Protein AF-0000000072232414 (afdb_homodimer)

Structure (mmCIF, N/CA/C/O backbone):
data_AF-0000000072232414-model_v1
#
loop_
_entity.id
_entity.type
_entity.pdbx_description
1 polymer 'Farnesoic acid carboxyl-O-methyltransferase-like'
#
loop_
_atom_site.group_PDB
_atom_site.id
_atom_site.type_symbol
_atom_site.label_atom_id
_atom_site.label_alt_id
_atom_site.label_comp_id
_atom_site.label_asym_id
_atom_site.label_entity_id
_atom_site.label_seq_id
_atom_site.pdbx_PDB_ins_code
_atom_site.Cartn_x
_atom_site.Cartn_y
_atom_site.Cartn_z
_atom_site.occupancy
_atom_site.B_iso_or_equiv
_atom_site.auth_seq_id
_atom_site.auth_comp_id
_atom_site.auth_asym_id
_atom_site.auth_atom_id
_atom_site.pdbx_PDB_model_num
ATOM 1 N N . MET A 1 1 ? -10.688 11.07 27.344 1 71.12 1 MET A N 1
ATOM 2 C CA . MET A 1 1 ? -10.383 10.242 26.172 1 71.12 1 MET A CA 1
ATOM 3 C C . MET A 1 1 ? -9.43 10.961 25.234 1 71.12 1 MET A C 1
ATOM 5 O O . MET A 1 1 ? -9.562 12.164 25 1 71.12 1 MET A O 1
ATOM 9 N N . VAL A 1 2 ? -8.398 10.336 24.906 1 79.44 2 VAL A N 1
ATOM 10 C CA . VAL A 1 2 ? -7.406 10.898 24 1 79.44 2 VAL A CA 1
ATOM 11 C C . VAL A 1 2 ? -7.879 10.758 22.562 1 79.44 2 VAL A C 1
ATOM 13 O O . VAL A 1 2 ? -8.305 9.68 22.141 1 79.44 2 VAL A O 1
ATOM 16 N N . ILE A 1 3 ? -7.988 11.93 21.953 1 85.5 3 ILE A N 1
ATOM 17 C CA . ILE A 1 3 ? -8.43 11.961 20.562 1 85.5 3 ILE A CA 1
ATOM 18 C C . ILE A 1 3 ? -7.223 11.867 19.625 1 85.5 3 ILE A C 1
ATOM 20 O O . ILE A 1 3 ? -6.285 12.664 19.75 1 85.5 3 ILE A O 1
ATOM 24 N N . ASN A 1 4 ? -7.309 10.859 18.734 1 85.62 4 ASN A N 1
ATOM 25 C CA . ASN A 1 4 ? -6.223 10.656 17.781 1 85.62 4 ASN A CA 1
ATOM 26 C C . ASN A 1 4 ? -6.598 11.148 16.375 1 85.62 4 ASN A C 1
ATOM 28 O O . ASN A 1 4 ? -7.781 11.234 16.047 1 85.62 4 ASN A O 1
ATOM 32 N N . ALA A 1 5 ? -5.625 11.492 15.664 1 83.88 5 ALA A N 1
ATOM 33 C CA . ALA A 1 5 ? -5.836 11.805 14.25 1 83.88 5 ALA A CA 1
ATOM 34 C C . ALA A 1 5 ? -6.32 10.57 13.492 1 83.88 5 ALA A C 1
ATOM 36 O O . ALA A 1 5 ? -5.93 9.445 13.805 1 83.88 5 ALA A O 1
ATOM 37 N N . LEU A 1 6 ? -7.227 10.867 12.539 1 87.44 6 LEU A N 1
ATOM 38 C CA . LEU A 1 6 ? -7.73 9.812 11.664 1 87.44 6 LEU A CA 1
ATOM 39 C C . LEU A 1 6 ? -7.59 10.211 10.203 1 87.44 6 LEU A C 1
ATOM 41 O O . LEU A 1 6 ? -7.445 11.398 9.891 1 87.44 6 LEU A O 1
ATOM 45 N N . ALA A 1 7 ? -7.559 9.219 9.391 1 91.5 7 ALA A N 1
ATOM 46 C CA . ALA A 1 7 ? -7.504 9.477 7.957 1 91.5 7 ALA A CA 1
ATOM 47 C C . ALA A 1 7 ? -8.797 10.125 7.465 1 91.5 7 ALA A C 1
ATOM 49 O O . ALA A 1 7 ? -9.859 9.945 8.062 1 91.5 7 ALA A O 1
ATOM 50 N N . PRO A 1 8 ? -8.633 10.898 6.383 1 94.56 8 PRO A N 1
ATOM 51 C CA . PRO A 1 8 ? -9.836 11.484 5.781 1 94.56 8 PRO A CA 1
ATOM 52 C C . PRO A 1 8 ? -10.789 10.43 5.227 1 94.56 8 PRO A C 1
ATOM 54 O O . PRO A 1 8 ? -10.43 9.25 5.137 1 94.56 8 PRO A O 1
ATOM 57 N N . ASN A 1 9 ? -11.977 10.945 4.828 1 94.25 9 ASN A N 1
ATOM 58 C CA . ASN A 1 9 ? -13.008 10.031 4.324 1 94.25 9 ASN A CA 1
ATOM 59 C C . ASN A 1 9 ? -12.555 9.344 3.039 1 94.25 9 ASN A C 1
ATOM 61 O O . ASN A 1 9 ? -12.086 9.992 2.109 1 94.25 9 ASN A O 1
ATOM 65 N N . GLY A 1 10 ? -12.695 8.055 3.035 1 94.06 10 GLY A N 1
ATOM 66 C CA . GLY A 1 10 ? -12.406 7.281 1.834 1 94.06 10 GLY A CA 1
ATOM 67 C C . GLY A 1 10 ? -13.617 7.121 0.926 1 94.06 10 GLY A C 1
ATOM 68 O O . GLY A 1 10 ? -14.586 7.875 1.03 1 94.06 10 GLY A O 1
ATOM 69 N N . GLY A 1 11 ? -13.461 6.242 -0.021 1 89.69 11 GLY A N 1
ATOM 70 C CA . GLY A 1 11 ? -14.562 5.875 -0.899 1 89.69 11 GLY A CA 1
ATOM 71 C C . GLY A 1 11 ? -14.789 6.871 -2.02 1 89.69 11 GLY A C 1
ATOM 72 O O . GLY A 1 11 ? -13.914 7.684 -2.324 1 89.69 11 GLY A O 1
ATOM 73 N N . THR A 1 12 ? -15.93 6.672 -2.688 1 88.19 12 THR A N 1
ATOM 74 C CA . THR A 1 12 ? -16.266 7.512 -3.832 1 88.19 12 THR A CA 1
ATOM 75 C C . THR A 1 12 ? -17.625 8.164 -3.646 1 88.19 12 THR A C 1
ATOM 77 O O . THR A 1 12 ? -18.25 8.625 -4.613 1 88.19 12 THR A O 1
ATOM 80 N N . GLY A 1 13 ? -18.094 8.195 -2.463 1 90.81 13 GLY A N 1
ATOM 81 C CA . GLY A 1 13 ? -19.406 8.766 -2.18 1 90.81 13 GLY A CA 1
ATOM 82 C C . GLY A 1 13 ? -19.391 10.281 -2.148 1 90.81 13 GLY A C 1
ATOM 83 O O . GLY A 1 13 ? -18.406 10.906 -2.508 1 90.81 13 GLY A O 1
ATOM 84 N N . GLU A 1 14 ? -20.453 10.836 -1.664 1 91.94 14 GLU A N 1
ATOM 85 C CA . GLU A 1 14 ? -20.688 12.273 -1.651 1 91.94 14 GLU A CA 1
ATOM 86 C C . GLU A 1 14 ? -19.656 12.992 -0.792 1 91.94 14 GLU A C 1
ATOM 88 O O . GLU A 1 14 ? -19.188 14.078 -1.15 1 91.94 14 GLU A O 1
ATOM 93 N N . PHE A 1 15 ? -19.297 12.398 0.278 1 94.25 15 PHE A N 1
ATOM 94 C CA . PHE A 1 15 ? -18.375 13.031 1.223 1 94.25 15 PHE A CA 1
ATOM 95 C C . PHE A 1 15 ? -17.031 12.328 1.218 1 94.25 15 PHE A C 1
ATOM 97 O O . PHE A 1 15 ? -16.438 12.102 2.275 1 94.25 15 PHE A O 1
ATOM 104 N N . SER A 1 16 ? -16.625 11.914 0.051 1 94.5 16 SER A N 1
ATOM 105 C CA . SER A 1 16 ? -15.297 11.328 -0.089 1 94.5 16 SER A CA 1
ATOM 106 C C . SER A 1 16 ? -14.234 12.406 -0.271 1 94.5 16 SER A C 1
ATOM 108 O O . SER A 1 16 ? -14.469 13.414 -0.938 1 94.5 16 SER A O 1
ATOM 110 N N . TYR A 1 17 ? -13.102 12.18 0.338 1 93.88 17 TYR A N 1
ATOM 111 C CA . TYR A 1 17 ? -11.969 13.086 0.186 1 93.88 17 TYR A CA 1
ATOM 112 C C . TYR A 1 17 ? -11.547 13.195 -1.275 1 93.88 17 TYR A C 1
ATOM 114 O O . TYR A 1 17 ? -11.195 14.281 -1.748 1 93.88 17 TYR A O 1
ATOM 122 N N . SER A 1 18 ? -11.617 12.086 -2.016 1 91.75 18 SER A N 1
ATOM 123 C CA . SER A 1 18 ? -11.195 12.047 -3.412 1 91.75 18 SER A CA 1
ATOM 124 C C . SER A 1 18 ? -12.016 13 -4.266 1 91.75 18 SER A C 1
ATOM 126 O O . SER A 1 18 ? -11.508 13.57 -5.234 1 91.75 18 SER A O 1
ATOM 128 N N . LYS A 1 19 ? -13.211 13.297 -3.887 1 92.69 19 LYS A N 1
ATOM 129 C CA . LYS A 1 19 ? -14.094 14.141 -4.684 1 92.69 19 LYS A CA 1
ATOM 130 C C . LYS A 1 19 ? -14.117 15.57 -4.152 1 92.69 19 LYS A C 1
ATOM 132 O O . LYS A 1 19 ? -14.562 16.5 -4.844 1 92.69 19 LYS A O 1
ATOM 137 N N . ASN A 1 20 ? -13.68 15.703 -2.865 1 93.19 20 ASN A N 1
ATOM 138 C CA . ASN A 1 20 ? -13.875 16.984 -2.195 1 93.19 20 ASN A CA 1
ATOM 139 C C . ASN A 1 20 ? -12.578 17.484 -1.559 1 93.19 20 ASN A C 1
ATOM 141 O O . ASN A 1 20 ? -12.562 17.859 -0.384 1 93.19 20 ASN A O 1
ATOM 145 N N . SER A 1 21 ? -11.484 17.547 -2.312 1 92.88 21 SER A N 1
ATOM 146 C CA . SER A 1 21 ? -10.203 18 -1.78 1 92.88 21 SER A CA 1
ATOM 147 C C . SER A 1 21 ? -9.523 18.969 -2.748 1 92.88 21 SER A C 1
ATOM 149 O O . SER A 1 21 ? -8.305 19.141 -2.693 1 92.88 21 SER A O 1
ATOM 151 N N . TYR A 1 22 ? -10.273 19.562 -3.705 1 91.06 22 TYR A N 1
ATOM 152 C CA . TYR A 1 22 ? -9.664 20.422 -4.719 1 91.06 22 TYR A CA 1
ATOM 153 C C . TYR A 1 22 ? -9.219 21.75 -4.121 1 91.06 22 TYR A C 1
ATOM 155 O O . TYR A 1 22 ? -8.32 22.406 -4.652 1 91.06 22 TYR A O 1
ATOM 163 N N . PHE A 1 23 ? -9.766 22.203 -2.979 1 89.38 23 PHE A N 1
ATOM 164 C CA . PHE A 1 23 ? -9.242 23.391 -2.305 1 89.38 23 PHE A CA 1
ATOM 165 C C . PHE A 1 23 ? -7.836 23.141 -1.775 1 89.38 23 PHE A C 1
ATOM 167 O O . PHE A 1 23 ? -6.977 24.016 -1.821 1 89.38 23 PHE A O 1
ATOM 174 N N . GLN A 1 24 ? -7.621 21.938 -1.231 1 90.88 24 GLN A N 1
ATOM 175 C CA . GLN A 1 24 ? -6.281 21.562 -0.803 1 90.88 24 GLN A CA 1
ATOM 176 C C . GLN A 1 24 ? -5.309 21.562 -1.979 1 90.88 24 GLN A C 1
ATOM 178 O O . GLN A 1 24 ? -4.168 22.016 -1.848 1 90.88 24 GLN A O 1
ATOM 183 N N . LYS A 1 25 ? -5.793 21.078 -3.105 1 91.69 25 LYS A N 1
ATOM 184 C CA . LYS A 1 25 ? -4.977 21.078 -4.316 1 91.69 25 LYS A CA 1
ATOM 185 C C . LYS A 1 25 ? -4.566 22.5 -4.695 1 91.69 25 LYS A C 1
ATOM 187 O O . LYS A 1 25 ? -3.402 22.75 -5.02 1 91.69 25 LYS A O 1
ATOM 192 N N . GLU A 1 26 ? -5.5 23.375 -4.652 1 90.25 26 GLU A N 1
ATOM 193 C CA . GLU A 1 26 ? -5.234 24.766 -5.008 1 90.25 26 GLU A CA 1
ATOM 194 C C . GLU A 1 26 ? -4.246 25.406 -4.039 1 90.25 26 GLU A C 1
ATOM 196 O O . GLU A 1 26 ? -3.348 26.141 -4.453 1 90.25 26 GLU A O 1
ATOM 201 N N . SER A 1 27 ? -4.43 25.156 -2.812 1 90.81 27 SER A N 1
ATOM 202 C CA . SER A 1 27 ? -3.531 25.703 -1.797 1 90.81 27 SER A CA 1
ATOM 203 C C . SER A 1 27 ? -2.105 25.203 -2.002 1 90.81 27 SER A C 1
ATOM 205 O O . SER A 1 27 ? -1.149 25.969 -1.862 1 90.81 27 SER A O 1
ATOM 207 N N . LEU A 1 28 ? -1.95 23.953 -2.326 1 92.19 28 LEU A N 1
ATOM 208 C CA . LEU A 1 28 ? -0.632 23.375 -2.553 1 92.19 28 LEU A CA 1
ATOM 209 C C . LEU A 1 28 ? -0.005 23.922 -3.828 1 92.19 28 LEU A C 1
ATOM 211 O O . LEU A 1 28 ? 1.217 24.078 -3.91 1 92.19 28 LEU A O 1
ATOM 215 N N . GLY A 1 29 ? -0.867 24.25 -4.793 1 91.5 29 GLY A N 1
ATOM 216 C CA . GLY A 1 29 ? -0.399 24.766 -6.07 1 91.5 29 GLY A CA 1
ATOM 217 C C . GLY A 1 29 ? 0.376 26.062 -5.949 1 91.5 29 GLY A C 1
ATOM 218 O O . GLY A 1 29 ? 1.262 26.344 -6.758 1 91.5 29 GLY A O 1
ATOM 219 N N . VAL A 1 30 ? 0.107 26.781 -4.922 1 91.88 30 VAL A N 1
ATOM 220 C CA . VAL A 1 30 ? 0.74 28.078 -4.723 1 91.88 30 VAL A CA 1
ATOM 221 C C . VAL A 1 30 ? 2.213 27.891 -4.371 1 91.88 30 VAL A C 1
ATOM 223 O O . VAL A 1 30 ? 3.031 28.781 -4.582 1 91.88 30 VAL A O 1
ATOM 226 N N . GLU A 1 31 ? 2.562 26.719 -3.83 1 94.81 31 GLU A N 1
ATOM 227 C CA . GLU A 1 31 ? 3.922 26.469 -3.357 1 94.81 31 GLU A CA 1
ATOM 228 C C . GLU A 1 31 ? 4.777 25.844 -4.449 1 94.81 31 GLU A C 1
ATOM 230 O O . GLU A 1 31 ? 5.992 25.703 -4.293 1 94.81 31 GLU A O 1
ATOM 235 N N . GLU A 1 32 ? 4.195 25.453 -5.574 1 94.88 32 GLU A N 1
ATOM 236 C CA . GLU A 1 32 ? 4.828 24.609 -6.586 1 94.88 32 GLU A CA 1
ATOM 237 C C . GLU A 1 32 ? 6.121 25.234 -7.098 1 94.88 32 GLU A C 1
ATOM 239 O O . GLU A 1 32 ? 7.16 24.578 -7.137 1 94.88 32 GLU A O 1
ATOM 244 N N . SER A 1 33 ? 6.062 26.484 -7.508 1 96.12 33 SER A N 1
ATOM 245 C CA . SER A 1 33 ? 7.219 27.156 -8.094 1 96.12 33 SER A CA 1
ATOM 246 C C . SER A 1 33 ? 8.359 27.281 -7.086 1 96.12 33 SER A C 1
ATOM 248 O O . SER A 1 33 ? 9.531 27.141 -7.449 1 96.12 33 SER A O 1
ATOM 250 N N . LYS A 1 34 ? 8.055 27.547 -5.852 1 97.38 34 LYS A N 1
ATOM 251 C CA . LYS A 1 34 ? 9.07 27.672 -4.809 1 97.38 34 LYS A CA 1
ATOM 252 C C . LYS A 1 34 ? 9.742 26.344 -4.535 1 97.38 34 LYS A C 1
ATOM 254 O O . LYS A 1 34 ? 10.953 26.281 -4.316 1 97.38 34 LYS A O 1
ATOM 259 N N . ILE A 1 35 ? 8.984 25.297 -4.527 1 97.5 35 ILE A N 1
ATOM 260 C CA . ILE A 1 35 ? 9.516 23.953 -4.312 1 97.5 35 ILE A CA 1
ATOM 261 C C . ILE A 1 35 ? 10.453 23.578 -5.461 1 97.5 35 ILE A C 1
ATOM 263 O O . ILE A 1 35 ? 11.555 23.078 -5.234 1 97.5 35 ILE A O 1
ATOM 267 N N . GLU A 1 36 ? 10.023 23.844 -6.688 1 97.62 36 GLU A N 1
ATOM 268 C CA . GLU A 1 36 ? 10.844 23.594 -7.863 1 97.62 36 GLU A CA 1
ATOM 269 C C . GLU A 1 36 ? 12.172 24.344 -7.789 1 97.62 36 GLU A C 1
ATOM 271 O O . GLU A 1 36 ? 13.219 23.812 -8.141 1 97.62 36 GLU A O 1
ATOM 276 N N . GLU A 1 37 ? 12.039 25.562 -7.363 1 97.94 37 GLU A N 1
ATOM 277 C CA . GLU A 1 37 ? 13.227 26.406 -7.23 1 97.94 37 GLU A CA 1
ATOM 278 C C . GLU A 1 37 ? 14.219 25.797 -6.242 1 97.94 37 GLU A C 1
ATOM 280 O O . GLU A 1 37 ? 15.422 25.75 -6.512 1 97.94 37 GLU A O 1
ATOM 285 N N . GLU A 1 38 ? 13.734 25.312 -5.09 1 98.19 38 GLU A N 1
ATOM 286 C CA . GLU A 1 38 ? 14.617 24.75 -4.074 1 98.19 38 GLU A CA 1
ATOM 287 C C . GLU A 1 38 ? 15.203 23.422 -4.539 1 98.19 38 GLU A C 1
ATOM 289 O O . GLU A 1 38 ? 16.344 23.094 -4.215 1 98.19 38 GLU A O 1
ATOM 294 N N . ILE A 1 39 ? 14.43 22.594 -5.262 1 98.25 39 ILE A N 1
ATOM 295 C CA . ILE A 1 39 ? 14.961 21.375 -5.855 1 98.25 39 ILE A CA 1
ATOM 296 C C . ILE A 1 39 ? 16.109 21.719 -6.805 1 98.25 39 ILE A C 1
ATOM 298 O O . ILE A 1 39 ? 17.188 21.109 -6.734 1 98.25 39 ILE A O 1
ATOM 302 N N . GLU A 1 40 ? 15.914 22.719 -7.637 1 97.75 40 GLU A N 1
ATOM 303 C CA . GLU A 1 40 ? 16.906 23.125 -8.617 1 97.75 40 GLU A CA 1
ATOM 304 C C . GLU A 1 40 ? 18.188 23.625 -7.934 1 97.75 40 GLU A C 1
ATOM 306 O O . GLU A 1 40 ? 19.297 23.281 -8.359 1 97.75 40 GLU A O 1
ATOM 311 N N . LYS A 1 41 ? 18.031 24.312 -6.906 1 97.62 41 LYS A N 1
ATOM 312 C CA . LYS A 1 41 ? 19.172 24.984 -6.273 1 97.62 41 LYS A CA 1
ATOM 313 C C . LYS A 1 41 ? 19.891 24.062 -5.312 1 97.62 41 LYS A C 1
ATOM 315 O O . LYS A 1 41 ? 21.125 24.109 -5.191 1 97.62 41 LYS A O 1
ATOM 320 N N . LYS A 1 42 ? 19.078 23.172 -4.625 1 97.44 42 LYS A N 1
ATOM 321 C CA . LYS A 1 42 ? 19.656 22.594 -3.414 1 97.44 42 LYS A CA 1
ATOM 322 C C . LYS A 1 42 ? 19.734 21.078 -3.51 1 97.44 42 LYS A C 1
ATOM 324 O O . LYS A 1 42 ? 20.5 20.453 -2.775 1 97.44 42 LYS A O 1
ATOM 329 N N . LEU A 1 43 ? 19.016 20.406 -4.367 1 97.94 43 LEU A N 1
ATOM 330 C CA . LEU A 1 43 ? 18.984 18.953 -4.441 1 97.94 43 LEU A CA 1
ATOM 331 C C . LEU A 1 43 ? 19.906 18.453 -5.551 1 97.94 43 LEU A C 1
ATOM 333 O O . LEU A 1 43 ? 19.641 18.688 -6.734 1 97.94 43 LEU A O 1
ATOM 337 N N . ASP A 1 44 ? 20.953 17.797 -5.246 1 97.88 44 ASP A N 1
ATOM 338 C CA . ASP A 1 44 ? 21.875 17.266 -6.234 1 97.88 44 ASP A CA 1
ATOM 339 C C . ASP A 1 44 ? 21.406 15.898 -6.746 1 97.88 44 ASP A C 1
ATOM 341 O O . ASP A 1 44 ? 21.969 14.859 -6.367 1 97.88 44 ASP A O 1
ATOM 345 N N . VAL A 1 45 ? 20.516 15.93 -7.652 1 97.88 45 VAL A N 1
ATOM 346 C CA . VAL A 1 45 ? 19.844 14.727 -8.141 1 97.88 45 VAL A CA 1
ATOM 347 C C . VAL A 1 45 ? 20.859 13.773 -8.766 1 97.88 45 VAL A C 1
ATOM 349 O O . VAL A 1 45 ? 20.766 12.562 -8.586 1 97.88 45 VAL A O 1
ATOM 352 N N . LYS A 1 46 ? 21.859 14.328 -9.523 1 97.38 46 LYS A N 1
ATOM 353 C CA . LYS A 1 46 ? 22.891 13.5 -10.164 1 97.38 46 LYS A CA 1
ATOM 354 C C . LYS A 1 46 ? 23.672 12.703 -9.125 1 97.38 46 LYS A C 1
ATOM 356 O O . LYS A 1 46 ? 23.844 11.492 -9.258 1 97.38 46 LYS A O 1
ATOM 361 N N . ALA A 1 47 ? 24.109 13.352 -8.133 1 97.38 47 ALA A N 1
ATOM 362 C CA . ALA A 1 47 ? 24.906 12.703 -7.102 1 97.38 47 ALA A CA 1
ATOM 363 C C . ALA A 1 47 ? 24.094 11.672 -6.336 1 97.38 47 ALA A C 1
ATOM 365 O O . ALA A 1 47 ? 24.578 10.594 -6.008 1 97.38 47 ALA A O 1
ATOM 366 N N . LEU A 1 48 ? 22.875 12.039 -6.035 1 97.31 48 LEU A N 1
ATOM 367 C CA . LEU A 1 48 ? 22 11.148 -5.297 1 97.31 48 LEU A CA 1
ATOM 368 C C . LEU A 1 48 ? 21.703 9.891 -6.105 1 97.31 48 LEU A C 1
ATOM 370 O O . LEU A 1 48 ? 21.734 8.781 -5.574 1 97.31 48 LEU A O 1
ATOM 374 N N . ALA A 1 49 ? 21.359 10.062 -7.367 1 96.94 49 ALA A N 1
ATOM 375 C CA . ALA A 1 49 ? 21.078 8.93 -8.242 1 96.94 49 ALA A CA 1
ATOM 376 C C . ALA A 1 49 ? 22.297 8.023 -8.375 1 96.94 49 ALA A C 1
ATOM 378 O O . ALA A 1 49 ? 22.172 6.797 -8.281 1 96.94 49 ALA A O 1
ATOM 379 N N . SER A 1 50 ? 23.484 8.633 -8.562 1 95.75 50 SER A N 1
ATOM 380 C CA . SER A 1 50 ? 24.719 7.879 -8.734 1 95.75 50 SER A CA 1
ATOM 381 C C . SER A 1 50 ? 25.047 7.051 -7.492 1 95.75 50 SER A C 1
ATOM 383 O O . SER A 1 50 ? 25.531 5.926 -7.602 1 95.75 50 SER A O 1
ATOM 385 N N . ALA A 1 51 ? 24.688 7.578 -6.379 1 95.81 51 ALA A N 1
ATOM 386 C CA . ALA A 1 51 ? 25 6.914 -5.117 1 95.81 51 ALA A CA 1
ATOM 387 C C . ALA A 1 51 ? 23.984 5.824 -4.805 1 95.81 51 ALA A C 1
ATOM 389 O O . ALA A 1 51 ? 24.188 5.016 -3.893 1 95.81 51 ALA A O 1
ATOM 390 N N . SER A 1 52 ? 22.922 5.773 -5.547 1 95.69 52 SER A N 1
ATOM 391 C CA . SER A 1 52 ? 21.844 4.848 -5.242 1 95.69 52 SER A CA 1
ATOM 392 C C . SER A 1 52 ? 21.453 4.023 -6.469 1 95.69 52 SER A C 1
ATOM 394 O O . SER A 1 52 ? 20.266 3.855 -6.762 1 95.69 52 SER A O 1
ATOM 396 N N . ASN A 1 53 ? 22.438 3.539 -7.23 1 94.62 53 ASN A N 1
ATOM 397 C CA . ASN A 1 53 ? 22.219 2.676 -8.391 1 94.62 53 ASN A CA 1
ATOM 398 C C . ASN A 1 53 ? 21.188 3.258 -9.344 1 94.62 53 ASN A C 1
ATOM 400 O O . ASN A 1 53 ? 20.281 2.547 -9.797 1 94.62 53 ASN A O 1
ATOM 404 N N . MET A 1 54 ? 21.219 4.621 -9.531 1 96.31 54 MET A N 1
ATOM 405 C CA . MET A 1 54 ? 20.391 5.363 -10.477 1 96.31 54 MET A CA 1
ATOM 406 C C . MET A 1 54 ? 18.906 5.254 -10.109 1 96.31 54 MET A C 1
ATOM 408 O O . MET A 1 54 ? 18.047 5.215 -10.992 1 96.31 54 MET A O 1
ATOM 412 N N . THR A 1 55 ? 18.625 5.148 -8.82 1 97.69 55 THR A N 1
ATOM 413 C CA . THR A 1 55 ? 17.266 5.164 -8.32 1 97.69 55 THR A CA 1
ATOM 414 C C . THR A 1 55 ? 17.031 6.34 -7.371 1 97.69 55 THR A C 1
ATOM 416 O O . THR A 1 55 ? 17.844 6.57 -6.461 1 97.69 55 THR A O 1
ATOM 419 N N . ILE A 1 56 ? 16.031 7.113 -7.605 1 98.25 56 ILE A N 1
ATOM 420 C CA . ILE A 1 56 ? 15.617 8.188 -6.711 1 98.25 56 ILE A CA 1
ATOM 421 C C . ILE A 1 56 ? 14.344 7.773 -5.973 1 98.25 56 ILE A C 1
ATOM 423 O O . ILE A 1 56 ? 13.352 7.391 -6.602 1 98.25 56 ILE A O 1
ATOM 427 N N . ARG A 1 57 ? 14.375 7.848 -4.68 1 98.38 57 ARG A N 1
ATOM 428 C CA . ARG A 1 57 ? 13.25 7.465 -3.842 1 98.38 57 ARG A CA 1
ATOM 429 C C . ARG A 1 57 ? 12.586 8.695 -3.217 1 98.38 57 ARG A C 1
ATOM 431 O O . ARG A 1 57 ? 13.266 9.516 -2.596 1 98.38 57 ARG A O 1
ATOM 438 N N . ILE A 1 58 ? 11.281 8.781 -3.408 1 98.38 58 ILE A N 1
ATOM 439 C CA . ILE A 1 58 ? 10.469 9.898 -2.947 1 98.38 58 ILE A CA 1
ATOM 440 C C . ILE A 1 58 ? 9.391 9.391 -1.987 1 98.38 58 ILE A C 1
ATOM 442 O O . ILE A 1 58 ? 8.758 8.367 -2.242 1 98.38 58 ILE A O 1
ATOM 446 N N . ALA A 1 59 ? 9.188 10.086 -0.862 1 98.5 59 ALA A N 1
ATOM 447 C CA . ALA A 1 59 ? 8.148 9.695 0.085 1 98.5 59 ALA A CA 1
ATOM 448 C C . ALA A 1 59 ? 7.172 10.844 0.331 1 98.5 59 ALA A C 1
ATOM 450 O O . ALA A 1 59 ? 7.59 11.984 0.571 1 98.5 59 ALA A O 1
ATOM 451 N N . ASP A 1 60 ? 5.93 10.586 0.203 1 97.94 60 ASP A N 1
ATOM 452 C CA . ASP A 1 60 ? 4.852 11.5 0.556 1 97.94 60 ASP A CA 1
ATOM 453 C C . ASP A 1 60 ? 4.16 11.062 1.845 1 97.94 60 ASP A C 1
ATOM 455 O O . ASP A 1 60 ? 3.543 10 1.895 1 97.94 60 ASP A O 1
ATOM 459 N N . PHE A 1 61 ? 4.195 11.867 2.902 1 98.12 61 PHE A N 1
ATOM 460 C CA . PHE A 1 61 ? 3.645 11.547 4.215 1 98.12 61 PHE A CA 1
ATOM 461 C C . PHE A 1 61 ? 2.297 12.227 4.418 1 98.12 61 PHE A C 1
ATOM 463 O O . PHE A 1 61 ? 2.219 13.453 4.473 1 98.12 61 PHE A O 1
ATOM 470 N N . GLY A 1 62 ? 1.27 11.414 4.605 1 97 62 GLY A N 1
ATOM 471 C CA . GLY A 1 62 ? -0.098 11.906 4.668 1 97 62 GLY A CA 1
ATOM 472 C C . GLY A 1 62 ? -0.754 12.023 3.305 1 97 62 GLY A C 1
ATOM 473 O O . GLY A 1 62 ? -1.286 13.078 2.955 1 97 62 GLY A O 1
ATOM 474 N N . CYS A 1 63 ? -0.821 10.898 2.598 1 96.06 63 CYS A N 1
ATOM 475 C CA . CYS A 1 63 ? -1.21 10.961 1.193 1 96.06 63 CYS A CA 1
ATOM 476 C C . CYS A 1 63 ? -2.727 10.938 1.046 1 96.06 63 CYS A C 1
ATOM 478 O O . CYS A 1 63 ? -3.26 11.328 0.005 1 96.06 63 CYS A O 1
ATOM 480 N N . ALA A 1 64 ? -3.43 10.477 2.049 1 95.25 64 ALA A N 1
ATOM 481 C CA . ALA A 1 64 ? -4.871 10.281 1.924 1 95.25 64 ALA A CA 1
ATOM 482 C C . ALA A 1 64 ? -5.211 9.539 0.634 1 95.25 64 ALA A C 1
ATOM 484 O O . ALA A 1 64 ? -4.48 8.641 0.215 1 95.25 64 ALA A O 1
ATOM 485 N N . THR A 1 65 ? -6.465 9.617 0.065 1 90.81 65 THR A N 1
ATOM 486 C CA . THR A 1 65 ? -6.91 8.867 -1.102 1 90.81 65 THR A CA 1
ATOM 487 C C . THR A 1 65 ? -6.883 9.734 -2.354 1 90.81 65 THR A C 1
ATOM 489 O O . THR A 1 65 ? -7.363 9.328 -3.412 1 90.81 65 THR A O 1
ATOM 492 N N . GLY A 1 66 ? -6.34 10.836 -2.271 1 71.75 66 GLY A N 1
ATOM 493 C CA . GLY A 1 66 ? -6.781 11.805 -3.264 1 71.75 66 GLY A CA 1
ATOM 494 C C . GLY A 1 66 ? -5.77 12.023 -4.375 1 71.75 66 GLY A C 1
ATOM 495 O O . GLY A 1 66 ? -4.609 11.617 -4.254 1 71.75 66 GLY A O 1
ATOM 496 N N . PRO A 1 67 ? -6.332 12.648 -5.328 1 80.5 67 PRO A N 1
ATOM 497 C CA . PRO A 1 67 ? -5.559 12.992 -6.527 1 80.5 67 PRO A CA 1
ATOM 498 C C . PRO A 1 67 ? -4.461 14.016 -6.246 1 80.5 67 PRO A C 1
ATOM 500 O O . PRO A 1 67 ? -3.498 14.117 -7.012 1 80.5 67 PRO A O 1
ATOM 503 N N . ASN A 1 68 ? -4.609 14.695 -5.086 1 88.5 68 ASN A N 1
ATOM 504 C CA . ASN A 1 68 ? -3.668 15.773 -4.789 1 88.5 68 ASN A CA 1
ATOM 505 C C . ASN A 1 68 ? -2.244 15.25 -4.641 1 88.5 68 ASN A C 1
ATOM 507 O O . ASN A 1 68 ? -1.299 15.844 -5.16 1 88.5 68 ASN A O 1
ATOM 511 N N . THR A 1 69 ? -2.166 14.148 -3.924 1 90.88 69 THR A N 1
ATOM 512 C CA . THR A 1 69 ? -0.842 13.586 -3.688 1 90.88 69 THR A CA 1
ATOM 513 C C . THR A 1 69 ? -0.209 13.125 -4.996 1 90.88 69 THR A C 1
ATOM 515 O O . THR A 1 69 ? 1.003 13.25 -5.188 1 90.88 69 THR A O 1
ATOM 518 N N . LEU A 1 70 ? -0.972 12.594 -5.871 1 90.75 70 LEU A N 1
ATOM 519 C CA . LEU A 1 70 ? -0.46 12.125 -7.152 1 90.75 70 LEU A CA 1
ATOM 520 C C . LEU A 1 70 ? 0.013 13.297 -8.008 1 90.75 70 LEU A C 1
ATOM 522 O O . LEU A 1 70 ? 1.054 13.211 -8.664 1 90.75 70 LEU A O 1
ATOM 526 N N . VAL A 1 71 ? -0.721 14.359 -7.984 1 90.88 71 VAL A N 1
ATOM 527 C CA . VAL A 1 71 ? -0.351 15.555 -8.727 1 90.88 71 VAL A CA 1
ATOM 528 C C . VAL A 1 71 ? 0.942 16.141 -8.156 1 90.88 71 VAL A C 1
ATOM 530 O O . VAL A 1 71 ? 1.857 16.484 -8.906 1 90.88 71 VAL A O 1
ATOM 533 N N . ASN A 1 72 ? 0.953 16.234 -6.871 1 91.88 72 ASN A N 1
ATOM 534 C CA . ASN A 1 72 ? 2.145 16.766 -6.219 1 91.88 72 ASN A CA 1
ATOM 535 C C . ASN A 1 72 ? 3.373 15.906 -6.508 1 91.88 72 ASN A C 1
ATOM 537 O O . ASN A 1 72 ? 4.449 16.422 -6.797 1 91.88 72 ASN A O 1
ATOM 541 N N . ALA A 1 73 ? 3.217 14.602 -6.395 1 92.25 73 ALA A N 1
ATOM 542 C CA . ALA A 1 73 ? 4.312 13.68 -6.68 1 92.25 73 ALA A CA 1
ATOM 543 C C . ALA A 1 73 ? 4.793 13.828 -8.117 1 92.25 73 ALA A C 1
ATOM 545 O O . ALA A 1 73 ? 5.996 13.789 -8.383 1 92.25 73 ALA A O 1
ATOM 546 N N . HIS A 1 74 ? 3.863 13.992 -9.008 1 92.38 74 HIS A N 1
ATOM 547 C CA . HIS A 1 74 ? 4.203 14.156 -10.414 1 92.38 74 HIS A CA 1
ATOM 548 C C . HIS A 1 74 ? 5.031 15.414 -10.641 1 92.38 74 HIS A C 1
ATOM 550 O O . HIS A 1 74 ? 6.016 15.391 -11.383 1 92.38 74 HIS A O 1
ATOM 556 N N . LYS A 1 75 ? 4.625 16.453 -10.031 1 94.06 75 LYS A N 1
ATOM 557 C CA . LYS A 1 75 ? 5.34 17.719 -10.18 1 94.06 75 LYS A CA 1
ATOM 558 C C . LYS A 1 75 ? 6.762 17.625 -9.633 1 94.06 75 LYS A C 1
ATOM 560 O O . LYS A 1 75 ? 7.707 18.109 -10.25 1 94.06 75 LYS A O 1
ATOM 565 N N . VAL A 1 76 ? 6.895 17.016 -8.5 1 95.75 76 VAL A N 1
ATOM 566 C CA . VAL A 1 76 ? 8.203 16.812 -7.887 1 95.75 76 VAL A CA 1
ATOM 567 C C . VAL A 1 76 ? 9.07 15.938 -8.797 1 95.75 76 VAL A C 1
ATOM 569 O O . VAL A 1 76 ? 10.25 16.234 -9.016 1 95.75 76 VAL A O 1
ATOM 572 N N . LEU A 1 77 ? 8.5 14.875 -9.336 1 95.44 77 LEU A N 1
ATOM 573 C CA . LEU A 1 77 ? 9.188 13.969 -10.242 1 95.44 77 LEU A CA 1
ATOM 574 C C . LEU A 1 77 ? 9.695 14.711 -11.477 1 95.44 77 LEU A C 1
ATOM 576 O O . LEU A 1 77 ? 10.844 14.547 -11.875 1 95.44 77 LEU A O 1
ATOM 580 N N . GLU A 1 78 ? 8.844 15.539 -12.047 1 95.56 78 GLU A N 1
ATOM 581 C CA . GLU A 1 78 ? 9.219 16.281 -13.25 1 95.56 78 GLU A CA 1
ATOM 582 C C . GLU A 1 78 ? 10.336 17.281 -12.953 1 95.56 78 GLU A C 1
ATOM 584 O O . GLU A 1 78 ? 11.242 17.453 -13.766 1 95.56 78 GLU A O 1
ATOM 589 N N . ALA A 1 79 ? 10.227 17.891 -11.82 1 97.25 79 ALA A N 1
ATOM 590 C CA . ALA A 1 79 ? 11.281 18.828 -11.43 1 97.25 79 ALA A CA 1
ATOM 591 C C . ALA A 1 79 ? 12.633 18.125 -11.312 1 97.25 79 ALA A C 1
ATOM 593 O O . ALA A 1 79 ? 13.656 18.641 -11.758 1 97.25 79 ALA A O 1
ATOM 594 N N . MET A 1 80 ? 12.656 16.938 -10.75 1 97.25 80 MET A N 1
ATOM 595 C CA . MET A 1 80 ? 13.891 16.188 -10.578 1 97.25 80 MET A CA 1
ATOM 596 C C . MET A 1 80 ? 14.406 15.664 -11.914 1 97.25 80 MET A C 1
ATOM 598 O O . MET A 1 80 ? 15.617 15.633 -12.148 1 97.25 80 MET A O 1
ATOM 602 N N . LYS A 1 81 ? 13.484 15.242 -12.797 1 95.94 81 LYS A N 1
ATOM 603 C CA . LYS A 1 81 ? 13.867 14.797 -14.133 1 95.94 81 LYS A CA 1
ATOM 604 C C . LYS A 1 81 ? 14.531 15.93 -14.914 1 95.94 81 LYS A C 1
ATOM 606 O O . LYS A 1 81 ? 15.562 15.719 -15.562 1 95.94 81 LYS A O 1
ATOM 611 N N . GLU A 1 82 ? 13.914 17.062 -14.82 1 96.06 82 GLU A N 1
ATOM 612 C CA . GLU A 1 82 ? 14.469 18.234 -15.508 1 96.06 82 GLU A CA 1
ATOM 613 C C . GLU A 1 82 ? 15.836 18.594 -14.953 1 96.06 82 GLU A C 1
ATOM 615 O O . GLU A 1 82 ? 16.75 18.922 -15.711 1 96.06 82 GLU A O 1
ATOM 620 N N . LYS A 1 83 ? 15.914 18.578 -13.68 1 96.88 83 LYS A N 1
ATOM 621 C CA . LYS A 1 83 ? 17.188 18.875 -13.055 1 96.88 83 LYS A CA 1
ATOM 622 C C . LYS A 1 83 ? 18.266 17.891 -13.5 1 96.88 83 LYS A C 1
ATOM 624 O O . LYS A 1 83 ? 19.391 18.281 -13.828 1 96.88 83 LYS A O 1
ATOM 629 N N . TYR A 1 84 ? 17.969 16.609 -13.469 1 96.94 84 TYR A N 1
ATOM 630 C CA . TYR A 1 84 ? 18.938 15.594 -13.883 1 96.94 84 TYR A CA 1
ATOM 631 C C . TYR A 1 84 ? 19.359 15.812 -15.328 1 96.94 84 TYR A C 1
ATOM 633 O O . TYR A 1 84 ? 20.547 15.68 -15.656 1 96.94 84 TYR A O 1
ATOM 641 N N . LYS A 1 85 ? 18.422 16.109 -16.219 1 95.5 85 LYS A N 1
ATOM 642 C CA . LYS A 1 85 ? 18.703 16.375 -17.625 1 95.5 85 LYS A CA 1
ATOM 643 C C . LYS A 1 85 ? 19.688 17.531 -17.781 1 95.5 85 LYS A C 1
ATOM 645 O O . LYS A 1 85 ? 20.547 17.516 -18.656 1 95.5 85 LYS A O 1
ATOM 650 N N . ARG A 1 86 ? 19.562 18.531 -16.969 1 95.38 86 ARG A N 1
ATOM 651 C CA . ARG A 1 86 ? 20.438 19.688 -17.016 1 95.38 86 ARG A CA 1
ATOM 652 C C . ARG A 1 86 ? 21.828 19.344 -16.469 1 95.38 86 ARG A C 1
ATOM 654 O O . ARG A 1 86 ? 22.844 19.844 -16.953 1 95.38 86 ARG A O 1
ATOM 661 N N . GLN A 1 87 ? 21.781 18.438 -15.469 1 94.75 87 GLN A N 1
ATOM 662 C CA . GLN A 1 87 ? 23.031 18.031 -14.859 1 94.75 87 GLN A CA 1
ATOM 663 C C . GLN A 1 87 ? 23.797 17.062 -15.773 1 94.75 87 GLN A C 1
ATOM 665 O O . GLN A 1 87 ? 25.031 17.047 -15.773 1 94.75 87 GLN A O 1
ATOM 670 N N . CYS A 1 88 ? 23.047 16.266 -16.531 1 93.75 88 CYS A N 1
ATOM 671 C CA . CYS A 1 88 ? 23.625 15.242 -17.391 1 93.75 88 CYS A CA 1
ATOM 672 C C . CYS A 1 88 ? 23 15.281 -18.781 1 93.75 88 CYS A C 1
ATOM 674 O O . CYS A 1 88 ? 22.375 14.312 -19.219 1 93.75 88 CYS A O 1
ATOM 676 N N . PRO A 1 89 ? 23.281 16.234 -19.625 1 89.5 89 PRO A N 1
ATOM 677 C CA . PRO A 1 89 ? 22.594 16.422 -20.906 1 89.5 89 PRO A CA 1
ATOM 678 C C . PRO A 1 89 ? 22.953 15.328 -21.922 1 89.5 89 PRO A C 1
ATOM 680 O O . PRO A 1 89 ? 22.156 15.016 -22.812 1 89.5 89 PRO A O 1
ATOM 683 N N . ASN A 1 90 ? 24.016 14.656 -21.781 1 89.12 90 ASN A N 1
ATOM 684 C CA . ASN A 1 90 ? 24.469 13.734 -22.812 1 89.12 90 ASN A CA 1
ATOM 685 C C . ASN A 1 90 ? 24.375 12.281 -22.344 1 89.12 90 ASN A C 1
ATOM 687 O O . ASN A 1 90 ? 24.969 11.391 -22.953 1 89.12 90 ASN A O 1
ATOM 691 N N . THR A 1 91 ? 23.656 12.141 -21.266 1 86.12 91 THR A N 1
ATOM 692 C CA . THR A 1 91 ? 23.578 10.766 -20.781 1 86.12 91 THR A CA 1
ATOM 693 C C . THR A 1 91 ? 22.25 10.133 -21.156 1 86.12 91 THR A C 1
ATOM 695 O O . THR A 1 91 ? 21.203 10.789 -21.125 1 86.12 91 THR A O 1
ATOM 698 N N . GLU A 1 92 ? 22.359 8.938 -21.609 1 82.12 92 GLU A N 1
ATOM 699 C CA . GLU A 1 92 ? 21.172 8.172 -21.938 1 82.12 92 GLU A CA 1
ATOM 700 C C . GLU A 1 92 ? 20.562 7.523 -20.703 1 82.12 92 GLU A C 1
ATOM 702 O O . GLU A 1 92 ? 19.344 7.387 -20.594 1 82.12 92 GLU A O 1
ATOM 707 N N . ALA A 1 93 ? 21.406 7.203 -19.766 1 86.38 93 ALA A N 1
ATOM 708 C CA . ALA A 1 93 ? 20.938 6.547 -18.547 1 86.38 93 ALA A CA 1
ATOM 709 C C . ALA A 1 93 ? 20.188 7.527 -17.641 1 86.38 93 ALA A C 1
ATOM 711 O O . ALA A 1 93 ? 20.734 8.562 -17.266 1 86.38 93 ALA A O 1
ATOM 712 N N . LYS A 1 94 ? 18.922 7.285 -17.453 1 92.81 94 LYS A N 1
ATOM 713 C CA . LYS A 1 94 ? 18.094 8.117 -16.578 1 92.81 94 LYS A CA 1
ATOM 714 C C . LYS A 1 94 ? 17.734 7.371 -15.289 1 92.81 94 LYS A C 1
ATOM 716 O O . LYS A 1 94 ? 17.562 6.148 -15.297 1 92.81 94 LYS A O 1
ATOM 721 N N . PRO A 1 95 ? 17.672 8.141 -14.211 1 96.44 95 PRO A N 1
ATOM 722 C CA . PRO A 1 95 ? 17.266 7.484 -12.961 1 96.44 95 PRO A CA 1
ATOM 723 C C . PRO A 1 95 ? 15.836 6.938 -13.016 1 96.44 95 PRO A C 1
ATOM 725 O O . PRO A 1 95 ? 15 7.473 -13.742 1 96.44 95 PRO A O 1
ATOM 728 N N . GLU A 1 96 ? 15.664 5.875 -12.328 1 97.25 96 GLU A N 1
ATOM 729 C CA . GLU A 1 96 ? 14.312 5.379 -12.07 1 97.25 96 GLU A CA 1
ATOM 730 C C . GLU A 1 96 ? 13.758 5.953 -10.766 1 97.25 96 GLU A C 1
ATOM 732 O O . GLU A 1 96 ? 14.516 6.23 -9.836 1 97.25 96 GLU A O 1
ATOM 737 N N . TYR A 1 97 ? 12.484 6.176 -10.711 1 97.69 97 TYR A N 1
ATOM 738 C CA . TYR A 1 97 ? 11.859 6.844 -9.578 1 97.69 97 TYR A CA 1
ATOM 739 C C . TYR A 1 97 ? 10.93 5.887 -8.828 1 97.69 97 TYR A C 1
ATOM 741 O O . TYR A 1 97 ? 10.055 5.262 -9.43 1 97.69 97 TYR A O 1
ATOM 749 N N . HIS A 1 98 ? 11.195 5.691 -7.594 1 98.06 98 HIS A N 1
ATOM 750 C CA . HIS A 1 98 ? 10.398 4.902 -6.66 1 98.06 98 HIS A CA 1
ATOM 751 C C . HIS A 1 98 ? 9.672 5.793 -5.66 1 98.06 98 HIS A C 1
ATOM 753 O O . HIS A 1 98 ? 10.305 6.445 -4.828 1 98.06 98 HIS A O 1
ATOM 759 N N . VAL A 1 99 ? 8.336 5.863 -5.723 1 97.62 99 VAL A N 1
ATOM 760 C CA . VAL A 1 99 ? 7.555 6.816 -4.938 1 97.62 99 VAL A CA 1
ATOM 761 C C . VAL A 1 99 ? 6.742 6.074 -3.881 1 97.62 99 VAL A C 1
ATOM 763 O O . VAL A 1 99 ? 6.02 5.125 -4.199 1 97.62 99 VAL A O 1
ATOM 766 N N . PHE A 1 100 ? 6.848 6.504 -2.641 1 98.31 100 PHE A N 1
ATOM 767 C CA . PHE A 1 100 ? 6.18 5.914 -1.489 1 98.31 100 PHE A CA 1
ATOM 768 C C . PHE A 1 100 ? 5.102 6.848 -0.952 1 98.31 100 PHE A C 1
ATOM 770 O O . PHE A 1 100 ? 5.387 7.988 -0.587 1 98.31 100 PHE A O 1
ATOM 777 N N . PHE A 1 101 ? 3.904 6.371 -0.911 1 98 101 PHE A N 1
ATOM 778 C CA . PHE A 1 101 ? 2.781 7.137 -0.379 1 98 101 PHE A CA 1
ATOM 779 C C . PHE A 1 101 ? 2.363 6.602 0.986 1 98 101 PHE A C 1
ATOM 781 O O . PHE A 1 101 ? 1.847 5.488 1.092 1 98 101 PHE A O 1
ATOM 788 N N . ASN A 1 102 ? 2.525 7.422 1.995 1 98.31 102 ASN A N 1
ATOM 789 C CA . ASN A 1 102 ? 2.287 7 3.371 1 98.31 102 ASN A CA 1
ATOM 790 C C . ASN A 1 102 ? 0.999 7.602 3.928 1 98.31 102 ASN A C 1
ATOM 792 O O . ASN A 1 102 ? 0.696 8.773 3.678 1 98.31 102 ASN A O 1
ATOM 796 N N . ASP A 1 103 ? 0.292 6.887 4.637 1 97.81 103 ASP A N 1
ATOM 797 C CA . ASP A 1 103 ? -0.775 7.336 5.527 1 97.81 103 ASP A CA 1
ATOM 798 C C . ASP A 1 103 ? -1.061 6.293 6.605 1 97.81 103 ASP A C 1
ATOM 800 O O . ASP A 1 103 ? -0.401 5.254 6.664 1 97.81 103 ASP A O 1
ATOM 804 N N . LEU A 1 104 ? -1.948 6.594 7.48 1 96.88 104 LEU A N 1
ATOM 805 C CA . LEU A 1 104 ? -2.346 5.664 8.531 1 96.88 104 LEU A CA 1
ATOM 806 C C . LEU A 1 104 ? -2.871 4.363 7.934 1 96.88 104 LEU A C 1
ATOM 808 O O . LEU A 1 104 ? -3.445 4.363 6.844 1 96.88 104 LEU A O 1
ATOM 812 N N . PRO A 1 105 ? -2.752 3.191 8.656 1 95.38 105 PRO A N 1
ATOM 813 C CA . PRO A 1 105 ? -3.244 1.908 8.156 1 95.38 105 PRO A CA 1
ATOM 814 C C . PRO A 1 105 ? -4.738 1.931 7.844 1 95.38 105 PRO A C 1
ATOM 816 O O . PRO A 1 105 ? -5.199 1.207 6.953 1 95.38 105 PRO A O 1
ATOM 819 N N . SER A 1 106 ? -5.457 2.811 8.453 1 93.94 106 SER A N 1
ATOM 820 C CA . SER A 1 106 ? -6.906 2.889 8.281 1 93.94 106 SER A CA 1
ATOM 821 C C . SER A 1 106 ? -7.27 3.717 7.051 1 93.94 106 SER A C 1
ATOM 823 O O . SER A 1 106 ? -8.445 3.85 6.715 1 93.94 106 SER A O 1
ATOM 825 N N . ASN A 1 107 ? -6.27 4.34 6.445 1 96.69 107 ASN A N 1
ATOM 826 C CA . ASN A 1 107 ? -6.535 5.059 5.203 1 96.69 107 ASN A CA 1
ATOM 827 C C . ASN A 1 107 ? -7.156 4.152 4.148 1 96.69 107 ASN A C 1
ATOM 829 O O . ASN A 1 107 ? -6.988 2.932 4.195 1 96.69 107 ASN A O 1
ATOM 833 N N . ASP A 1 108 ? -7.891 4.727 3.283 1 96.62 108 ASP A N 1
ATOM 834 C CA . ASP A 1 108 ? -8.492 3.984 2.178 1 96.62 108 ASP A CA 1
ATOM 835 C C . ASP A 1 108 ? -7.484 3.785 1.043 1 96.62 108 ASP A C 1
ATOM 837 O O . ASP A 1 108 ? -7.594 4.418 -0.008 1 96.62 108 ASP A O 1
ATOM 841 N N . PHE A 1 109 ? -6.617 2.863 1.099 1 97 109 PHE A N 1
ATOM 842 C CA . PHE A 1 109 ? -5.605 2.574 0.09 1 97 109 PHE A CA 1
ATOM 843 C C . PHE A 1 109 ? -6.234 1.915 -1.133 1 97 109 PHE A C 1
ATOM 845 O O . PHE A 1 109 ? -5.66 1.95 -2.225 1 97 109 PHE A O 1
ATOM 852 N N . ASN A 1 110 ? -7.422 1.216 -0.938 1 96.5 110 ASN A N 1
ATOM 853 C CA . ASN A 1 110 ? -8.102 0.64 -2.092 1 96.5 110 ASN A CA 1
ATOM 854 C C . ASN A 1 110 ? -8.438 1.703 -3.137 1 96.5 110 ASN A C 1
ATOM 856 O O . ASN A 1 110 ? -8.109 1.546 -4.312 1 96.5 110 ASN A O 1
ATOM 860 N N . THR A 1 111 ? -9.031 2.803 -2.615 1 95.5 111 THR A N 1
ATOM 861 C CA . THR A 1 111 ? -9.367 3.9 -3.516 1 95.5 111 THR A CA 1
ATOM 862 C C . THR A 1 111 ? -8.102 4.531 -4.094 1 95.5 111 THR A C 1
ATOM 864 O O . THR A 1 111 ? -8.023 4.797 -5.293 1 95.5 111 THR A O 1
ATOM 867 N N . PHE A 1 112 ? -7.133 4.68 -3.297 1 96.06 112 PHE A N 1
ATOM 868 C CA . PHE A 1 112 ? -5.883 5.293 -3.732 1 96.06 112 PHE A CA 1
ATOM 869 C C . PHE A 1 112 ? -5.242 4.477 -4.852 1 96.06 112 PHE A C 1
ATOM 871 O O . PHE A 1 112 ? -4.918 5.016 -5.91 1 96.06 112 PHE A O 1
ATOM 878 N N . PHE A 1 113 ? -5.074 3.16 -4.68 1 96.12 113 PHE A N 1
ATOM 879 C CA . PHE A 1 113 ? -4.363 2.311 -5.625 1 96.12 113 PHE A CA 1
ATOM 880 C C . PHE A 1 113 ? -5.137 2.189 -6.934 1 96.12 113 PHE A C 1
ATOM 882 O O . PHE A 1 113 ? -4.539 2.109 -8.008 1 96.12 113 PHE A O 1
ATOM 889 N N . THR A 1 114 ? -6.406 2.18 -6.875 1 93.75 114 THR A N 1
ATOM 890 C CA . THR A 1 114 ? -7.203 2.068 -8.086 1 93.75 114 THR A CA 1
ATOM 891 C C . THR A 1 114 ? -7.211 3.389 -8.852 1 93.75 114 THR A C 1
ATOM 893 O O . THR A 1 114 ? -7.594 3.432 -10.023 1 93.75 114 THR A O 1
ATOM 896 N N . SER A 1 115 ? -6.738 4.492 -8.172 1 91.44 115 SER A N 1
ATOM 897 C CA . SER A 1 115 ? -6.719 5.805 -8.812 1 91.44 115 SER A CA 1
ATOM 898 C C . SER A 1 115 ? -5.367 6.086 -9.453 1 91.44 115 SER A C 1
ATOM 900 O O . SER A 1 115 ? -5.215 7.062 -10.188 1 91.44 115 SER A O 1
ATOM 902 N N . LEU A 1 116 ? -4.422 5.238 -9.211 1 91.81 116 LEU A N 1
ATOM 903 C CA . LEU A 1 116 ? -3.098 5.441 -9.789 1 91.81 116 LEU A CA 1
ATOM 904 C C . LEU A 1 116 ? -3.156 5.391 -11.312 1 91.81 116 LEU A C 1
ATOM 906 O O . LEU A 1 116 ? -3.771 4.492 -11.891 1 91.81 116 LEU A O 1
ATOM 910 N N . PRO A 1 117 ? -2.447 6.324 -11.922 1 86.75 117 PRO A N 1
ATOM 911 C CA . PRO A 1 117 ? -2.404 6.262 -13.383 1 86.75 117 PRO A CA 1
ATOM 912 C C . PRO A 1 117 ? -1.636 5.047 -13.898 1 86.75 117 PRO A C 1
ATOM 914 O O . PRO A 1 117 ? -0.633 4.645 -13.297 1 86.75 117 PRO A O 1
ATOM 917 N N . GLU A 1 118 ? -2.018 4.492 -14.969 1 78.69 118 GLU A N 1
ATOM 918 C CA . GLU A 1 118 ? -1.365 3.334 -15.57 1 78.69 118 GLU A CA 1
ATOM 919 C C . GLU A 1 118 ? -0.014 3.711 -16.172 1 78.69 118 GLU A C 1
ATOM 921 O O . GLU A 1 118 ? 0.942 2.936 -16.094 1 78.69 118 GLU A O 1
ATOM 926 N N . ASP A 1 119 ? 0.037 4.867 -16.844 1 73.19 119 ASP A N 1
ATOM 927 C CA . ASP A 1 119 ? 1.244 5.301 -17.531 1 73.19 119 ASP A CA 1
ATOM 928 C C . ASP A 1 119 ? 2.117 6.168 -16.641 1 73.19 119 ASP A C 1
ATOM 930 O O . ASP A 1 119 ? 2.688 7.164 -17.094 1 73.19 119 ASP A O 1
ATOM 934 N N . ARG A 1 120 ? 2.314 5.605 -15.539 1 74.88 120 ARG A N 1
ATOM 935 C CA . ARG A 1 120 ? 3.152 6.395 -14.641 1 74.88 120 ARG A CA 1
ATOM 936 C C . ARG A 1 120 ? 4.633 6.113 -14.883 1 74.88 120 ARG A C 1
ATOM 938 O O . ARG A 1 120 ? 5.004 5 -15.258 1 74.88 120 ARG A O 1
ATOM 945 N N . SER A 1 121 ? 5.438 7.129 -14.758 1 86.81 121 SER A N 1
ATOM 946 C CA . SER A 1 121 ? 6.879 7.062 -14.961 1 86.81 121 SER A CA 1
ATOM 947 C C . SER A 1 121 ? 7.605 6.762 -13.648 1 86.81 121 SER A C 1
ATOM 949 O O . SER A 1 121 ? 8.727 7.234 -13.43 1 86.81 121 SER A O 1
ATOM 951 N N . CYS A 1 122 ? 6.895 6.125 -12.75 1 94.44 122 CYS A N 1
ATOM 952 C CA . CYS A 1 122 ? 7.496 5.777 -11.469 1 94.44 122 CYS A CA 1
ATOM 953 C C . CYS A 1 122 ? 6.91 4.48 -10.922 1 94.44 122 CYS A C 1
ATOM 955 O O . CYS A 1 122 ? 5.863 4.027 -11.383 1 94.44 122 CYS A O 1
ATOM 957 N N . PHE A 1 123 ? 7.609 3.848 -10.117 1 97.19 123 PHE A N 1
ATOM 958 C CA . PHE A 1 123 ? 7.098 2.736 -9.328 1 97.19 123 PHE A CA 1
ATOM 959 C C . PHE A 1 123 ? 6.465 3.238 -8.031 1 97.19 123 PHE A C 1
ATOM 961 O O . PHE A 1 123 ? 7.105 3.953 -7.262 1 97.19 123 PHE A O 1
ATOM 968 N N . ALA A 1 124 ? 5.207 2.916 -7.793 1 96.38 124 ALA A N 1
ATOM 969 C CA . ALA A 1 124 ? 4.461 3.469 -6.664 1 96.38 124 ALA A CA 1
ATOM 970 C C . ALA A 1 124 ? 4.215 2.408 -5.598 1 96.38 124 ALA A C 1
ATOM 972 O O . ALA A 1 124 ? 3.926 1.252 -5.914 1 96.38 124 ALA A O 1
ATOM 973 N N . CYS A 1 125 ? 4.316 2.793 -4.32 1 97.38 125 CYS A N 1
ATOM 974 C CA . CYS A 1 125 ? 4.055 1.941 -3.166 1 97.38 125 CYS A CA 1
ATOM 975 C C . CYS A 1 125 ? 3.195 2.666 -2.137 1 97.38 125 CYS A C 1
ATOM 977 O O . CYS A 1 125 ? 3.248 3.895 -2.033 1 97.38 125 CYS A O 1
ATOM 979 N N . GLY A 1 126 ? 2.373 1.919 -1.463 1 97.88 126 GLY A N 1
ATOM 980 C CA . GLY A 1 126 ? 1.7 2.414 -0.272 1 97.88 126 GLY A CA 1
ATOM 981 C C . GLY A 1 126 ? 2.398 2.018 1.016 1 97.88 126 GLY A C 1
ATOM 982 O O . GLY A 1 126 ? 2.871 0.887 1.149 1 97.88 126 GLY A O 1
ATOM 983 N N . VAL A 1 127 ? 2.504 2.918 1.967 1 98.25 127 VAL A N 1
ATOM 984 C CA . VAL A 1 127 ? 3.195 2.68 3.229 1 98.25 127 VAL A CA 1
ATOM 985 C C . VAL A 1 127 ? 2.25 2.951 4.398 1 98.25 127 VAL A C 1
ATOM 987 O O . VAL A 1 127 ? 1.979 4.109 4.73 1 98.25 127 VAL A O 1
ATOM 990 N N . PRO A 1 128 ? 1.777 1.898 5.02 1 97.19 128 PRO A N 1
ATOM 991 C CA . PRO A 1 128 ? 0.906 2.092 6.18 1 97.19 128 PRO A CA 1
ATOM 992 C C . PRO A 1 128 ? 1.683 2.434 7.449 1 97.19 128 PRO A C 1
ATOM 994 O O . PRO A 1 128 ? 2.725 1.832 7.723 1 97.19 128 PRO A O 1
ATOM 997 N N . GLY A 1 129 ? 1.209 3.412 8.172 1 96.69 129 GLY A N 1
ATOM 998 C CA . GLY A 1 129 ? 1.8 3.727 9.461 1 96.69 129 GLY A CA 1
ATOM 999 C C . GLY A 1 129 ? 1.73 5.203 9.805 1 96.69 129 GLY A C 1
ATOM 1000 O O . GLY A 1 129 ? 1.586 6.047 8.922 1 96.69 129 GLY A O 1
ATOM 1001 N N . SER A 1 130 ? 1.9 5.496 11.062 1 96.69 130 SER A N 1
ATOM 1002 C CA . SER A 1 130 ? 1.985 6.887 11.492 1 96.69 130 SER A CA 1
ATOM 1003 C C . SER A 1 130 ? 3.322 7.508 11.102 1 96.69 130 SER A C 1
ATOM 1005 O O . SER A 1 130 ? 4.383 6.945 11.398 1 96.69 130 SER A O 1
ATOM 1007 N N . PHE A 1 131 ? 3.258 8.68 10.469 1 97.94 131 PHE A N 1
ATOM 1008 C CA . PHE A 1 131 ? 4.504 9.289 10.023 1 97.94 131 PHE A CA 1
ATOM 1009 C C . PHE A 1 131 ? 5.262 9.891 11.195 1 97.94 131 PHE A C 1
ATOM 1011 O O . PHE A 1 131 ? 6.379 10.391 11.031 1 97.94 131 PHE A O 1
ATOM 1018 N N . TYR A 1 132 ? 4.738 9.789 12.414 1 97.75 132 TYR A N 1
ATOM 1019 C CA . TYR A 1 132 ? 5.492 10.188 13.602 1 97.75 132 TYR A CA 1
ATOM 1020 C C . TYR A 1 132 ? 6.465 9.094 14.023 1 97.75 132 TYR A C 1
ATOM 1022 O O . TYR A 1 132 ? 7.289 9.297 14.914 1 97.75 132 TYR A O 1
ATOM 1030 N N . ASN A 1 133 ? 6.406 7.965 13.398 1 96.44 133 ASN A N 1
ATOM 1031 C CA . ASN A 1 133 ? 7.34 6.855 13.57 1 96.44 133 ASN A CA 1
ATOM 1032 C C . ASN A 1 133 ? 8.203 6.648 12.328 1 96.44 133 ASN A C 1
ATOM 1034 O O . ASN A 1 133 ? 7.91 7.195 11.266 1 96.44 133 ASN A O 1
ATOM 1038 N N . ARG A 1 134 ? 9.242 5.914 12.578 1 97.19 134 ARG A N 1
ATOM 1039 C CA . ARG A 1 134 ? 10.078 5.531 11.438 1 97.19 134 ARG A CA 1
ATOM 1040 C C . ARG A 1 134 ? 9.344 4.551 10.523 1 97.19 134 ARG A C 1
ATOM 1042 O O . ARG A 1 134 ? 8.656 3.646 11.008 1 97.19 134 ARG A O 1
ATOM 1049 N N . LEU A 1 135 ? 9.477 4.746 9.195 1 98.06 135 LEU A N 1
ATOM 1050 C CA . LEU A 1 135 ? 8.703 3.953 8.242 1 98.06 135 LEU A CA 1
ATOM 1051 C C . LEU A 1 135 ? 9.609 3.369 7.164 1 98.06 135 LEU A C 1
ATOM 1053 O O . LEU A 1 135 ? 9.164 2.578 6.332 1 98.06 135 LEU A O 1
ATOM 1057 N N . PHE A 1 136 ? 10.914 3.701 7.137 1 98.44 136 PHE A N 1
ATOM 1058 C CA . PHE A 1 136 ? 11.852 3.271 6.105 1 98.44 136 PHE A CA 1
ATOM 1059 C C . PHE A 1 136 ? 13.188 2.891 6.719 1 98.44 136 PHE A C 1
ATOM 1061 O O . PHE A 1 136 ? 13.508 3.295 7.84 1 98.44 136 PHE A O 1
ATOM 1068 N N . PRO A 1 137 ? 13.984 2.098 5.977 1 97.94 137 PRO A N 1
ATOM 1069 C CA . PRO A 1 137 ? 15.359 1.84 6.414 1 97.94 137 PRO A CA 1
ATOM 1070 C C . PRO A 1 137 ? 16.203 3.111 6.496 1 97.94 137 PRO A C 1
ATOM 1072 O O . PRO A 1 137 ? 15.789 4.16 5.996 1 97.94 137 PRO A O 1
ATOM 1075 N N . HIS A 1 138 ? 17.297 2.963 7.133 1 97.56 138 HIS A N 1
ATOM 1076 C CA . HIS A 1 138 ? 18.203 4.082 7.34 1 97.56 138 HIS A CA 1
ATOM 1077 C C . HIS A 1 138 ? 18.719 4.625 6.012 1 97.56 138 HIS A C 1
ATOM 1079 O O . HIS A 1 138 ? 19.094 3.855 5.125 1 97.56 138 HIS A O 1
ATOM 1085 N N . SER A 1 139 ? 18.609 5.918 5.797 1 97.88 139 SER A N 1
ATOM 1086 C CA . SER A 1 139 ? 19.281 6.648 4.719 1 97.88 139 SER A CA 1
ATOM 1087 C C . SER A 1 139 ? 18.891 6.09 3.354 1 97.88 139 SER A C 1
ATOM 1089 O O . SER A 1 139 ? 19.75 5.766 2.539 1 97.88 139 SER A O 1
ATOM 1091 N N . CYS A 1 140 ? 17.578 6.023 3.086 1 97.06 140 CYS A N 1
ATOM 1092 C CA . CYS A 1 140 ? 17.172 5.434 1.815 1 97.06 140 CYS A CA 1
ATOM 1093 C C . CYS A 1 140 ? 16.281 6.387 1.03 1 97.06 140 CYS A C 1
ATOM 1095 O O . CYS A 1 140 ? 16.109 6.227 -0.179 1 97.06 140 CYS A O 1
ATOM 1097 N N . ILE A 1 141 ? 15.758 7.461 1.653 1 98.69 141 ILE A N 1
ATOM 1098 C CA . ILE A 1 141 ? 14.859 8.398 0.987 1 98.69 141 ILE A CA 1
ATOM 1099 C C . ILE A 1 141 ? 15.641 9.617 0.51 1 98.69 141 ILE A C 1
ATOM 1101 O O . ILE A 1 141 ? 16.5 10.133 1.233 1 98.69 141 ILE A O 1
ATOM 1105 N N . HIS A 1 142 ? 15.367 10.086 -0.693 1 98.81 142 HIS A N 1
ATOM 1106 C CA . HIS A 1 142 ? 16.094 11.211 -1.27 1 98.81 142 HIS A CA 1
ATOM 1107 C C . HIS A 1 142 ? 15.305 12.508 -1.141 1 98.81 142 HIS A C 1
ATOM 1109 O O . HIS A 1 142 ? 15.891 13.586 -1.018 1 98.81 142 HIS A O 1
ATOM 1115 N N . PHE A 1 143 ? 14.023 12.398 -1.221 1 98.81 143 PHE A N 1
ATOM 1116 C CA . PHE A 1 143 ? 13.086 13.516 -1.132 1 98.81 143 PHE A CA 1
ATOM 1117 C C . PHE A 1 143 ? 11.836 13.117 -0.364 1 98.81 143 PHE A C 1
ATOM 1119 O O . PHE A 1 143 ? 11.242 12.07 -0.632 1 98.81 143 PHE A O 1
ATOM 1126 N N . ALA A 1 144 ? 11.477 13.883 0.581 1 98.75 144 ALA A N 1
ATOM 1127 C CA . ALA A 1 144 ? 10.266 13.648 1.365 1 98.75 144 ALA A CA 1
ATOM 1128 C C . ALA A 1 144 ? 9.391 14.898 1.399 1 98.75 144 ALA A C 1
ATOM 1130 O O . ALA A 1 144 ? 9.891 16.031 1.346 1 98.75 144 ALA A O 1
ATOM 1131 N N . CYS A 1 145 ? 8.109 14.672 1.483 1 98.31 145 CYS A N 1
ATOM 1132 C CA . CYS A 1 145 ? 7.195 15.805 1.631 1 98.31 145 CYS A CA 1
ATOM 1133 C C . CYS A 1 145 ? 6 15.43 2.5 1 98.31 145 CYS A C 1
ATOM 1135 O O . CYS A 1 145 ? 5.645 14.258 2.602 1 98.31 145 CYS A O 1
ATOM 1137 N N . SER A 1 146 ? 5.465 16.297 3.17 1 98.12 146 SER A N 1
ATOM 1138 C CA . SER A 1 146 ? 4.203 16.25 3.898 1 98.12 146 SER A CA 1
ATOM 1139 C C . SER A 1 146 ? 3.342 17.469 3.604 1 98.12 146 SER A C 1
ATOM 1141 O O . SER A 1 146 ? 3.734 18.594 3.904 1 98.12 146 SER A O 1
ATOM 1143 N N . SER A 1 147 ? 2.195 17.219 3.012 1 96.69 147 SER A N 1
ATOM 1144 C CA . SER A 1 147 ? 1.323 18.297 2.582 1 96.69 147 SER A CA 1
ATOM 1145 C C . SER A 1 147 ? -0.016 18.25 3.311 1 96.69 147 SER A C 1
ATOM 1147 O O . SER A 1 147 ? -0.786 17.312 3.146 1 96.69 147 SER A O 1
ATOM 1149 N N . LEU A 1 148 ? -0.251 19.297 4.098 1 95.69 148 LEU A N 1
ATOM 1150 C CA . LEU A 1 148 ? -1.512 19.484 4.805 1 95.69 148 LEU A CA 1
ATOM 1151 C C . LEU A 1 148 ? -1.841 18.281 5.68 1 95.69 148 LEU A C 1
ATOM 1153 O O . LEU A 1 148 ? -2.961 17.766 5.645 1 95.69 148 LEU A O 1
ATOM 1157 N N . ALA A 1 149 ? -0.852 17.844 6.395 1 97 149 ALA A N 1
ATOM 1158 C CA . ALA A 1 149 ? -1.051 16.672 7.254 1 97 149 ALA A CA 1
ATOM 1159 C C . ALA A 1 149 ? -0.425 16.891 8.633 1 97 149 ALA A C 1
ATOM 1161 O O . ALA A 1 149 ? -1.02 16.547 9.648 1 97 149 ALA A O 1
ATOM 1162 N N . LEU A 1 150 ? 0.693 17.531 8.703 1 97.88 150 LEU A N 1
ATOM 1163 C CA . LEU A 1 150 ? 1.51 17.594 9.914 1 97.88 150 LEU A CA 1
ATOM 1164 C C . LEU A 1 150 ? 0.856 18.469 10.969 1 97.88 150 LEU A C 1
ATOM 1166 O O . LEU A 1 150 ? 1.23 18.422 12.141 1 97.88 150 LEU A O 1
ATOM 1170 N N . HIS A 1 151 ? -0.105 19.281 10.594 1 97.44 151 HIS A N 1
ATOM 1171 C CA . HIS A 1 151 ? -0.823 20.125 11.539 1 97.44 151 HIS A CA 1
ATOM 1172 C C . HIS A 1 151 ? -1.807 19.312 12.375 1 97.44 151 HIS A C 1
ATOM 1174 O O . HIS A 1 151 ? -2.33 19.797 13.375 1 97.44 151 HIS A O 1
ATOM 1180 N N . PHE A 1 152 ? -2.117 18.125 11.922 1 97.56 152 PHE A N 1
ATOM 1181 C CA . PHE A 1 152 ? -2.869 17.203 12.766 1 97.56 152 PHE A CA 1
ATOM 1182 C C . PHE A 1 152 ? -1.958 16.547 13.805 1 97.56 152 PHE A C 1
ATOM 1184 O O . PHE A 1 152 ? -1.045 15.797 13.445 1 97.56 152 PHE A O 1
ATOM 1191 N N . LEU A 1 153 ? -2.281 16.797 15.039 1 97.81 153 LEU A N 1
ATOM 1192 C CA . LEU A 1 153 ? -1.482 16.234 16.125 1 97.81 153 LEU A CA 1
ATOM 1193 C C . LEU A 1 153 ? -1.716 14.734 16.266 1 97.81 153 LEU A C 1
ATOM 1195 O O . LEU A 1 153 ? -2.793 14.234 15.93 1 97.81 153 LEU A O 1
ATOM 1199 N N . SER A 1 154 ? -0.667 14 16.719 1 96.62 154 SER A N 1
ATOM 1200 C CA . SER A 1 154 ? -0.799 12.562 16.938 1 96.62 154 SER A CA 1
ATOM 1201 C C . SER A 1 154 ? -1.93 12.25 17.906 1 96.62 154 SER A C 1
ATOM 1203 O O . SER A 1 154 ? -2.6 11.219 17.781 1 96.62 154 SER A O 1
ATOM 1205 N N . LYS A 1 155 ? -2.125 13.148 18.844 1 96.06 155 LYS A N 1
ATOM 1206 C CA . LYS A 1 155 ? -3.164 13.047 19.875 1 96.06 155 LYS A CA 1
ATOM 1207 C C . LYS A 1 155 ? -3.461 14.414 20.484 1 96.06 155 LYS A C 1
ATOM 1209 O O . LYS A 1 155 ? -2.641 15.328 20.406 1 96.06 155 LYS A O 1
ATOM 1214 N N . SER A 1 156 ? -4.613 14.469 21.078 1 96.62 156 SER A N 1
ATOM 1215 C CA . SER A 1 156 ? -4.891 15.648 21.891 1 96.62 156 SER A CA 1
ATOM 1216 C C . SER A 1 156 ? -4.055 15.641 23.172 1 96.62 156 SER A C 1
ATOM 1218 O O . SER A 1 156 ? -3.822 14.586 23.766 1 96.62 156 SER A O 1
ATOM 1220 N N . PRO A 1 157 ? -3.623 16.844 23.547 1 96.19 157 PRO A N 1
ATOM 1221 C CA . PRO A 1 157 ? -2.893 16.891 24.812 1 96.19 157 PRO A CA 1
ATOM 1222 C C . PRO A 1 157 ? -3.713 16.344 25.984 1 96.19 157 PRO A C 1
ATOM 1224 O O . PRO A 1 157 ? -4.828 16.812 26.234 1 96.19 157 PRO A O 1
ATOM 1227 N N . GLU A 1 158 ? -3.156 15.484 26.703 1 93.38 158 GLU A N 1
ATOM 1228 C CA . GLU A 1 158 ? -3.875 14.805 27.781 1 93.38 158 GLU A CA 1
ATOM 1229 C C . GLU A 1 158 ? -4.234 15.766 28.906 1 93.38 158 GLU A C 1
ATOM 1231 O O . GLU A 1 158 ? -5.293 15.641 29.531 1 93.38 158 GLU A O 1
ATOM 1236 N N . VAL A 1 159 ? -3.391 16.703 29.141 1 95.25 159 VAL A N 1
ATOM 1237 C CA . VAL A 1 159 ? -3.523 17.625 30.266 1 95.25 159 VAL A CA 1
ATOM 1238 C C . VAL A 1 159 ? -4.805 18.438 30.109 1 95.25 159 VAL A C 1
ATOM 1240 O O . VAL A 1 159 ? -5.344 18.938 31.109 1 95.25 159 VAL A O 1
ATOM 1243 N N . LEU A 1 160 ? -5.355 18.516 28.922 1 95.88 160 LEU A N 1
ATOM 1244 C CA . LEU A 1 160 ? -6.535 19.328 28.641 1 95.88 160 LEU A CA 1
ATOM 1245 C C . LEU A 1 160 ? -7.773 18.734 29.297 1 95.88 160 LEU A C 1
ATOM 1247 O O . LEU A 1 160 ? -8.789 19.422 29.453 1 95.88 160 LEU A O 1
ATOM 1251 N N . GLN A 1 161 ? -7.715 17.5 29.672 1 91.56 161 GLN A N 1
ATOM 1252 C CA . GLN A 1 161 ? -8.867 16.828 30.266 1 91.56 161 GLN A CA 1
ATOM 1253 C C . GLN A 1 161 ? -8.75 16.75 31.781 1 91.56 161 GLN A C 1
ATOM 1255 O O . GLN A 1 161 ? -9.656 16.25 32.469 1 91.56 161 GLN A O 1
ATOM 1260 N N . GLU A 1 162 ? -7.672 17.172 32.281 1 92.94 162 GLU A N 1
ATOM 1261 C CA . GLU A 1 162 ? -7.48 17.172 33.75 1 92.94 162 GLU A CA 1
ATOM 1262 C C . GLU A 1 162 ? -8.18 18.359 34.406 1 92.94 162 GLU A C 1
ATOM 1264 O O . GLU A 1 162 ? -7.664 19.469 34.375 1 92.94 162 GLU A O 1
ATOM 1269 N N . LYS A 1 163 ? -9.148 18.141 35.188 1 91.94 163 LYS A N 1
ATOM 1270 C CA . LYS A 1 163 ? -10.023 19.172 35.75 1 91.94 163 LYS A CA 1
ATOM 1271 C C . LYS A 1 163 ? -9.258 20.094 36.688 1 91.94 163 LYS A C 1
ATOM 1273 O O . LYS A 1 163 ? -9.578 21.266 36.812 1 91.94 163 LYS A O 1
ATOM 1278 N N . LYS A 1 164 ? -8.297 19.609 37.312 1 94.31 164 LYS A N 1
ATOM 1279 C CA . LYS A 1 164 ? -7.551 20.375 38.312 1 94.31 164 LYS A CA 1
ATOM 1280 C C . LYS A 1 164 ? -6.414 21.172 37.656 1 94.31 164 LYS A C 1
ATOM 1282 O O . LYS A 1 164 ? -5.797 22.016 38.312 1 94.31 164 LYS A O 1
ATOM 1287 N N . SER A 1 165 ? -6.254 20.922 36.406 1 94.44 165 SER A N 1
ATOM 1288 C CA . SER A 1 165 ? -5.172 21.594 35.688 1 94.44 165 SER A CA 1
ATOM 1289 C C . SER A 1 165 ? -5.602 22.984 35.188 1 94.44 165 SER A C 1
ATOM 1291 O O . SER A 1 165 ? -6.746 23.172 34.781 1 94.44 165 SER A O 1
ATOM 1293 N N . PRO A 1 166 ? -4.688 23.922 35.25 1 94.88 166 PRO A N 1
ATOM 1294 C CA . PRO A 1 166 ? -4.984 25.219 34.625 1 94.88 166 PRO A CA 1
ATOM 1295 C C . PRO A 1 166 ? -5.219 25.109 33.125 1 94.88 166 PRO A C 1
ATOM 1297 O O . PRO A 1 166 ? -5.762 26.047 32.531 1 94.88 166 PRO A O 1
ATOM 1300 N N . ALA A 1 167 ? -4.867 24.062 32.5 1 95.69 167 ALA A N 1
ATOM 1301 C CA . ALA A 1 167 ? -5.023 23.859 31.047 1 95.69 167 ALA A CA 1
ATOM 1302 C C . ALA A 1 167 ? -6.32 23.125 30.734 1 95.69 167 ALA A C 1
ATOM 1304 O O . ALA A 1 167 ? -6.566 22.75 29.594 1 95.69 167 ALA A O 1
ATOM 1305 N N . TRP A 1 168 ? -7.086 22.938 31.75 1 95.38 168 TRP A N 1
ATOM 1306 C CA . TRP A 1 168 ? -8.383 22.328 31.5 1 95.38 168 TRP A CA 1
ATOM 1307 C C . TRP A 1 168 ? -9.18 23.172 30.5 1 95.38 168 TRP A C 1
ATOM 1309 O O . TRP A 1 168 ? -9.445 24.344 30.734 1 95.38 168 TRP A O 1
ATOM 1319 N N . ASN A 1 169 ? -9.609 22.578 29.359 1 95.06 169 ASN A N 1
ATOM 1320 C CA . ASN A 1 169 ? -10.258 23.297 28.281 1 95.06 169 ASN A CA 1
ATOM 1321 C C . ASN A 1 169 ? -11.781 23.156 28.328 1 95.06 169 ASN A C 1
ATOM 1323 O O . ASN A 1 169 ? -12.422 22.938 27.312 1 95.06 169 ASN A O 1
ATOM 1327 N N . LYS A 1 170 ? -12.312 23.359 29.453 1 92.31 170 LYS A N 1
ATOM 1328 C CA . LYS A 1 170 ? -13.742 23.172 29.672 1 92.31 170 LYS A CA 1
ATOM 1329 C C . LYS A 1 170 ? -14.555 24.078 28.75 1 92.31 170 LYS A C 1
ATOM 1331 O O . LYS A 1 170 ? -14.258 25.266 28.594 1 92.31 170 LYS A O 1
ATOM 1336 N N . GLY A 1 171 ? -15.555 23.484 28.141 1 90.69 171 GLY A N 1
ATOM 1337 C CA . GLY A 1 171 ? -16.531 24.219 27.375 1 90.69 171 GLY A CA 1
ATOM 1338 C C . GLY A 1 171 ? -16.062 24.562 25.969 1 90.69 171 GLY A C 1
ATOM 1339 O O . GLY A 1 171 ? -16.734 25.297 25.234 1 90.69 171 GLY A O 1
ATOM 1340 N N . ARG A 1 172 ? -14.867 24.031 25.562 1 93.31 172 ARG A N 1
ATOM 1341 C CA . ARG A 1 172 ? -14.312 24.281 24.234 1 93.31 172 ARG A CA 1
ATOM 1342 C C . ARG A 1 172 ? -13.828 22.984 23.578 1 93.31 172 ARG A C 1
ATOM 1344 O O . ARG A 1 172 ? -13.484 22.031 24.281 1 93.31 172 ARG A O 1
ATOM 1351 N N . ILE A 1 173 ? -13.789 22.969 22.281 1 95.5 173 ILE A N 1
ATOM 1352 C CA . ILE A 1 173 ? -13.359 21.75 21.594 1 95.5 173 ILE A CA 1
ATOM 1353 C C . ILE A 1 173 ? -11.977 21.953 20.984 1 95.5 173 ILE A C 1
ATOM 1355 O O . ILE A 1 173 ? -11.406 21.031 20.406 1 95.5 173 ILE A O 1
ATOM 1359 N N . HIS A 1 174 ? -11.469 23.188 21.016 1 95.69 174 HIS A N 1
ATOM 1360 C CA . HIS A 1 174 ? -10.18 23.562 20.469 1 95.69 174 HIS A CA 1
ATOM 1361 C C . HIS A 1 174 ? -9.539 24.688 21.281 1 95.69 174 HIS A C 1
ATOM 1363 O O . HIS A 1 174 ? -10.141 25.188 22.219 1 95.69 174 HIS A O 1
ATOM 1369 N N . HIS A 1 175 ? -8.344 25.109 20.969 1 95.56 175 HIS A N 1
ATOM 1370 C CA . HIS A 1 175 ? -7.621 26.094 21.766 1 95.56 175 HIS A CA 1
ATOM 1371 C C . HIS A 1 175 ? -7.98 27.516 21.359 1 95.56 175 HIS A C 1
ATOM 1373 O O . HIS A 1 175 ? -7.492 28.484 21.953 1 95.56 175 HIS A O 1
ATOM 1379 N N . THR A 1 176 ? -8.828 27.688 20.359 1 92.06 176 THR A N 1
ATOM 1380 C CA . THR A 1 176 ? -9.211 29.031 19.906 1 92.06 176 THR A CA 1
ATOM 1381 C C . THR A 1 176 ? -9.883 29.797 21.047 1 92.06 176 THR A C 1
ATOM 1383 O O . THR A 1 176 ? -10.867 29.344 21.625 1 92.06 176 THR A O 1
ATOM 1386 N N . GLY A 1 177 ? -9.383 30.969 21.406 1 88.25 177 GLY A N 1
ATOM 1387 C CA . GLY A 1 177 ? -9.961 31.812 22.453 1 88.25 177 GLY A CA 1
ATOM 1388 C C . GLY A 1 177 ? -9.773 31.234 23.844 1 88.25 177 GLY A C 1
ATOM 1389 O O . GLY A 1 177 ? -10.344 31.75 24.812 1 88.25 177 GLY A O 1
ATOM 1390 N N . ALA A 1 178 ? -9.039 30.203 23.969 1 94.25 178 ALA A N 1
ATOM 1391 C CA . ALA A 1 178 ? -8.812 29.562 25.266 1 94.25 178 ALA A CA 1
ATOM 1392 C C . ALA A 1 178 ? -7.695 30.281 26.031 1 94.25 178 ALA A C 1
ATOM 1394 O O . ALA A 1 178 ? -7.199 31.312 25.594 1 94.25 178 ALA A O 1
ATOM 1395 N N . SER A 1 179 ? -7.41 29.797 27.25 1 93.94 179 SER A N 1
ATOM 1396 C CA . SER A 1 179 ? -6.363 30.375 28.094 1 93.94 179 SER A CA 1
ATOM 1397 C C . SER A 1 179 ? -4.98 30.125 27.5 1 93.94 179 SER A C 1
ATOM 1399 O O . SER A 1 179 ? -4.824 29.281 26.609 1 93.94 179 SER A O 1
ATOM 1401 N N . LYS A 1 180 ? -4.047 30.844 27.984 1 94.94 180 LYS A N 1
ATOM 1402 C CA . LYS A 1 180 ? -2.662 30.672 27.562 1 94.94 180 LYS A CA 1
ATOM 1403 C C . LYS A 1 180 ? -2.17 29.25 27.859 1 94.94 180 LYS A C 1
ATOM 1405 O O . LYS A 1 180 ? -1.408 28.672 27.078 1 94.94 180 LYS A O 1
ATOM 1410 N N . GLU A 1 181 ? -2.619 28.719 28.938 1 97 181 GLU A N 1
ATOM 1411 C CA . GLU A 1 181 ? -2.207 27.375 29.344 1 97 181 GLU A CA 1
ATOM 1412 C C . GLU A 1 181 ? -2.695 26.328 28.344 1 97 181 GLU A C 1
ATOM 1414 O O . GLU A 1 181 ? -1.984 25.359 28.062 1 97 181 GLU A O 1
ATOM 1419 N N . VAL A 1 182 ? -3.852 26.531 27.812 1 97.06 182 VAL A N 1
ATOM 1420 C CA . VAL A 1 182 ? -4.41 25.609 26.828 1 97.06 182 VAL A CA 1
ATOM 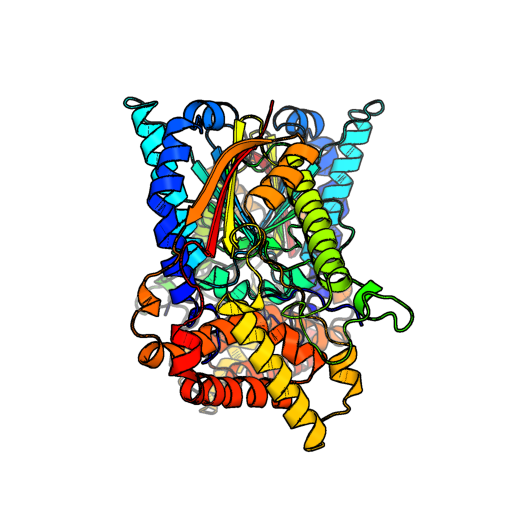1421 C C . VAL A 1 182 ? -3.625 25.719 25.516 1 97.06 182 VAL A C 1
ATOM 1423 O O . VAL A 1 182 ? -3.25 24.688 24.938 1 97.06 182 VAL A O 1
ATOM 1426 N N . VAL A 1 183 ? -3.393 26.891 25.109 1 96.31 183 VAL A N 1
ATOM 1427 C CA . VAL A 1 183 ? -2.645 27.125 23.875 1 96.31 183 VAL A CA 1
ATOM 1428 C C . VAL A 1 183 ? -1.25 26.516 24 1 96.31 183 VAL A C 1
ATOM 1430 O O . VAL A 1 183 ? -0.769 25.859 23.062 1 96.31 183 VAL A O 1
ATOM 1433 N N . ASP A 1 184 ? -0.623 26.719 25.141 1 96.75 184 ASP A N 1
ATOM 1434 C CA . ASP A 1 184 ? 0.709 26.172 25.391 1 96.75 184 ASP A CA 1
ATOM 1435 C C . ASP A 1 184 ? 0.699 24.656 25.328 1 96.75 184 ASP A C 1
ATOM 1437 O O . ASP A 1 184 ? 1.652 24.031 24.844 1 96.75 184 ASP A O 1
ATOM 1441 N N . ALA A 1 185 ? -0.332 24.047 25.828 1 97.5 185 ALA A N 1
ATOM 1442 C CA . ALA A 1 185 ? -0.44 22.578 25.781 1 97.5 185 ALA A CA 1
ATOM 1443 C C . ALA A 1 185 ? -0.476 22.078 24.344 1 97.5 185 ALA A C 1
ATOM 1445 O O . ALA A 1 185 ? 0.178 21.094 24 1 97.5 185 ALA A O 1
ATOM 1446 N N . TYR A 1 186 ? -1.226 22.75 23.5 1 97.31 186 TYR A N 1
ATOM 1447 C CA . TYR A 1 186 ? -1.281 22.406 22.078 1 97.31 186 TYR A CA 1
ATOM 1448 C C . TYR A 1 186 ? 0.072 22.625 21.406 1 97.31 186 TYR A C 1
ATOM 1450 O O . TYR A 1 186 ? 0.537 21.766 20.656 1 97.31 186 TYR A O 1
ATOM 1458 N N . ALA A 1 187 ? 0.665 23.734 21.703 1 97.19 187 ALA A N 1
ATOM 1459 C CA . ALA A 1 187 ? 1.967 24.062 21.125 1 97.19 187 ALA A CA 1
ATOM 1460 C C . ALA A 1 187 ? 3.018 23.031 21.531 1 97.19 187 ALA A C 1
ATOM 1462 O O . ALA A 1 187 ? 3.85 22.641 20.703 1 97.19 187 ALA A O 1
ATOM 1463 N N . ASN A 1 188 ? 2.951 22.625 22.781 1 97.81 188 ASN A N 1
ATOM 1464 C CA . ASN A 1 188 ? 3.895 21.625 23.266 1 97.81 188 ASN A CA 1
ATOM 1465 C C . ASN A 1 188 ? 3.699 20.281 22.578 1 97.81 188 ASN A C 1
ATOM 1467 O O . ASN A 1 188 ? 4.676 19.609 22.219 1 97.81 188 ASN A O 1
ATOM 1471 N N . GLN A 1 189 ? 2.48 19.875 22.422 1 97.69 189 GLN A N 1
ATOM 1472 C CA . GLN A 1 189 ? 2.197 18.625 21.734 1 97.69 189 GLN A CA 1
ATOM 1473 C C . GLN A 1 189 ? 2.666 18.688 20.281 1 97.69 189 GLN A C 1
ATOM 1475 O O . GLN A 1 189 ? 3.201 17.719 19.75 1 97.69 189 GLN A O 1
ATOM 1480 N N . PHE A 1 190 ? 2.457 19.828 19.672 1 98 190 PHE A N 1
ATOM 1481 C CA . PHE A 1 190 ? 2.928 20.031 18.312 1 98 190 PHE A CA 1
ATOM 1482 C C . PHE A 1 190 ? 4.445 19.891 18.234 1 98 190 PHE A C 1
ATOM 1484 O O . PHE A 1 190 ? 4.965 19.203 17.359 1 98 190 PHE A O 1
ATOM 1491 N N . ALA A 1 191 ? 5.113 20.547 19.094 1 98.44 191 ALA A N 1
ATOM 1492 C CA . ALA A 1 191 ? 6.57 20.5 19.109 1 98.44 191 ALA A CA 1
ATOM 1493 C C . ALA A 1 191 ? 7.074 19.078 19.297 1 98.44 191 ALA A C 1
ATOM 1495 O O . ALA A 1 191 ? 8.039 18.656 18.656 1 98.44 191 ALA A O 1
ATOM 1496 N N . GLU A 1 192 ? 6.414 18.391 20.188 1 98.19 192 GLU A N 1
ATOM 1497 C CA . GLU A 1 192 ? 6.773 17 20.422 1 98.19 192 GLU A CA 1
ATOM 1498 C C . GLU A 1 192 ? 6.555 16.156 19.156 1 98.19 192 GLU A C 1
ATOM 1500 O O . GLU A 1 192 ? 7.422 15.375 18.781 1 98.19 192 GLU A O 1
ATOM 1505 N N . ASP A 1 193 ? 5.414 16.297 18.562 1 98.38 193 ASP A N 1
ATOM 1506 C CA . ASP A 1 193 ? 5.051 15.539 17.359 1 98.38 193 ASP A CA 1
ATOM 1507 C C . ASP A 1 193 ? 6.008 15.844 16.219 1 98.38 193 ASP A C 1
ATOM 1509 O O . ASP A 1 193 ? 6.504 14.93 15.555 1 98.38 193 ASP A O 1
ATOM 1513 N N . VAL A 1 194 ? 6.207 17.109 15.961 1 98.69 194 VAL A N 1
ATOM 1514 C CA . VAL A 1 194 ? 7.109 17.5 14.875 1 98.69 194 VAL A CA 1
ATOM 1515 C C . VAL A 1 194 ? 8.523 17 15.18 1 98.69 194 VAL A C 1
ATOM 1517 O O . VAL A 1 194 ? 9.242 16.578 14.266 1 98.69 194 VAL A O 1
ATOM 1520 N N . GLY A 1 195 ? 8.922 17.109 16.422 1 98.69 195 GLY A N 1
ATOM 1521 C CA . GLY A 1 195 ? 10.203 16.531 16.797 1 98.69 195 GLY A CA 1
ATOM 1522 C C . GLY A 1 195 ? 10.328 15.062 16.438 1 98.69 195 GLY A C 1
ATOM 1523 O O . GLY A 1 195 ? 11.336 14.648 15.852 1 98.69 195 GLY A O 1
ATOM 1524 N N . LYS A 1 196 ? 9.336 14.25 16.75 1 98.56 196 LYS A N 1
ATOM 1525 C CA . LYS A 1 196 ? 9.32 12.836 16.406 1 98.56 196 LYS A CA 1
ATOM 1526 C C . LYS A 1 196 ? 9.352 12.641 14.891 1 98.56 196 LYS A C 1
ATOM 1528 O O . LYS A 1 196 ? 10.055 11.773 14.383 1 98.56 196 LYS A O 1
ATOM 1533 N N . PHE A 1 197 ? 8.57 13.469 14.258 1 98.81 197 PHE A N 1
ATOM 1534 C CA . PHE A 1 197 ? 8.523 13.43 12.805 1 98.81 197 PHE A CA 1
ATOM 1535 C C . PHE A 1 197 ? 9.898 13.703 12.211 1 98.81 197 PHE A C 1
ATOM 1537 O O . PHE A 1 197 ? 10.367 12.961 11.344 1 98.81 197 PHE A O 1
ATOM 1544 N N . LEU A 1 198 ? 10.539 14.703 12.648 1 98.88 198 LEU A N 1
ATOM 1545 C CA . LEU A 1 198 ? 11.852 15.086 12.141 1 98.88 198 LEU A CA 1
ATOM 1546 C C . LEU A 1 198 ? 12.891 14.031 12.484 1 98.88 198 LEU A C 1
ATOM 1548 O O . LEU A 1 198 ? 13.789 13.75 11.68 1 98.88 198 LEU A O 1
ATOM 1552 N N . ASP A 1 199 ? 12.82 13.43 13.68 1 98.81 199 ASP A N 1
ATOM 1553 C CA . ASP A 1 199 ? 13.734 12.352 14.055 1 98.81 199 ASP A CA 1
ATOM 1554 C C . ASP A 1 199 ? 13.641 11.18 13.078 1 98.81 199 ASP A C 1
ATOM 1556 O O . ASP A 1 199 ? 14.656 10.656 12.633 1 98.81 199 ASP A O 1
ATOM 1560 N N . ALA A 1 200 ? 12.445 10.773 12.797 1 98.69 200 ALA A N 1
ATOM 1561 C CA . ALA A 1 200 ? 12.227 9.664 11.867 1 98.69 200 ALA A CA 1
ATOM 1562 C C . ALA A 1 200 ? 12.742 10.008 10.477 1 98.69 200 ALA A C 1
ATOM 1564 O O . ALA A 1 200 ? 13.43 9.195 9.844 1 98.69 200 ALA A O 1
ATOM 1565 N N . ARG A 1 201 ? 12.406 11.234 9.984 1 98.88 201 ARG A N 1
ATOM 1566 C CA . ARG A 1 201 ? 12.859 11.664 8.664 1 98.88 201 ARG A CA 1
ATOM 1567 C C . ARG A 1 201 ? 14.375 11.766 8.617 1 98.88 201 ARG A C 1
ATOM 1569 O O . ARG A 1 201 ? 14.992 11.406 7.609 1 98.88 201 ARG A O 1
ATOM 1576 N N . ALA A 1 202 ? 14.977 12.227 9.688 1 98.69 202 ALA A N 1
ATOM 1577 C CA . ALA A 1 202 ? 16.438 12.344 9.727 1 98.69 202 ALA A CA 1
ATOM 1578 C C . ALA A 1 202 ? 17.094 10.977 9.594 1 98.69 202 ALA A C 1
ATOM 1580 O O . ALA A 1 202 ? 18.172 10.859 9.008 1 98.69 202 ALA A O 1
ATOM 1581 N N . MET A 1 203 ? 16.5 9.945 10.117 1 98.19 203 MET A N 1
ATOM 1582 C CA . MET A 1 203 ? 17.016 8.586 10 1 98.19 203 MET A CA 1
ATOM 1583 C C . MET A 1 203 ? 16.812 8.047 8.586 1 98.19 203 MET A C 1
ATOM 1585 O O . MET A 1 203 ? 17.656 7.324 8.062 1 98.19 203 MET A O 1
ATOM 1589 N N . GLU A 1 204 ? 15.758 8.43 7.934 1 98.75 204 GLU A N 1
ATOM 1590 C CA . GLU A 1 204 ? 15.328 7.82 6.676 1 98.75 204 GLU A CA 1
ATOM 1591 C C . GLU A 1 204 ? 15.961 8.523 5.477 1 98.75 204 GLU A C 1
ATOM 1593 O O . GLU A 1 204 ? 16.25 7.887 4.461 1 98.75 204 GLU A O 1
ATOM 1598 N N . LEU A 1 205 ? 16.125 9.859 5.547 1 98.81 205 LEU A N 1
ATOM 1599 C CA . LEU A 1 205 ? 16.672 10.641 4.438 1 98.81 205 LEU A CA 1
ATOM 1600 C C . LEU A 1 205 ? 18.172 10.445 4.32 1 98.81 205 LEU A C 1
ATOM 1602 O O . LEU A 1 205 ? 18.875 10.359 5.332 1 98.81 205 LEU A O 1
ATOM 1606 N N . VAL A 1 206 ? 18.688 10.406 3.121 1 98.5 206 VAL A N 1
ATOM 1607 C CA . VAL A 1 206 ? 20.125 10.422 2.875 1 98.5 206 VAL A CA 1
ATOM 1608 C C . VAL A 1 206 ? 20.672 11.812 3.172 1 98.5 206 VAL A C 1
ATOM 1610 O O . VAL A 1 206 ? 19.953 12.812 3.1 1 98.5 206 VAL A O 1
ATOM 1613 N N . PRO A 1 207 ? 21.969 11.859 3.549 1 97.94 207 PRO A N 1
ATOM 1614 C CA . PRO A 1 207 ? 22.578 13.195 3.615 1 97.94 207 PRO A CA 1
ATOM 1615 C C . PRO A 1 207 ? 22.391 13.984 2.324 1 97.94 207 PRO A C 1
ATOM 1617 O O . PRO A 1 207 ? 22.578 13.453 1.23 1 97.94 207 PRO A O 1
ATOM 1620 N N . GLY A 1 208 ? 21.953 15.219 2.49 1 98.12 208 GLY A N 1
ATOM 1621 C CA . GLY A 1 208 ? 21.688 16.047 1.321 1 98.12 208 GLY A CA 1
ATOM 1622 C C . GLY A 1 208 ? 20.281 15.891 0.786 1 98.12 208 GLY A C 1
ATOM 1623 O O . GLY A 1 208 ? 19.859 16.656 -0.091 1 98.12 208 GLY A O 1
ATOM 1624 N N . GLY A 1 209 ? 19.531 14.906 1.306 1 98.69 209 GLY A N 1
ATOM 1625 C CA . GLY A 1 209 ? 18.141 14.773 0.928 1 98.69 209 GLY A CA 1
ATOM 1626 C C . GLY A 1 209 ? 17.297 15.961 1.348 1 98.69 209 GLY A C 1
ATOM 1627 O O . GLY A 1 209 ? 17.734 16.797 2.146 1 98.69 209 GLY A O 1
ATOM 1628 N N . MET A 1 210 ? 16.125 16.062 0.86 1 98.81 210 MET A N 1
ATOM 1629 C CA . MET A 1 210 ? 15.281 17.234 1.072 1 98.81 210 MET A CA 1
ATOM 1630 C C . MET A 1 210 ? 13.938 16.844 1.683 1 98.81 210 MET A C 1
ATOM 1632 O O . MET A 1 210 ? 13.383 15.789 1.34 1 98.81 210 MET A O 1
ATOM 1636 N N . LEU A 1 211 ? 13.469 17.625 2.592 1 98.88 211 LEU A N 1
ATOM 1637 C CA . LEU A 1 211 ? 12.148 17.484 3.215 1 98.88 211 LEU A CA 1
ATOM 1638 C C . LEU A 1 211 ? 11.336 18.766 3.027 1 98.88 211 LEU A C 1
ATOM 1640 O O . LEU A 1 211 ? 11.758 19.844 3.445 1 98.88 211 LEU A O 1
ATOM 1644 N N . VAL A 1 212 ? 10.164 18.641 2.402 1 98.81 212 VAL A N 1
ATOM 1645 C CA . VAL A 1 212 ? 9.266 19.766 2.17 1 98.81 212 VAL A CA 1
ATOM 1646 C C . VAL A 1 212 ? 8 19.594 3.006 1 98.81 212 VAL A C 1
ATOM 1648 O O . VAL A 1 212 ? 7.355 18.547 2.961 1 98.81 212 VAL A O 1
ATOM 1651 N N . ILE A 1 213 ? 7.648 20.609 3.738 1 98.69 213 ILE A N 1
ATOM 1652 C CA . ILE A 1 213 ? 6.441 20.625 4.559 1 98.69 213 ILE A CA 1
ATOM 1653 C C . ILE A 1 213 ? 5.551 21.797 4.156 1 98.69 213 ILE A C 1
ATOM 1655 O O . ILE A 1 213 ? 6.008 22.938 4.105 1 98.69 213 ILE A O 1
ATOM 1659 N N . VAL A 1 214 ? 4.344 21.516 3.811 1 97.75 214 VAL A N 1
ATOM 1660 C CA . VAL A 1 214 ? 3.318 22.531 3.602 1 97.75 214 VAL A CA 1
ATOM 1661 C C . VAL A 1 214 ? 2.139 22.281 4.539 1 97.75 214 VAL A C 1
ATOM 1663 O O . VAL A 1 214 ? 1.569 21.188 4.551 1 97.75 214 VAL A O 1
ATOM 1666 N N . MET A 1 215 ? 1.778 23.234 5.32 1 97.44 215 MET A N 1
ATOM 1667 C CA . MET A 1 215 ? 0.682 23.094 6.273 1 97.44 215 MET A CA 1
ATOM 1668 C C . MET A 1 215 ? 0.102 24.453 6.637 1 97.44 215 MET A C 1
ATOM 1670 O O . MET A 1 215 ? 0.683 25.5 6.301 1 97.44 215 MET A O 1
ATOM 1674 N N . PRO A 1 216 ? -1.032 24.484 7.281 1 95.81 216 PRO A N 1
ATOM 1675 C CA . PRO A 1 216 ? -1.509 25.781 7.793 1 95.81 216 PRO A CA 1
ATOM 1676 C C . PRO A 1 216 ? -0.516 26.438 8.75 1 95.81 216 PRO A C 1
ATOM 1678 O O . PRO A 1 216 ? 0.153 25.734 9.523 1 95.81 216 PRO A O 1
ATOM 1681 N N . GLY A 1 217 ? -0.405 27.672 8.609 1 96 217 GLY A N 1
ATOM 1682 C CA . GLY A 1 217 ? 0.43 28.484 9.477 1 96 217 GLY A CA 1
ATOM 1683 C C . GLY A 1 217 ? -0.262 29.734 9.961 1 96 217 GLY A C 1
ATOM 1684 O O . GLY A 1 217 ? -1.336 30.094 9.477 1 96 217 GLY A O 1
ATOM 1685 N N . VAL A 1 218 ? 0.281 30.328 11 1 94.94 218 VAL A N 1
ATOM 1686 C CA . VAL A 1 218 ? -0.249 31.578 11.547 1 94.94 218 VAL A CA 1
ATOM 1687 C C . VAL A 1 218 ? 0.895 32.562 11.805 1 94.94 218 VAL A C 1
ATOM 1689 O O . VAL A 1 218 ? 1.973 32.156 12.25 1 94.94 218 VAL A O 1
ATOM 1692 N N . PRO A 1 219 ? 0.625 33.844 11.477 1 94.5 219 PRO A N 1
ATOM 1693 C CA . PRO A 1 219 ? 1.656 34.812 11.844 1 94.5 219 PRO A CA 1
ATOM 1694 C C . PRO A 1 219 ? 1.948 34.812 13.344 1 94.5 219 PRO A C 1
ATOM 1696 O O . PRO A 1 219 ? 1.032 34.656 14.156 1 94.5 219 PRO A O 1
ATOM 1699 N N . HIS A 1 220 ? 3.213 35.031 13.625 1 92.56 220 HIS A N 1
ATOM 1700 C CA . HIS A 1 220 ? 3.615 35.062 15.023 1 92.56 220 HIS A CA 1
ATOM 1701 C C . HIS A 1 220 ? 2.803 36.094 15.812 1 92.56 220 HIS A C 1
ATOM 1703 O O . HIS A 1 220 ? 2.643 37.25 15.367 1 92.56 220 HIS A O 1
ATOM 1709 N N . GLY A 1 221 ? 2.279 35.719 16.891 1 88.44 221 GLY A N 1
ATOM 1710 C CA . GLY A 1 221 ? 1.551 36.594 17.766 1 88.44 221 GLY A CA 1
ATOM 1711 C C . GLY A 1 221 ? 0.092 36.75 17.391 1 88.44 221 GLY A C 1
ATOM 1712 O O . GLY A 1 221 ? -0.693 37.344 18.141 1 88.44 221 GLY A O 1
ATOM 1713 N N . MET A 1 222 ? -0.267 36.312 16.234 1 90.44 222 MET A N 1
ATOM 1714 C CA . MET A 1 222 ? -1.655 36.406 15.789 1 90.44 222 MET A CA 1
ATOM 1715 C C . MET A 1 222 ? -2.541 35.438 16.594 1 90.44 222 MET A C 1
ATOM 1717 O O . MET A 1 222 ? -2.291 34.25 16.625 1 90.44 222 MET A O 1
ATOM 1721 N N . PRO A 1 223 ? -3.539 36.031 17.234 1 88.94 223 PRO A N 1
ATOM 1722 C CA . PRO A 1 223 ? -4.477 35.156 17.906 1 88.94 223 PRO A CA 1
ATOM 1723 C C . PRO A 1 223 ? -5.219 34.219 16.938 1 88.94 223 PRO A C 1
ATOM 1725 O O . PRO A 1 223 ? -5.641 34.656 15.867 1 88.94 223 PRO A O 1
ATOM 1728 N N . TYR A 1 224 ? -5.395 33 17.344 1 89.69 224 TYR A N 1
ATOM 1729 C CA . TYR A 1 224 ? -6.074 32.031 16.484 1 89.69 224 TYR A CA 1
ATOM 1730 C C . TYR A 1 224 ? -7.516 32.469 16.219 1 89.69 224 TYR A C 1
ATOM 1732 O O . TYR A 1 224 ? -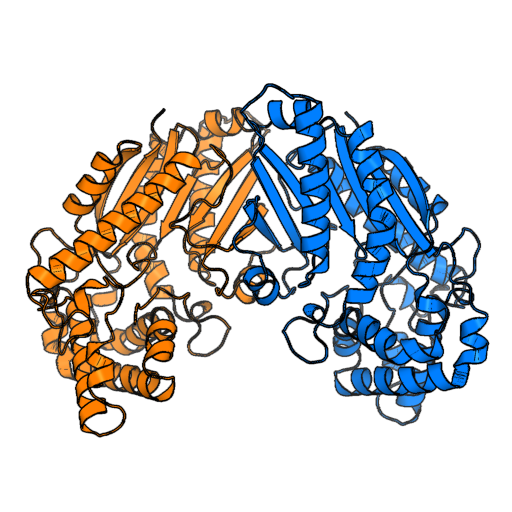8.086 32.125 15.172 1 89.69 224 TYR A O 1
ATOM 1740 N N . SER A 1 225 ? -8.102 33.188 17.109 1 89.5 225 SER A N 1
ATOM 1741 C CA . SER A 1 225 ? -9.477 33.656 16.969 1 89.5 225 SER A CA 1
ATOM 1742 C C . SER A 1 225 ? -9.602 34.656 15.828 1 89.5 225 SER A C 1
ATOM 1744 O O . SER A 1 225 ? -10.711 34.938 15.352 1 89.5 225 SER A O 1
ATOM 1746 N N . ASP A 1 226 ? -8.492 35.188 15.398 1 90.94 226 ASP A N 1
ATOM 1747 C CA . ASP A 1 226 ? -8.531 36.188 14.336 1 90.94 226 ASP A CA 1
ATOM 1748 C C . ASP A 1 226 ? -8.359 35.531 12.961 1 90.94 226 ASP A C 1
ATOM 1750 O O . ASP A 1 226 ? -8.547 36.188 11.938 1 90.94 226 ASP A O 1
ATOM 1754 N N . VAL A 1 227 ? -8.008 34.312 12.992 1 90.31 227 VAL A N 1
ATOM 1755 C CA . VAL A 1 227 ? -7.816 33.625 11.734 1 90.31 227 VAL A CA 1
ATOM 1756 C C . VAL A 1 227 ? -9.086 32.844 11.367 1 90.31 227 VAL A C 1
ATOM 1758 O O . VAL A 1 227 ? -9.828 32.406 12.25 1 90.31 227 VAL A O 1
ATOM 1761 N N . ILE A 1 228 ? -9.344 32.656 10.164 1 86.69 228 ILE A N 1
ATOM 1762 C CA . ILE A 1 228 ? -10.578 32.062 9.648 1 86.69 228 ILE A CA 1
ATOM 1763 C C . ILE A 1 228 ? -10.781 30.688 10.242 1 86.69 228 ILE A C 1
ATOM 1765 O O . ILE A 1 228 ? -11.906 30.297 10.57 1 86.69 228 ILE A O 1
ATOM 1769 N N . ASN A 1 229 ? -9.75 29.844 10.352 1 89.19 229 ASN A N 1
ATOM 1770 C CA . ASN A 1 229 ? -9.867 28.5 10.906 1 89.19 229 ASN A CA 1
ATOM 1771 C C . ASN A 1 229 ? -10.297 28.531 12.375 1 89.19 229 ASN A C 1
ATOM 1773 O O . ASN A 1 229 ? -11.031 27.656 12.828 1 89.19 229 ASN A O 1
ATOM 1777 N N . GLY A 1 230 ? -9.766 29.484 13.094 1 90.06 230 GLY A N 1
ATOM 1778 C CA . GLY A 1 230 ? -10.188 29.641 14.477 1 90.06 230 GLY A CA 1
ATOM 1779 C C . GLY A 1 230 ? -11.68 29.891 14.609 1 90.06 230 GLY A C 1
ATOM 1780 O O . GLY A 1 230 ? -12.336 29.328 15.484 1 90.06 230 GLY A O 1
ATOM 1781 N N . MET A 1 231 ? -12.172 30.766 13.773 1 88.5 231 MET A N 1
ATOM 1782 C CA . MET A 1 231 ? -13.602 31.062 13.781 1 88.5 231 MET A CA 1
ATOM 1783 C C . MET A 1 231 ? -14.406 29.812 13.445 1 88.5 231 MET A C 1
ATOM 1785 O O . MET A 1 231 ? -15.477 29.578 14.016 1 88.5 231 MET A O 1
ATOM 1789 N N . LEU A 1 232 ? -13.898 29.062 12.5 1 92.12 232 LEU A N 1
ATOM 1790 C CA . LEU A 1 232 ? -14.547 27.812 12.125 1 92.12 232 LEU A CA 1
ATOM 1791 C C . LEU A 1 232 ? -14.68 26.891 13.328 1 92.12 232 LEU A C 1
ATOM 1793 O O . LEU A 1 232 ? -15.758 26.359 13.586 1 92.12 232 LEU A O 1
ATOM 1797 N N . PHE A 1 233 ? -13.648 26.688 14.125 1 94.81 233 PHE A N 1
ATOM 1798 C CA . PHE A 1 233 ? -13.656 25.781 15.273 1 94.81 233 PHE A CA 1
ATOM 1799 C C . PHE A 1 233 ? -14.562 26.328 16.375 1 94.81 233 PHE A C 1
ATOM 1801 O O . PHE A 1 233 ? -15.242 25.562 17.062 1 94.81 233 PHE A O 1
ATOM 1808 N N . ASP A 1 234 ? -14.531 27.609 16.516 1 93.19 234 ASP A N 1
ATOM 1809 C CA . ASP A 1 234 ? -15.438 28.234 17.484 1 93.19 234 ASP A CA 1
ATOM 1810 C C . ASP A 1 234 ? -16.891 27.953 17.125 1 93.19 234 ASP A C 1
ATOM 1812 O O . ASP A 1 234 ? -17.719 27.656 18 1 93.19 234 ASP A O 1
ATOM 1816 N N . CYS A 1 235 ? -17.203 28.125 15.891 1 94.69 235 CYS A N 1
ATOM 1817 C CA . CYS A 1 235 ? -18.562 27.875 15.43 1 94.69 235 CYS A CA 1
ATOM 1818 C C . CYS A 1 235 ? -18.953 26.422 15.641 1 94.69 235 CYS A C 1
ATOM 1820 O O . CYS A 1 235 ? -20.062 26.141 16.094 1 94.69 235 CYS A O 1
ATOM 1822 N N . MET A 1 236 ? -18.047 25.5 15.289 1 97.12 236 MET A N 1
ATOM 1823 C CA . MET A 1 236 ? -18.312 24.078 15.516 1 97.12 236 MET A CA 1
ATOM 1824 C C . MET A 1 236 ? -18.578 23.797 16.984 1 97.12 236 MET A C 1
ATOM 1826 O O . MET A 1 236 ? -19.531 23.094 17.328 1 97.12 236 MET A O 1
ATOM 1830 N N . GLY A 1 237 ? -17.719 24.391 17.859 1 96.31 237 GLY A N 1
ATOM 1831 C CA . GLY A 1 237 ? -17.922 24.25 19.281 1 96.31 237 GLY A CA 1
ATOM 1832 C C . GLY A 1 237 ? -19.266 24.75 19.766 1 96.31 237 GLY A C 1
ATOM 1833 O O . GLY A 1 237 ? -19.953 24.078 20.531 1 96.31 237 GLY A O 1
ATOM 1834 N N . SER A 1 238 ? -19.656 25.891 19.312 1 95.81 238 SER A N 1
ATOM 1835 C CA . SER A 1 238 ? -20.938 26.484 19.688 1 95.81 238 SER A CA 1
ATOM 1836 C C . SER A 1 238 ? -22.109 25.625 19.25 1 95.81 238 SER A C 1
ATOM 1838 O O . SER A 1 238 ? -23.094 25.469 19.984 1 95.81 238 SER A O 1
ATOM 1840 N N . ILE A 1 239 ? -22.047 25.109 18.078 1 97.75 239 ILE A N 1
ATOM 1841 C CA . ILE A 1 239 ? -23.109 24.266 17.547 1 97.75 239 ILE A CA 1
ATOM 1842 C C . ILE A 1 239 ? -23.219 23 18.391 1 97.75 239 ILE A C 1
ATOM 1844 O O . ILE A 1 239 ? -24.328 22.547 18.688 1 97.75 239 ILE A O 1
ATOM 1848 N N . LEU A 1 240 ? -22.094 22.391 18.75 1 97.88 240 LEU A N 1
ATOM 1849 C CA . LEU A 1 240 ? -22.109 21.203 19.578 1 97.88 240 LEU A CA 1
ATOM 1850 C C . LEU A 1 240 ? -22.703 21.484 20.953 1 97.88 240 LEU A C 1
ATOM 1852 O O . LEU A 1 240 ? -23.453 20.656 21.5 1 97.88 240 LEU A O 1
ATOM 1856 N N . ILE A 1 241 ? -22.438 22.641 21.484 1 96.88 241 ILE A N 1
ATOM 1857 C CA . ILE A 1 241 ? -23.031 23.047 22.75 1 96.88 241 ILE A CA 1
ATOM 1858 C C . ILE A 1 241 ? -24.547 23.141 22.609 1 96.88 241 ILE A C 1
ATOM 1860 O O . ILE A 1 241 ? -25.297 22.672 23.469 1 96.88 241 ILE A O 1
ATOM 1864 N N . ASP A 1 242 ? -24.984 23.766 21.516 1 97.25 242 ASP A N 1
ATOM 1865 C CA . ASP A 1 242 ? -26.422 23.875 21.266 1 97.25 242 ASP A CA 1
ATOM 1866 C C . ASP A 1 242 ? -27.062 22.5 21.156 1 97.25 242 ASP A C 1
ATOM 1868 O O . ASP A 1 242 ? -28.141 22.266 21.703 1 97.25 242 ASP A O 1
ATOM 1872 N N . LEU A 1 243 ? -26.391 21.609 20.438 1 97.62 243 LEU A N 1
ATOM 1873 C CA . LEU A 1 243 ? -26.922 20.25 20.281 1 97.62 243 LEU A CA 1
ATOM 1874 C C . LEU A 1 243 ? -27.016 19.547 21.625 1 97.62 243 LEU A C 1
ATOM 1876 O O . LEU A 1 243 ? -27.953 18.812 21.875 1 97.62 243 LEU A O 1
ATOM 1880 N N . SER A 1 244 ? -26.016 19.781 22.469 1 97.06 244 SER A N 1
ATOM 1881 C CA . SER A 1 244 ? -26.062 19.219 23.812 1 97.06 244 SER A CA 1
ATOM 1882 C C . SER A 1 244 ? -27.234 19.781 24.609 1 97.06 244 SER A C 1
ATOM 1884 O O . SER A 1 244 ? -27.938 19.031 25.281 1 97.06 244 SER A O 1
ATOM 1886 N N . LYS A 1 245 ? -27.516 21 24.547 1 96.81 245 LYS A N 1
ATOM 1887 C CA . LYS A 1 245 ? -28.625 21.656 25.25 1 96.81 245 LYS A CA 1
ATOM 1888 C C . LYS A 1 245 ? -29.969 21.156 24.75 1 96.81 245 LYS A C 1
ATOM 1890 O O . LYS A 1 245 ? -30.953 21.141 25.5 1 96.81 245 LYS A O 1
ATOM 1895 N N . GLU A 1 246 ? -29.969 20.797 23.516 1 97.31 246 GLU A N 1
ATOM 1896 C CA . GLU A 1 246 ? -31.188 20.234 22.922 1 97.31 246 GLU A CA 1
ATOM 1897 C C . GLU A 1 246 ? -31.406 18.797 23.344 1 97.31 246 GLU A C 1
ATOM 1899 O O . GLU A 1 246 ? -32.406 18.172 22.984 1 97.31 246 GLU A O 1
ATOM 1904 N N . GLY A 1 247 ? -30.438 18.219 24.047 1 95.88 247 GLY A N 1
ATOM 1905 C CA . GLY A 1 247 ? -30.609 16.891 24.641 1 95.88 247 GLY A CA 1
ATOM 1906 C C . GLY A 1 247 ? -30.078 15.781 23.75 1 95.88 247 GLY A C 1
ATOM 1907 O O . GLY A 1 247 ? -30.359 14.602 24 1 95.88 247 GLY A O 1
ATOM 1908 N N . VAL A 1 248 ? -29.328 16.125 22.766 1 95.25 248 VAL A N 1
ATOM 1909 C CA . VAL A 1 248 ? -28.844 15.117 21.812 1 95.25 248 VAL A CA 1
ATOM 1910 C C . VAL A 1 248 ? -27.75 14.273 22.469 1 95.25 248 VAL A C 1
ATOM 1912 O O . VAL A 1 248 ? -27.594 13.086 22.172 1 95.25 248 VAL A O 1
ATOM 1915 N N . PHE A 1 249 ? -26.922 14.82 23.328 1 95.38 249 PHE A N 1
ATOM 1916 C CA . PHE A 1 249 ? -25.891 14.125 24.094 1 95.38 249 PHE A CA 1
ATOM 1917 C C . PHE A 1 249 ? -25.531 14.914 25.359 1 95.38 249 PHE A C 1
ATOM 1919 O O . PHE A 1 249 ? -25.953 16.062 25.516 1 95.38 249 PHE A O 1
ATOM 1926 N N . ASP A 1 250 ? -24.828 14.344 26.234 1 94.75 250 ASP A N 1
ATOM 1927 C CA . ASP A 1 250 ? -24.422 14.953 27.484 1 94.75 250 ASP A CA 1
ATOM 1928 C C . ASP A 1 250 ? -23.266 15.93 27.281 1 94.75 250 ASP A C 1
ATOM 1930 O O . ASP A 1 250 ? -22.344 15.656 26.516 1 94.75 250 ASP A O 1
ATOM 1934 N N . GLU A 1 251 ? -23.328 16.984 28 1 91.69 251 GLU A N 1
ATOM 1935 C CA . GLU A 1 251 ? -22.328 18.062 27.891 1 91.69 251 GLU A CA 1
ATOM 1936 C C . GLU A 1 251 ? -20.922 17.547 28.219 1 91.69 251 GLU A C 1
ATOM 1938 O O . GLU A 1 251 ? -19.938 18.109 27.75 1 91.69 251 GLU A O 1
ATOM 1943 N N . SER A 1 252 ? -20.812 16.516 28.953 1 92.19 252 SER A N 1
ATOM 1944 C CA . SER A 1 252 ? -19.531 15.953 29.328 1 92.19 252 SER A CA 1
ATOM 1945 C C . SER A 1 252 ? -18.75 15.492 28.094 1 92.19 252 SER A C 1
ATOM 1947 O O . SER A 1 252 ? -17.531 15.438 28.094 1 92.19 252 SER A O 1
ATOM 1949 N N . LYS A 1 253 ? -19.453 15.203 26.984 1 94.19 253 LYS A N 1
ATOM 1950 C CA . LYS A 1 253 ? -18.797 14.773 25.75 1 94.19 253 LYS A CA 1
ATOM 1951 C C . LYS A 1 253 ? -18.031 15.93 25.109 1 94.19 253 LYS A C 1
ATOM 1953 O O . LYS A 1 253 ? -17.047 15.711 24.406 1 94.19 253 LYS A O 1
ATOM 1958 N N . ILE A 1 254 ? -18.5 17.078 25.344 1 94.25 254 ILE A N 1
ATOM 1959 C CA . ILE A 1 254 ? -17.781 18.25 24.844 1 94.25 254 ILE A CA 1
ATOM 1960 C C . ILE A 1 254 ? -16.469 18.438 25.594 1 94.25 254 ILE A C 1
ATOM 1962 O O . ILE A 1 254 ? -15.422 18.641 25 1 94.25 254 ILE A O 1
ATOM 1966 N N . ASP A 1 255 ? -16.516 18.266 26.891 1 92.12 255 ASP A N 1
ATOM 1967 C CA . ASP A 1 255 ? -15.359 18.484 27.75 1 92.12 255 ASP A CA 1
ATOM 1968 C C . ASP A 1 255 ? -14.281 17.438 27.5 1 92.12 255 ASP A C 1
ATOM 1970 O O . ASP A 1 255 ? -13.094 17.688 27.75 1 92.12 255 ASP A O 1
ATOM 1974 N N . SER A 1 256 ? -14.711 16.344 26.984 1 93.69 256 SER A N 1
ATOM 1975 C CA . SER A 1 256 ? -13.758 15.273 26.766 1 93.69 256 SER A CA 1
ATOM 1976 C C . SER A 1 256 ? -13.227 15.273 25.328 1 93.69 256 SER A C 1
ATOM 1978 O O . SER A 1 256 ? -12.438 14.406 24.953 1 93.69 256 SER A O 1
ATOM 1980 N N . PHE A 1 257 ? -13.664 16.234 24.578 1 96.19 257 PHE A N 1
ATOM 1981 C CA . PHE A 1 257 ? -13.227 16.312 23.188 1 96.19 257 PHE A CA 1
ATOM 1982 C C . PHE A 1 257 ? -12.328 17.516 22.969 1 96.19 257 PHE A C 1
ATOM 1984 O O . PHE A 1 257 ? -12.758 18.656 23.141 1 96.19 257 PHE A O 1
ATOM 1991 N N . ASN A 1 258 ? -11.109 17.297 22.609 1 96.94 258 ASN A N 1
ATOM 1992 C CA . ASN A 1 258 ? -10.172 18.328 22.188 1 96.94 258 ASN A CA 1
ATOM 1993 C C . ASN A 1 258 ? -9.602 18.031 20.797 1 96.94 258 ASN A C 1
ATOM 1995 O O . ASN A 1 258 ? -8.812 17.109 20.641 1 96.94 258 ASN A O 1
ATOM 1999 N N . PHE A 1 259 ? -10 18.781 19.828 1 96.75 259 PHE A N 1
ATOM 2000 C CA . PHE A 1 259 ? -9.625 18.516 18.453 1 96.75 259 PHE A CA 1
ATOM 2001 C C . PHE A 1 259 ? -8.117 18.641 18.266 1 96.75 259 PHE A C 1
ATOM 2003 O O . PHE A 1 259 ? -7.527 19.672 18.578 1 96.75 259 PHE A O 1
ATOM 2010 N N . PRO A 1 260 ? -7.422 17.625 17.75 1 97.06 260 PRO A N 1
ATOM 2011 C CA . PRO A 1 260 ? -5.961 17.609 17.672 1 97.06 260 PRO A CA 1
ATOM 2012 C C . PRO A 1 260 ? -5.414 18.312 16.438 1 97.06 260 PRO A C 1
ATOM 2014 O O . PRO A 1 260 ? -4.855 17.656 15.547 1 97.06 260 PRO A O 1
ATOM 2017 N N . TYR A 1 261 ? -5.496 19.594 16.438 1 97.12 261 TYR A N 1
ATOM 2018 C CA . TYR A 1 261 ? -5.105 20.453 15.32 1 97.12 261 TYR A CA 1
ATOM 2019 C C . TYR A 1 261 ? -4.324 21.672 15.82 1 97.12 261 TYR A C 1
ATOM 2021 O O . TYR A 1 261 ? -4.738 22.328 16.766 1 97.12 261 TYR A O 1
ATOM 2029 N N . TYR A 1 262 ? -3.205 21.969 15.219 1 97.06 262 TYR A N 1
ATOM 2030 C CA . TYR A 1 262 ? -2.416 23.141 15.594 1 97.06 262 TYR A CA 1
ATOM 2031 C C . TYR A 1 262 ? -1.681 23.719 14.391 1 97.06 262 TYR A C 1
ATOM 2033 O O . TYR A 1 262 ? -1.024 22.984 13.648 1 97.06 262 TYR A O 1
ATOM 2041 N N . ALA A 1 263 ? -1.8 24.969 14.148 1 96.19 263 ALA A N 1
ATOM 2042 C CA . ALA A 1 263 ? -1.056 25.688 13.125 1 96.19 263 ALA A CA 1
ATOM 2043 C C . ALA A 1 263 ? 0.077 26.5 13.734 1 96.19 263 ALA A C 1
ATOM 2045 O O . ALA A 1 263 ? -0.15 27.297 14.648 1 96.19 263 ALA A O 1
ATOM 2046 N N . SER A 1 264 ? 1.199 26.312 13.281 1 96.5 264 SER A N 1
ATOM 2047 C CA . SER A 1 264 ? 2.381 26.938 13.867 1 96.5 264 SER A CA 1
ATOM 2048 C C . SER A 1 264 ? 2.773 28.203 13.109 1 96.5 264 SER A C 1
ATOM 2050 O O . SER A 1 264 ? 2.432 28.344 11.938 1 96.5 264 SER A O 1
ATOM 2052 N N . SER A 1 265 ? 3.445 29.109 13.812 1 96.75 265 SER A N 1
ATOM 2053 C CA . SER A 1 265 ? 4.176 30.172 13.133 1 96.75 265 SER A CA 1
ATOM 2054 C C . SER A 1 265 ? 5.508 29.672 12.594 1 96.75 265 SER A C 1
ATOM 2056 O O . SER A 1 265 ? 6 28.625 13.008 1 96.75 265 SER A O 1
ATOM 2058 N N . PRO A 1 266 ? 6.062 30.422 11.586 1 98.06 266 PRO A N 1
ATOM 2059 C CA . PRO A 1 266 ? 7.402 30.047 11.133 1 98.06 266 PRO A CA 1
ATOM 2060 C C . PRO A 1 266 ? 8.43 30.031 12.266 1 98.06 266 PRO A C 1
ATOM 2062 O O . PRO A 1 266 ? 9.336 29.188 12.266 1 98.06 266 PRO A O 1
ATOM 2065 N N . GLU A 1 267 ? 8.297 30.953 13.242 1 97.62 267 GLU A N 1
ATOM 2066 C CA . GLU A 1 267 ? 9.219 31.031 14.375 1 97.62 267 GLU A CA 1
ATOM 2067 C C . GLU A 1 267 ? 9.141 29.781 15.242 1 97.62 267 GLU A C 1
ATOM 2069 O O . GLU A 1 267 ? 10.172 29.234 15.648 1 97.62 267 GLU A O 1
ATOM 2074 N N . GLU A 1 268 ? 7.953 29.328 15.5 1 97.19 268 GLU A N 1
ATOM 2075 C CA . GLU A 1 268 ? 7.766 28.109 16.266 1 97.19 268 GLU A CA 1
ATOM 2076 C C . GLU A 1 268 ? 8.367 26.906 15.531 1 97.19 268 GLU A C 1
ATOM 2078 O O . GLU A 1 268 ? 9.055 26.078 16.141 1 97.19 268 GLU A O 1
ATOM 2083 N N . MET A 1 269 ? 8.102 26.828 14.234 1 98.56 269 MET A N 1
ATOM 2084 C CA . MET A 1 269 ? 8.625 25.719 13.43 1 98.56 269 MET A CA 1
ATOM 2085 C C . MET A 1 269 ? 10.156 25.766 13.398 1 98.56 269 MET A C 1
ATOM 2087 O O . MET A 1 269 ? 10.805 24.734 13.57 1 98.56 269 MET A O 1
ATOM 2091 N N . ARG A 1 270 ? 10.688 26.938 13.211 1 98.62 270 ARG A N 1
ATOM 2092 C CA . ARG A 1 270 ? 12.133 27.109 13.188 1 98.62 270 ARG A CA 1
ATOM 2093 C C . ARG A 1 270 ? 12.766 26.609 14.484 1 98.62 270 ARG A C 1
ATOM 2095 O O . ARG A 1 270 ? 13.781 25.922 14.461 1 98.62 270 ARG A O 1
ATOM 2102 N N . LYS A 1 271 ? 12.156 26.938 15.578 1 98.25 271 LYS A N 1
ATOM 2103 C CA . LYS A 1 271 ? 12.672 26.516 16.875 1 98.25 271 LYS A CA 1
ATOM 2104 C C . LYS A 1 271 ? 12.727 25 16.984 1 98.25 271 LYS A C 1
ATOM 2106 O O . LYS A 1 271 ? 13.703 24.438 17.5 1 98.25 271 LYS A O 1
ATOM 2111 N N . VAL A 1 272 ? 11.688 24.344 16.547 1 98.44 272 VAL A N 1
ATOM 2112 C CA . VAL A 1 272 ? 11.625 22.891 16.625 1 98.44 272 VAL A CA 1
ATOM 2113 C C . VAL A 1 272 ? 12.695 22.281 15.727 1 98.44 272 VAL A C 1
ATOM 2115 O O . VAL A 1 272 ? 13.375 21.328 16.125 1 98.44 272 VAL A O 1
ATOM 2118 N N . VAL A 1 273 ? 12.883 22.781 14.484 1 98.81 273 VAL A N 1
ATOM 2119 C CA . VAL A 1 273 ? 13.859 22.266 13.531 1 98.81 273 VAL A CA 1
ATOM 2120 C C . VAL A 1 273 ? 15.273 22.469 14.07 1 98.81 273 VAL A C 1
ATOM 2122 O O . VAL A 1 273 ? 16.094 21.547 14.016 1 98.81 273 VAL A O 1
ATOM 2125 N N . GLU A 1 274 ? 15.531 23.672 14.641 1 98.62 274 GLU A N 1
ATOM 2126 C CA . GLU A 1 274 ? 16.844 23.984 15.18 1 98.62 274 GLU A CA 1
ATOM 2127 C C . GLU A 1 274 ? 17.172 23.125 16.406 1 98.62 274 GLU A C 1
ATOM 2129 O O . GLU A 1 274 ? 18.297 22.688 16.578 1 98.62 274 GLU A O 1
ATOM 2134 N N . ARG A 1 275 ? 16.188 22.922 17.219 1 98.25 275 ARG A N 1
ATOM 2135 C CA . ARG A 1 275 ? 16.375 22.047 18.375 1 98.25 275 ARG A CA 1
ATOM 2136 C C . ARG A 1 275 ? 16.703 20.625 17.938 1 98.25 275 ARG A C 1
ATOM 2138 O O . ARG A 1 275 ? 17.516 19.953 18.547 1 98.25 275 ARG A O 1
ATOM 2145 N N . ASN A 1 276 ? 15.977 20.141 16.953 1 97.81 276 ASN A N 1
ATOM 2146 C CA . ASN A 1 276 ? 16.281 18.828 16.391 1 97.81 276 ASN A CA 1
ATOM 2147 C C . ASN A 1 276 ? 17.719 18.75 15.891 1 97.81 276 ASN A C 1
ATOM 2149 O O . ASN A 1 276 ? 18.422 17.781 16.172 1 97.81 276 ASN A O 1
ATOM 2153 N N . GLY A 1 277 ? 18.172 19.719 15.094 1 98.44 277 GLY A N 1
ATOM 2154 C CA . GLY A 1 277 ? 19.562 19.922 14.742 1 98.44 277 GLY A CA 1
ATOM 2155 C C . GLY A 1 277 ? 20.016 19.062 13.578 1 98.44 277 GLY A C 1
ATOM 2156 O O . GLY A 1 277 ? 21.188 19.062 13.219 1 98.44 277 GLY A O 1
ATOM 2157 N N . ARG A 1 278 ? 19.156 18.406 12.906 1 98.25 278 ARG A N 1
ATOM 2158 C CA . ARG A 1 278 ? 19.562 17.453 11.883 1 98.25 278 ARG A CA 1
ATOM 2159 C C . ARG A 1 278 ? 19.297 18.016 10.484 1 98.25 278 ARG A C 1
ATOM 2161 O O . ARG A 1 278 ? 19.625 17.375 9.484 1 98.25 278 ARG A O 1
ATOM 2168 N N . PHE A 1 279 ? 18.719 19.188 10.375 1 98.81 279 PHE A N 1
ATOM 2169 C CA . PHE A 1 279 ? 18.344 19.75 9.078 1 98.81 279 PHE A CA 1
ATOM 2170 C C . PHE A 1 279 ? 18.812 21.203 8.961 1 98.81 279 PHE A C 1
ATOM 2172 O O . PHE A 1 279 ? 18.844 21.938 9.945 1 98.81 279 PHE A O 1
ATOM 2179 N N . ASN A 1 280 ? 19.203 21.594 7.762 1 98.5 280 ASN A N 1
ATOM 2180 C CA . ASN A 1 280 ? 19.312 23 7.387 1 98.5 280 ASN A CA 1
ATOM 2181 C C . ASN A 1 280 ? 17.984 23.547 6.875 1 98.5 280 ASN A C 1
ATOM 2183 O O . ASN A 1 280 ? 17.25 22.859 6.156 1 98.5 280 ASN A O 1
ATOM 2187 N N . ILE A 1 281 ? 17.703 24.734 7.262 1 98.69 281 ILE A N 1
ATOM 2188 C CA . ILE A 1 281 ? 16.5 25.406 6.75 1 98.69 281 ILE A CA 1
ATOM 2189 C C . ILE A 1 281 ? 16.844 26.156 5.465 1 98.69 281 ILE A C 1
ATOM 2191 O O . ILE A 1 281 ? 17.562 27.156 5.492 1 98.69 281 ILE A O 1
ATOM 2195 N N . GLU A 1 282 ? 16.297 25.688 4.379 1 98.38 282 GLU A N 1
ATOM 2196 C CA . GLU A 1 282 ? 16.547 26.328 3.09 1 98.38 282 GLU A CA 1
ATOM 2197 C C . GLU A 1 282 ? 15.492 27.391 2.793 1 98.38 282 GLU A C 1
ATOM 2199 O O . GLU A 1 282 ? 15.781 28.375 2.119 1 98.38 282 GLU A O 1
ATOM 2204 N N . ARG A 1 283 ? 14.273 27.125 3.246 1 98.19 283 ARG A N 1
ATOM 2205 C CA . ARG A 1 283 ? 13.164 28.062 3.094 1 98.19 283 ARG A CA 1
ATOM 2206 C C . ARG A 1 283 ? 12.133 27.891 4.203 1 98.19 283 ARG A C 1
ATOM 2208 O O . ARG A 1 283 ? 11.82 26.766 4.586 1 98.19 283 ARG A O 1
ATOM 2215 N N . MET A 1 284 ? 11.68 28.922 4.746 1 98.25 284 MET A N 1
ATOM 2216 C CA . MET A 1 284 ? 10.578 28.922 5.707 1 98.25 284 MET A CA 1
ATOM 2217 C C . MET A 1 284 ? 9.805 30.234 5.648 1 98.25 284 MET A C 1
ATOM 2219 O O . MET A 1 284 ? 10.336 31.297 5.996 1 98.25 284 MET A O 1
ATOM 2223 N N . GLU A 1 285 ? 8.562 30.172 5.211 1 97.44 285 GLU A N 1
ATOM 2224 C CA . GLU A 1 285 ? 7.793 31.406 5.027 1 97.44 285 GLU A CA 1
ATOM 2225 C C . GLU A 1 285 ? 6.293 31.125 5.027 1 97.44 285 GLU A C 1
ATOM 2227 O O . GLU A 1 285 ? 5.871 29.969 4.859 1 97.44 285 GLU A O 1
ATOM 2232 N N . LEU A 1 286 ? 5.539 32.125 5.242 1 96.25 286 LEU A N 1
ATOM 2233 C CA . LEU A 1 286 ? 4.09 32.062 5.102 1 96.25 286 LEU A CA 1
ATOM 2234 C C . LEU A 1 286 ? 3.656 32.531 3.715 1 96.25 286 LEU A C 1
ATOM 2236 O O . LEU A 1 286 ? 4.246 33.438 3.15 1 96.25 286 LEU A O 1
ATOM 2240 N N . THR A 1 287 ? 2.688 31.797 3.203 1 93.56 287 THR A N 1
ATOM 2241 C CA . THR A 1 287 ? 2.121 32.156 1.906 1 93.56 287 THR A CA 1
ATOM 2242 C C . THR A 1 287 ? 0.601 32.25 1.99 1 93.56 287 THR A C 1
ATOM 2244 O O . THR A 1 287 ? -0.004 31.797 2.961 1 93.56 287 THR A O 1
ATOM 2247 N N . ASN A 1 288 ? 0.044 32.938 1.005 1 88.12 288 ASN A N 1
ATOM 2248 C CA . ASN A 1 288 ? -1.406 32.969 0.848 1 88.12 288 ASN A CA 1
ATOM 2249 C C . ASN A 1 288 ? -1.923 31.719 0.151 1 88.12 288 ASN A C 1
ATOM 2251 O O . ASN A 1 288 ? -1.573 31.453 -1.001 1 88.12 288 ASN A O 1
ATOM 2255 N N . PRO A 1 289 ? -2.523 30.734 0.762 1 78.06 289 PRO A N 1
ATOM 2256 C CA . PRO A 1 289 ? -2.947 29.516 0.087 1 78.06 289 PRO A CA 1
ATOM 2257 C C . PRO A 1 289 ? -3.854 29.781 -1.112 1 78.06 289 PRO A C 1
ATOM 2259 O O . PRO A 1 289 ? -3.752 29.094 -2.133 1 78.06 289 PRO A O 1
ATOM 2262 N N . VAL A 1 290 ? -5.02 30.281 -1.191 1 69.88 290 VAL A N 1
ATOM 2263 C CA . VAL A 1 290 ? -5.762 30.547 -2.418 1 69.88 290 VAL A CA 1
ATOM 2264 C C . VAL A 1 290 ? -6.652 31.781 -2.219 1 69.88 290 VAL A C 1
ATOM 2266 O O . VAL A 1 290 ? -7.359 31.875 -1.213 1 69.88 290 VAL A O 1
ATOM 2269 N N . PRO A 1 291 ? -6.562 32.594 -3.246 1 59.44 291 PRO A N 1
ATOM 2270 C CA . PRO A 1 291 ? -7.438 33.75 -3.266 1 59.44 291 PRO A CA 1
ATOM 2271 C C . PRO A 1 291 ? -8.922 33.406 -3.35 1 59.44 291 PRO A C 1
ATOM 2273 O O . PRO A 1 291 ? -9.773 34.281 -3.439 1 59.44 291 PRO A O 1
ATOM 2276 N N . TRP A 1 292 ? -9.18 32.094 -3.35 1 55.19 292 TRP A N 1
ATOM 2277 C CA . TRP A 1 292 ? -10.57 31.703 -3.555 1 55.19 292 TRP A CA 1
ATOM 2278 C C . TRP A 1 292 ? -11.469 32.312 -2.492 1 55.19 292 TRP A C 1
ATOM 2280 O O . TRP A 1 292 ? -12.695 32.281 -2.605 1 55.19 292 TRP A O 1
ATOM 2290 N N . LEU A 1 293 ? -10.812 32.812 -1.495 1 60.97 293 LEU A N 1
ATOM 2291 C CA . LEU A 1 293 ? -11.602 33.344 -0.385 1 60.97 293 LEU A CA 1
ATOM 2292 C C . LEU A 1 293 ? -12.094 34.75 -0.688 1 60.97 293 LEU A C 1
ATOM 2294 O O . LEU A 1 293 ? -12.758 35.375 0.145 1 60.97 293 LEU A O 1
ATOM 2298 N N . LYS A 1 294 ? -11.961 35.219 -1.979 1 64.19 294 LYS A N 1
ATOM 2299 C CA . LYS A 1 294 ? -12.406 36.562 -2.324 1 64.19 294 LYS A CA 1
ATOM 2300 C C . LYS A 1 294 ? -13.93 36.656 -2.311 1 64.19 294 LYS A C 1
ATOM 2302 O O . LYS A 1 294 ? -14.492 37.656 -1.887 1 64.19 294 LYS A O 1
ATOM 2307 N N . ASN A 1 295 ? -14.57 35.594 -2.771 1 77.62 295 ASN A N 1
ATOM 2308 C CA . ASN A 1 295 ? -16.031 35.531 -2.65 1 77.62 295 ASN A CA 1
ATOM 2309 C C . ASN A 1 295 ? -16.469 34.406 -1.715 1 77.62 295 ASN A C 1
ATOM 2311 O O . ASN A 1 295 ? -17.094 33.438 -2.152 1 77.62 295 ASN A O 1
ATOM 2315 N N . ILE A 1 296 ? -16.312 34.688 -0.449 1 80.06 296 ILE A N 1
ATOM 2316 C CA . ILE A 1 296 ? -16.406 33.656 0.576 1 80.06 296 ILE A CA 1
ATOM 2317 C C . ILE A 1 296 ? -17.844 33.156 0.645 1 80.06 296 ILE A C 1
ATOM 2319 O O . ILE A 1 296 ? -18.062 31.953 0.899 1 80.06 296 ILE A O 1
ATOM 2323 N N . GLU A 1 297 ? -18.797 34.031 0.405 1 82.88 297 GLU A N 1
ATOM 2324 C CA . GLU A 1 297 ? -20.188 33.625 0.498 1 82.88 297 GLU A CA 1
ATOM 2325 C C . GLU A 1 297 ? -20.5 32.5 -0.477 1 82.88 297 GLU A C 1
ATOM 2327 O O . GLU A 1 297 ? -21.203 31.531 -0.13 1 82.88 297 GLU A O 1
ATOM 2332 N N . LYS A 1 298 ? -19.984 32.625 -1.609 1 87.44 298 LYS A N 1
ATOM 2333 C CA . LYS A 1 298 ? -20.266 31.656 -2.654 1 87.44 298 LYS A CA 1
ATOM 2334 C C . LYS A 1 298 ? -19.516 30.344 -2.416 1 87.44 298 LYS A C 1
ATOM 2336 O O . LYS A 1 298 ? -19.953 29.281 -2.834 1 87.44 298 LYS A O 1
ATOM 2341 N N . VAL A 1 299 ? -18.453 30.391 -1.688 1 89.25 299 VAL A N 1
ATOM 2342 C CA . VAL A 1 299 ? -17.562 29.25 -1.594 1 89.25 299 VAL A CA 1
ATOM 2343 C C . VAL A 1 299 ? -17.844 28.469 -0.305 1 89.25 299 VAL A C 1
ATOM 2345 O O . VAL A 1 299 ? -17.453 27.312 -0.177 1 89.25 299 VAL A O 1
ATOM 2348 N N . ILE A 1 300 ? -18.609 29.047 0.612 1 90.94 300 ILE A N 1
ATOM 2349 C CA . ILE A 1 300 ? -18.781 28.516 1.961 1 90.94 300 ILE A CA 1
ATOM 2350 C C . ILE A 1 300 ? -19.328 27.094 1.891 1 90.94 300 ILE A C 1
ATOM 2352 O O . ILE A 1 300 ? -18.781 26.188 2.523 1 90.94 300 ILE A O 1
ATOM 2356 N N . PRO A 1 301 ? -20.359 26.828 1.066 1 92.06 301 PRO A N 1
ATOM 2357 C CA . PRO A 1 301 ? -20.891 25.453 1.043 1 92.06 301 PRO A CA 1
ATOM 2358 C C . PRO A 1 301 ? -19.844 24.422 0.615 1 92.06 301 PRO A C 1
ATOM 2360 O O . PRO A 1 301 ? -19.703 23.391 1.256 1 92.06 301 PRO A O 1
ATOM 2363 N N . ASP A 1 302 ? -19.062 24.75 -0.38 1 92.19 302 ASP A N 1
ATOM 2364 C CA . ASP A 1 302 ? -18.016 23.844 -0.843 1 92.19 302 ASP A CA 1
ATOM 2365 C C . ASP A 1 302 ? -16.891 23.734 0.186 1 92.19 302 ASP A C 1
ATOM 2367 O O . ASP A 1 302 ? -16.359 22.641 0.406 1 92.19 302 ASP A O 1
ATOM 2371 N N . TRP A 1 303 ? -16.594 24.828 0.74 1 91.81 303 TRP A N 1
ATOM 2372 C CA . TRP A 1 303 ? -15.523 24.859 1.739 1 91.81 303 TRP A CA 1
ATOM 2373 C C . TRP A 1 303 ? -15.852 23.938 2.912 1 91.81 303 TRP A C 1
ATOM 2375 O O . TRP A 1 303 ? -15 23.172 3.373 1 91.81 303 TRP A O 1
ATOM 2385 N N . ILE A 1 304 ? -17.047 23.938 3.314 1 94.56 304 ILE A N 1
ATOM 2386 C CA . ILE A 1 304 ? -17.453 23.156 4.469 1 94.56 304 ILE A CA 1
ATOM 2387 C C . ILE A 1 304 ? -17.406 21.672 4.117 1 94.56 304 ILE A C 1
ATOM 2389 O O . ILE A 1 304 ? -17.062 20.828 4.957 1 94.56 304 ILE A O 1
ATOM 2393 N N . ILE A 1 305 ? -17.766 21.328 2.92 1 95.56 305 ILE A N 1
ATOM 2394 C CA . ILE A 1 305 ? -17.656 19.938 2.498 1 95.56 305 ILE A CA 1
ATOM 2395 C C . ILE A 1 305 ? -16.188 19.5 2.533 1 95.56 305 ILE A C 1
ATOM 2397 O O . ILE A 1 305 ? -15.867 18.406 3 1 95.56 305 ILE A O 1
ATOM 2401 N N . HIS A 1 306 ? -15.289 20.344 2.08 1 93.94 306 HIS A N 1
ATOM 2402 C CA . HIS A 1 306 ? -13.859 20.062 2.084 1 93.94 306 HIS A CA 1
ATOM 2403 C C . HIS A 1 306 ? -13.328 19.906 3.506 1 93.94 306 HIS A C 1
ATOM 2405 O O . HIS A 1 306 ? -12.422 19.094 3.75 1 93.94 306 HIS A O 1
ATOM 2411 N N . VAL A 1 307 ? -13.867 20.688 4.414 1 95.38 307 VAL A N 1
ATOM 2412 C CA . VAL A 1 307 ? -13.508 20.578 5.824 1 95.38 307 VAL A CA 1
ATOM 2413 C C . VAL A 1 307 ? -14.055 19.266 6.391 1 95.38 307 VAL A C 1
ATOM 2415 O O . VAL A 1 307 ? -13.344 18.531 7.086 1 95.38 307 VAL A O 1
ATOM 2418 N N . ARG A 1 308 ? -15.258 18.969 6.055 1 97.12 308 ARG A N 1
ATOM 2419 C CA . ARG A 1 308 ? -15.953 17.797 6.574 1 97.12 308 ARG A CA 1
ATOM 2420 C C . ARG A 1 308 ? -15.203 16.516 6.207 1 97.12 308 ARG A C 1
ATOM 2422 O O . ARG A 1 308 ? -14.984 15.648 7.055 1 97.12 308 ARG A O 1
ATOM 2429 N N . VAL A 1 309 ? -14.789 16.359 4.984 1 96.5 309 VAL A N 1
ATOM 2430 C CA . VAL A 1 309 ? -14.227 15.109 4.504 1 96.5 309 VAL A CA 1
ATOM 2431 C C . VAL A 1 309 ? -12.891 14.836 5.199 1 96.5 309 VAL A C 1
ATOM 2433 O O . VAL A 1 309 ? -12.445 13.688 5.281 1 96.5 309 VAL A O 1
ATOM 2436 N N . VAL A 1 310 ? -12.289 15.867 5.73 1 95.56 310 VAL A N 1
ATOM 2437 C CA . VAL A 1 310 ? -11 15.727 6.391 1 95.56 310 VAL A CA 1
ATOM 2438 C C . VAL A 1 310 ? -11.203 15.414 7.867 1 95.56 310 VAL A C 1
ATOM 2440 O O . VAL A 1 310 ? -10.461 14.625 8.453 1 95.56 310 VAL A O 1
ATOM 2443 N N . MET A 1 311 ? -12.273 15.938 8.484 1 96.38 311 MET A N 1
ATOM 2444 C CA . MET A 1 311 ? -12.352 15.922 9.945 1 96.38 311 MET A CA 1
ATOM 2445 C C . MET A 1 311 ? -13.492 15.031 10.422 1 96.38 311 MET A C 1
ATOM 2447 O O . MET A 1 311 ? -13.562 14.68 11.602 1 96.38 311 MET A O 1
ATOM 2451 N N . GLU A 1 312 ? -14.367 14.641 9.57 1 96.81 312 GLU A N 1
ATOM 2452 C CA . GLU A 1 312 ? -15.594 13.945 9.93 1 96.81 312 GLU A CA 1
ATOM 2453 C C . GLU A 1 312 ? -15.297 12.703 10.773 1 96.81 312 GLU A C 1
ATOM 2455 O O . GLU A 1 312 ? -15.984 12.438 11.758 1 96.81 312 GLU A O 1
ATOM 2460 N N . ALA A 1 313 ? -14.273 11.969 10.375 1 95.44 313 ALA A N 1
ATOM 2461 C CA . ALA A 1 313 ? -13.969 10.719 11.062 1 95.44 313 ALA A CA 1
ATOM 2462 C C . ALA A 1 313 ? -13.648 10.961 12.539 1 95.44 313 ALA A C 1
ATOM 2464 O O . ALA A 1 313 ? -14.055 10.18 13.406 1 95.44 313 ALA A O 1
ATOM 2465 N N . ILE A 1 314 ? -12.961 12.016 12.852 1 96.06 314 ILE A N 1
ATOM 2466 C CA . ILE A 1 314 ? -12.562 12.344 14.219 1 96.06 314 ILE A CA 1
ATOM 2467 C C . ILE A 1 314 ? -13.797 12.703 15.039 1 96.06 314 ILE A C 1
ATOM 2469 O O . ILE A 1 314 ? -13.992 12.188 16.141 1 96.06 314 ILE A O 1
ATOM 2473 N N . PHE A 1 315 ? -14.68 13.508 14.539 1 97.44 315 PHE A N 1
ATOM 2474 C CA . PHE A 1 315 ? -15.891 13.93 15.242 1 97.44 315 PHE A CA 1
ATOM 2475 C C . PHE A 1 315 ? -16.844 12.758 15.406 1 97.44 315 PHE A C 1
ATOM 2477 O O . PHE A 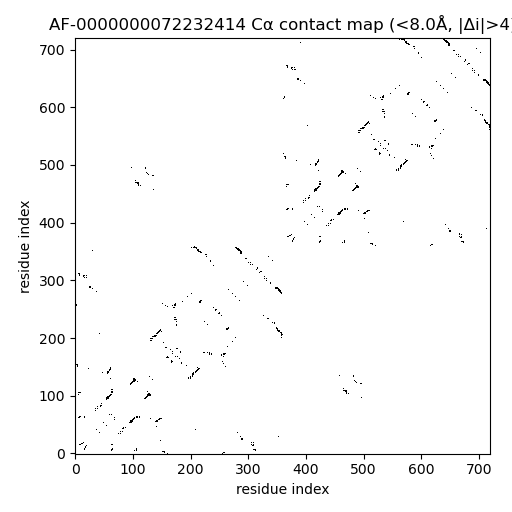1 315 ? -17.438 12.578 16.469 1 97.44 315 PHE A O 1
ATOM 2484 N N . SER A 1 316 ? -16.984 11.953 14.344 1 97.25 316 SER A N 1
ATOM 2485 C CA . SER A 1 316 ? -17.938 10.844 14.375 1 97.25 316 SER A CA 1
ATOM 2486 C C . SER A 1 316 ? -17.516 9.781 15.391 1 97.25 316 SER A C 1
ATOM 2488 O O . SER A 1 316 ? -18.375 9.148 16.016 1 97.25 316 SER A O 1
ATOM 2490 N N . ARG A 1 317 ? -16.266 9.547 15.469 1 95.56 317 ARG A N 1
ATOM 2491 C CA . ARG A 1 317 ? -15.773 8.562 16.422 1 95.56 317 ARG A CA 1
ATOM 2492 C C . ARG A 1 317 ? -16.156 8.953 17.844 1 95.56 317 ARG A C 1
ATOM 2494 O O . ARG A 1 317 ? -16.453 8.086 18.672 1 95.56 317 ARG A O 1
ATOM 2501 N N . HIS A 1 318 ? -16.156 10.266 18.156 1 96.12 318 HIS A N 1
ATOM 2502 C CA . HIS A 1 318 ? -16.406 10.727 19.531 1 96.12 318 HIS A CA 1
ATOM 2503 C C . HIS A 1 318 ? -17.875 11.031 19.75 1 96.12 318 HIS A C 1
ATOM 2505 O O . HIS A 1 318 ? -18.453 10.648 20.781 1 96.12 318 HIS A O 1
ATOM 2511 N N . PHE A 1 319 ? -18.578 11.68 18.781 1 97.06 319 PHE A N 1
ATOM 2512 C CA . PHE A 1 319 ? -19.922 12.188 18.984 1 97.06 319 PHE A CA 1
ATOM 2513 C C . PHE A 1 319 ? -20.953 11.312 18.297 1 97.06 319 PHE A C 1
ATOM 2515 O O . PHE A 1 319 ? -22.156 11.445 18.531 1 97.06 319 PHE A O 1
ATOM 2522 N N . GLY A 1 320 ? -20.484 10.406 17.406 1 96.56 320 GLY A N 1
ATOM 2523 C CA . GLY A 1 320 ? -21.406 9.617 16.594 1 96.56 320 GLY A CA 1
ATOM 2524 C C . GLY A 1 320 ? -21.719 10.258 15.258 1 96.56 320 GLY A C 1
ATOM 2525 O O . GLY A 1 320 ? -21.531 11.461 15.078 1 96.56 320 GLY A O 1
ATOM 2526 N N . ASN A 1 321 ? -22.203 9.492 14.336 1 96.81 321 ASN A N 1
ATOM 2527 C CA . ASN A 1 321 ? -22.438 9.922 12.961 1 96.81 321 ASN A CA 1
ATOM 2528 C C . ASN A 1 321 ? -23.547 10.969 12.883 1 96.81 321 ASN A C 1
ATOM 2530 O O . ASN A 1 321 ? -23.422 11.953 12.148 1 96.81 321 ASN A O 1
ATOM 2534 N N . GLU A 1 322 ? -24.609 10.805 13.594 1 96.81 322 GLU A N 1
ATOM 2535 C CA . GLU A 1 322 ? -25.766 11.688 13.508 1 96.81 322 GLU A CA 1
ATOM 2536 C C . GLU A 1 322 ? -25.422 13.086 14.008 1 96.81 322 GLU A C 1
ATOM 2538 O O . GLU A 1 322 ? -25.766 14.086 13.359 1 96.81 322 GLU A O 1
ATOM 2543 N N . VAL A 1 323 ? -24.781 13.164 15.172 1 97.75 323 VAL A N 1
ATOM 2544 C CA . VAL A 1 323 ? -24.391 14.453 15.742 1 97.75 323 VAL A CA 1
ATOM 2545 C C . VAL A 1 323 ? -23.422 15.164 14.805 1 97.75 323 VAL A C 1
ATOM 2547 O O . VAL A 1 323 ? -23.547 16.375 14.562 1 97.75 323 VAL A O 1
ATOM 2550 N N . THR A 1 324 ? -22.438 14.43 14.289 1 98.06 324 THR A N 1
ATOM 2551 C CA . THR A 1 324 ? -21.453 14.984 13.375 1 98.06 324 THR A CA 1
ATOM 2552 C C . THR A 1 324 ? -22.109 15.539 12.117 1 98.06 324 THR A C 1
ATOM 2554 O O . THR A 1 324 ? -21.781 16.641 11.664 1 98.06 324 THR A O 1
ATOM 2557 N N . HIS A 1 325 ? -23.094 14.781 11.609 1 97.38 325 HIS A N 1
ATOM 2558 C CA . HIS A 1 325 ? -23.812 15.227 10.43 1 97.38 325 HIS A CA 1
ATOM 2559 C C . HIS A 1 325 ? -24.562 16.516 10.703 1 97.38 325 HIS A C 1
ATOM 2561 O O . HIS A 1 325 ? -24.5 17.469 9.914 1 97.38 325 HIS A O 1
ATOM 2567 N N . GLN A 1 326 ? -25.234 16.594 11.766 1 97.62 326 GLN A N 1
ATOM 2568 C CA . GLN A 1 326 ? -25.984 17.781 12.141 1 97.62 326 GLN A CA 1
ATOM 2569 C C . GLN A 1 326 ? -25.062 18.984 12.344 1 97.62 326 GLN A C 1
ATOM 2571 O O . GLN A 1 326 ? -25.375 20.094 11.953 1 97.62 326 GLN A O 1
ATOM 2576 N N . MET A 1 327 ? -23.953 18.734 12.961 1 98.19 327 MET A N 1
ATOM 2577 C CA . MET A 1 327 ? -23 19.812 13.219 1 98.19 327 MET A CA 1
ATOM 2578 C C . MET A 1 327 ? -22.547 20.453 11.914 1 98.19 327 MET A C 1
ATOM 2580 O O . MET A 1 327 ? -22.547 21.672 11.781 1 98.19 327 MET A O 1
ATOM 2584 N N . PHE A 1 328 ? -22.219 19.672 10.914 1 97.88 328 PHE A N 1
ATOM 2585 C CA . PHE A 1 328 ? -21.719 20.234 9.656 1 97.88 328 PHE A CA 1
ATOM 2586 C C . PHE A 1 328 ? -22.844 20.906 8.883 1 97.88 328 PHE A C 1
ATOM 2588 O O . PHE A 1 328 ? -22.625 21.906 8.203 1 97.88 328 PHE A O 1
ATOM 2595 N N . GLN A 1 329 ? -24.047 20.391 8.969 1 96.75 329 GLN A N 1
ATOM 2596 C CA . GLN A 1 329 ? -25.203 21.047 8.352 1 96.75 329 GLN A CA 1
ATOM 2597 C C . GLN A 1 329 ? -25.438 22.422 8.953 1 96.75 329 GLN A C 1
ATOM 2599 O O . GLN A 1 329 ? -25.625 23.406 8.219 1 96.75 329 GLN A O 1
ATOM 2604 N N . ARG A 1 330 ? -25.422 22.484 10.211 1 97.88 330 ARG A N 1
ATOM 2605 C CA . ARG A 1 330 ? -25.656 23.766 10.906 1 97.88 330 ARG A CA 1
ATOM 2606 C C . ARG A 1 330 ? -24.484 24.719 10.688 1 97.88 330 ARG A C 1
ATOM 2608 O O . ARG A 1 330 ? -24.672 25.938 10.656 1 97.88 330 ARG A O 1
ATOM 2615 N N . LEU A 1 331 ? -23.297 24.125 10.555 1 97.62 331 LEU A N 1
ATOM 2616 C CA . LEU A 1 331 ? -22.109 24.953 10.344 1 97.62 331 LEU A CA 1
ATOM 2617 C C . LEU A 1 331 ? -22.234 25.766 9.07 1 97.62 331 LEU A C 1
ATOM 2619 O O . LEU A 1 331 ? -21.891 26.953 9.055 1 97.62 331 LEU A O 1
ATOM 2623 N N . THR A 1 332 ? -22.719 25.125 8.016 1 95.69 332 THR A N 1
ATOM 2624 C CA . THR A 1 332 ? -22.906 25.844 6.754 1 95.69 332 THR A CA 1
ATOM 2625 C C . THR A 1 332 ? -23.859 27.031 6.941 1 95.69 332 THR A C 1
ATOM 2627 O O . THR A 1 332 ? -23.547 28.141 6.523 1 95.69 332 THR A O 1
ATOM 2630 N N . LYS A 1 333 ? -24.906 26.781 7.605 1 95.12 333 LYS A N 1
ATOM 2631 C CA . LYS A 1 333 ? -25.906 27.828 7.844 1 95.12 333 LYS A CA 1
ATOM 2632 C C . LYS A 1 333 ? -25.344 28.922 8.742 1 95.12 333 LYS A C 1
ATOM 2634 O O . LYS A 1 333 ? -25.516 30.109 8.477 1 95.12 333 LYS A O 1
ATOM 2639 N N . HIS A 1 334 ? -24.719 28.5 9.805 1 95 334 HIS A N 1
ATOM 2640 C CA . HIS A 1 334 ? -24.141 29.438 10.773 1 95 334 HIS A CA 1
ATOM 2641 C C . HIS A 1 334 ? -23.141 30.375 10.109 1 95 334 HIS A C 1
ATOM 2643 O O . HIS A 1 334 ? -23.125 31.578 10.383 1 95 334 HIS A O 1
ATOM 2649 N N . LEU A 1 335 ? -22.297 29.859 9.25 1 93.44 335 LEU A N 1
ATOM 2650 C CA . LEU A 1 335 ? -21.266 30.656 8.602 1 93.44 335 LEU A CA 1
ATOM 2651 C C . LEU A 1 335 ? -21.859 31.594 7.559 1 93.44 335 LEU A C 1
ATOM 2653 O O . LEU A 1 335 ? -21.406 32.719 7.391 1 93.44 335 LEU A O 1
ATOM 2657 N N . LEU A 1 336 ? -22.906 31.141 6.898 1 93.12 336 LEU A N 1
ATOM 2658 C CA . LEU A 1 336 ? -23.594 32 5.941 1 93.12 336 LEU A CA 1
ATOM 2659 C C . LEU A 1 336 ? -24.266 33.156 6.648 1 93.12 336 LEU A C 1
ATOM 2661 O O . LEU A 1 336 ? -24.312 34.281 6.117 1 93.12 336 LEU A O 1
ATOM 2665 N N . ASP A 1 337 ? -24.719 32.906 7.836 1 93 337 ASP A N 1
ATOM 2666 C CA . ASP A 1 337 ? -25.375 33.969 8.625 1 93 337 ASP A CA 1
ATOM 2667 C C . ASP A 1 337 ? -24.344 34.969 9.148 1 93 337 ASP A C 1
ATOM 2669 O O . ASP A 1 337 ? -24.688 36.125 9.445 1 93 337 ASP A O 1
ATOM 2673 N N . LYS A 1 338 ? -23.094 34.531 9.242 1 90.19 338 LYS A N 1
ATOM 2674 C CA . LYS A 1 338 ? -22.047 35.344 9.828 1 90.19 338 LYS A CA 1
ATOM 2675 C C . LYS A 1 338 ? -21.031 35.781 8.773 1 90.19 338 LYS A C 1
ATOM 2677 O O . LYS A 1 338 ? -19.859 35.969 9.086 1 90.19 338 LYS A O 1
ATOM 2682 N N . VAL A 1 339 ? -21.484 35.781 7.543 1 88.75 339 VAL A N 1
ATOM 2683 C CA . VAL A 1 339 ? -20.578 36.031 6.43 1 88.75 339 VAL A CA 1
ATOM 2684 C C . VAL A 1 339 ? -19.859 37.375 6.648 1 88.75 339 VAL A C 1
ATOM 2686 O O . VAL A 1 339 ? -18.672 37.5 6.336 1 88.75 339 VAL A O 1
ATOM 2689 N N . GLY A 1 340 ? -20.484 38.406 7.176 1 86.56 340 GLY A N 1
ATOM 2690 C CA . GLY A 1 340 ? -19.891 39.719 7.445 1 86.56 340 GLY A CA 1
ATOM 2691 C C . GLY A 1 340 ? -18.688 39.625 8.375 1 86.56 340 GLY A C 1
ATOM 2692 O O . GLY A 1 340 ? -17.656 40.25 8.117 1 86.56 340 GLY A O 1
ATOM 2693 N N . ILE A 1 341 ? -18.859 38.906 9.414 1 87 341 ILE A N 1
ATOM 2694 C CA . ILE A 1 341 ? -17.766 38.719 10.383 1 87 341 ILE A CA 1
ATOM 2695 C C . ILE A 1 341 ? -16.656 37.906 9.758 1 87 341 ILE A C 1
ATOM 2697 O O . ILE A 1 341 ? -15.469 38.188 9.953 1 87 341 ILE A O 1
ATOM 2701 N N . LEU A 1 342 ? -17.031 36.906 9.016 1 85.25 342 LEU A N 1
ATOM 2702 C CA . LEU A 1 342 ? -16.062 36 8.375 1 85.25 342 LEU A CA 1
ATOM 2703 C C . LEU A 1 342 ? -15.164 36.781 7.426 1 85.25 342 LEU A C 1
ATOM 2705 O O . LEU A 1 342 ? -13.969 36.469 7.316 1 85.25 342 LEU A O 1
ATOM 2709 N N . GLU A 1 343 ? -15.703 37.719 6.797 1 84.25 343 GLU A N 1
ATOM 2710 C CA . GLU A 1 343 ? -14.969 38.5 5.812 1 84.25 343 GLU A CA 1
ATOM 2711 C C . GLU A 1 343 ? -13.93 39.406 6.48 1 84.25 343 GLU A C 1
ATOM 2713 O O . GLU A 1 343 ? -12.977 39.844 5.836 1 84.25 343 GLU A O 1
ATOM 2718 N N . THR A 1 344 ? -14.07 39.625 7.77 1 84.06 344 THR A N 1
ATOM 2719 C CA . THR A 1 344 ? -13.148 40.5 8.484 1 84.06 344 THR A CA 1
ATOM 2720 C C . THR A 1 344 ? -11.977 39.688 9.047 1 84.06 344 THR A C 1
ATOM 2722 O O . THR A 1 344 ? -10.977 40.281 9.477 1 84.06 344 THR A O 1
ATOM 2725 N N . LYS A 1 345 ? -12.117 38.375 9.016 1 85.5 345 LYS A N 1
ATOM 2726 C CA . LYS A 1 345 ? -11.062 37.562 9.586 1 85.5 345 LYS A CA 1
ATOM 2727 C C . LYS A 1 345 ? -9.844 37.5 8.672 1 85.5 345 LYS A C 1
ATOM 2729 O O . LYS A 1 345 ? -9.961 37.688 7.457 1 85.5 345 LYS A O 1
ATOM 2734 N N . TYR A 1 346 ? -8.766 37.344 9.281 1 84.12 346 TYR A N 1
ATOM 2735 C CA . TYR A 1 346 ? -7.488 37.312 8.578 1 84.12 346 TYR A CA 1
ATOM 2736 C C . TYR A 1 346 ? -7.348 36.031 7.758 1 84.12 346 TYR A C 1
ATOM 2738 O O . TYR A 1 346 ? -7.695 34.938 8.227 1 84.12 346 TYR A O 1
ATOM 2746 N N . ARG A 1 347 ? -6.855 36.219 6.457 1 83.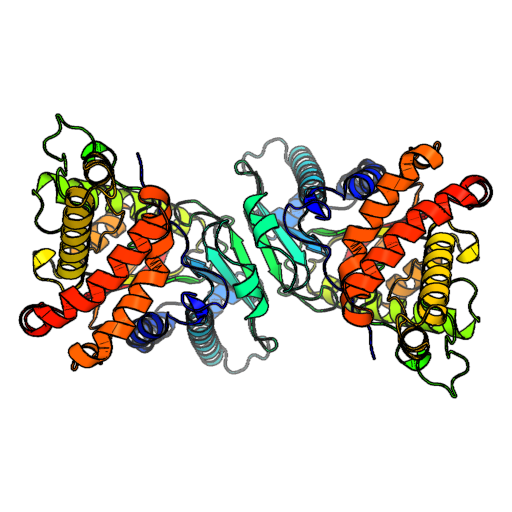62 347 ARG A N 1
ATOM 2747 C CA . ARG A 1 347 ? -6.785 35.031 5.594 1 83.62 347 ARG A CA 1
ATOM 2748 C C . ARG A 1 347 ? -5.508 35.062 4.758 1 83.62 347 ARG A C 1
ATOM 2750 O O . ARG A 1 347 ? -5.227 34.094 4.039 1 83.62 347 ARG A O 1
ATOM 2757 N N . ASP A 1 348 ? -4.758 36.094 4.934 1 86.25 348 ASP A N 1
ATOM 2758 C CA . ASP A 1 348 ? -3.514 36.188 4.18 1 86.25 348 ASP A CA 1
ATOM 2759 C C . ASP A 1 348 ? -2.355 35.562 4.949 1 86.25 348 ASP A C 1
ATOM 2761 O O . ASP A 1 348 ? -2.305 35.625 6.176 1 86.25 348 ASP A O 1
ATOM 2765 N N . LYS A 1 349 ? -1.467 34.906 4.199 1 90.62 349 LYS A N 1
ATOM 2766 C CA . LYS A 1 349 ? -0.231 34.344 4.75 1 90.62 349 LYS A CA 1
ATOM 2767 C C . LYS A 1 349 ? -0.522 33.375 5.887 1 90.62 349 LYS A C 1
ATOM 2769 O O . LYS A 1 349 ? 0.045 33.5 6.973 1 90.62 349 LYS A O 1
ATOM 2774 N N . ILE A 1 350 ? -1.437 32.438 5.66 1 93.31 350 ILE A N 1
ATOM 2775 C CA . ILE A 1 350 ? -1.8 31.5 6.703 1 93.31 350 ILE A CA 1
ATOM 2776 C C . ILE A 1 350 ? -1.43 30.078 6.262 1 93.31 350 ILE A C 1
ATOM 2778 O O . ILE A 1 350 ? -2.051 29.109 6.695 1 93.31 350 ILE A O 1
ATOM 2782 N N . GLN A 1 351 ? -0.573 29.938 5.324 1 95.69 351 GLN A N 1
ATOM 2783 C CA . GLN A 1 351 ? 0.018 28.672 4.914 1 95.69 351 GLN A CA 1
ATOM 2784 C C . GLN A 1 351 ? 1.533 28.688 5.098 1 95.69 351 GLN A C 1
ATOM 2786 O O . GLN A 1 351 ? 2.211 29.609 4.656 1 95.69 351 GLN A O 1
ATOM 2791 N N . LEU A 1 352 ? 2.043 27.734 5.773 1 97.81 352 LEU A N 1
ATOM 2792 C CA . LEU A 1 352 ? 3.471 27.625 6.059 1 97.81 352 LEU A CA 1
ATOM 2793 C C . LEU A 1 352 ? 4.16 26.688 5.078 1 97.81 352 LEU A C 1
ATOM 2795 O O . LEU A 1 352 ? 3.723 25.547 4.891 1 97.81 352 LEU A O 1
ATOM 2799 N N . LEU A 1 353 ? 5.16 27.141 4.383 1 98.31 353 LEU A N 1
ATOM 2800 C CA . LEU A 1 353 ? 6.082 26.328 3.596 1 98.31 353 LEU A CA 1
ATOM 2801 C C . LEU A 1 353 ? 7.434 26.203 4.289 1 98.31 353 LEU A C 1
ATOM 2803 O O . LEU A 1 353 ? 8.047 27.219 4.648 1 98.31 353 LEU A O 1
ATOM 2807 N N . ALA A 1 354 ? 7.898 25.047 4.57 1 98.81 354 ALA A N 1
ATOM 2808 C CA . ALA A 1 354 ? 9.25 24.781 5.062 1 98.81 354 ALA A CA 1
ATOM 2809 C C . ALA A 1 354 ? 9.984 23.812 4.141 1 98.81 354 ALA A C 1
ATOM 2811 O O . ALA A 1 354 ? 9.484 22.719 3.844 1 98.81 354 ALA A O 1
ATOM 2812 N N . VAL A 1 355 ? 11.078 24.203 3.6 1 98.81 355 VAL A N 1
ATOM 2813 C CA . VAL A 1 355 ? 11.984 23.344 2.842 1 98.81 355 VAL A CA 1
ATOM 2814 C C . VAL A 1 355 ? 13.258 23.094 3.645 1 98.81 355 VAL A C 1
ATOM 2816 O O . VAL A 1 355 ? 13.992 24.047 3.957 1 98.81 355 VAL A O 1
ATOM 2819 N N . LEU A 1 356 ? 13.484 21.875 4.008 1 98.88 356 LEU A N 1
ATOM 2820 C CA . LEU A 1 356 ? 14.617 21.469 4.836 1 98.88 356 LEU A CA 1
ATOM 2821 C C . LEU A 1 356 ? 15.547 20.547 4.066 1 98.88 356 LEU A C 1
ATOM 2823 O O . LEU A 1 356 ? 15.109 19.828 3.168 1 98.88 356 LEU A O 1
ATOM 2827 N N . GLN A 1 357 ? 16.75 20.562 4.391 1 98.81 357 GLN A N 1
ATOM 2828 C CA . GLN A 1 357 ? 17.75 19.656 3.812 1 98.81 357 GLN A CA 1
ATOM 2829 C C . GLN A 1 357 ? 18.484 18.875 4.898 1 98.81 357 GLN A C 1
ATOM 2831 O O . GLN A 1 357 ? 18.969 19.469 5.863 1 98.81 357 GLN A O 1
ATOM 2836 N N . LYS A 1 358 ? 18.562 17.594 4.766 1 98.62 358 LYS A N 1
ATOM 2837 C CA . LYS A 1 358 ? 19.219 16.734 5.738 1 98.62 358 LYS A CA 1
ATOM 2838 C C . LYS A 1 358 ? 20.719 17.016 5.793 1 98.62 358 LYS A C 1
ATOM 2840 O O . LYS A 1 358 ? 21.391 17.047 4.758 1 98.62 358 LYS A O 1
ATOM 2845 N N . LYS A 1 359 ? 21.172 17.234 7.031 1 97.62 359 LYS A N 1
ATOM 2846 C CA . LYS A 1 359 ? 22.594 17.5 7.234 1 97.62 359 LYS A CA 1
ATOM 2847 C C . LYS A 1 359 ? 23.438 16.25 6.992 1 97.62 359 LYS A C 1
ATOM 2849 O O . LYS A 1 359 ? 22.906 15.133 7.023 1 97.62 359 LYS A O 1
ATOM 2854 N N . GLU A 1 360 ? 24.734 16.375 6.832 1 88.69 360 GLU A N 1
ATOM 2855 C CA . GLU A 1 360 ? 25.688 15.297 6.602 1 88.69 360 GLU A CA 1
ATOM 2856 C C . GLU A 1 360 ? 25.969 14.523 7.887 1 88.69 360 GLU A C 1
ATOM 2858 O O . GLU A 1 360 ? 25.922 15.086 8.984 1 88.69 360 GLU A O 1
ATOM 2863 N N . MET B 1 1 ? -15.086 -12.875 -24.703 1 72.06 1 MET B N 1
ATOM 2864 C CA . MET B 1 1 ? -14.617 -12 -23.641 1 72.06 1 MET B CA 1
ATOM 2865 C C . MET B 1 1 ? -13.398 -12.602 -22.938 1 72.06 1 MET B C 1
ATOM 2867 O O . MET B 1 1 ? -13.344 -13.805 -22.703 1 72.06 1 MET B O 1
ATOM 2871 N N . VAL B 1 2 ? -12.406 -11.867 -22.859 1 80.88 2 VAL B N 1
ATOM 2872 C CA . VAL B 1 2 ? -11.18 -12.305 -22.219 1 80.88 2 VAL B CA 1
ATOM 2873 C C . VAL B 1 2 ? -11.328 -12.195 -20.703 1 80.88 2 VAL B C 1
ATOM 2875 O O . VAL B 1 2 ? -11.766 -11.164 -20.188 1 80.88 2 VAL B O 1
ATOM 2878 N N . ILE B 1 3 ? -11.156 -13.359 -20.094 1 85.69 3 ILE B N 1
ATOM 2879 C CA . ILE B 1 3 ? -11.273 -13.43 -18.641 1 85.69 3 ILE B CA 1
ATOM 2880 C C . ILE B 1 3 ? -9.906 -13.18 -18 1 85.69 3 ILE B C 1
ATOM 2882 O O . ILE B 1 3 ? -8.93 -13.852 -18.344 1 85.69 3 ILE B O 1
ATOM 2886 N N . ASN B 1 4 ? -9.914 -12.172 -17.078 1 86.38 4 ASN B N 1
ATOM 2887 C CA . ASN B 1 4 ? -8.672 -11.836 -16.375 1 86.38 4 ASN B CA 1
ATOM 2888 C C . ASN B 1 4 ? -8.68 -12.352 -14.945 1 86.38 4 ASN B C 1
ATOM 2890 O O . ASN B 1 4 ? -9.742 -12.578 -14.367 1 86.38 4 ASN B O 1
ATOM 2894 N N . ALA B 1 5 ? -7.531 -12.57 -14.453 1 84.06 5 ALA B N 1
ATOM 2895 C CA . ALA B 1 5 ? -7.395 -12.883 -13.031 1 84.06 5 ALA B CA 1
ATOM 2896 C C . ALA B 1 5 ? -7.832 -11.703 -12.172 1 84.06 5 ALA B C 1
ATOM 2898 O O . ALA B 1 5 ? -7.637 -10.539 -12.547 1 84.06 5 ALA B O 1
ATOM 2899 N N . LEU B 1 6 ? -8.477 -12.078 -11.055 1 88 6 LEU B N 1
ATOM 2900 C CA . LEU B 1 6 ? -8.891 -11.078 -10.078 1 88 6 LEU B CA 1
ATOM 2901 C C . LEU B 1 6 ? -8.383 -11.43 -8.688 1 88 6 LEU B C 1
ATOM 2903 O O . LEU B 1 6 ? -8.023 -12.586 -8.43 1 88 6 LEU B O 1
ATOM 2907 N N . ALA B 1 7 ? -8.273 -10.43 -7.887 1 92.06 7 ALA B N 1
ATOM 2908 C CA . ALA B 1 7 ? -7.871 -10.656 -6.504 1 92.06 7 ALA B CA 1
ATOM 2909 C C . ALA B 1 7 ? -8.93 -11.453 -5.746 1 92.06 7 ALA B C 1
ATOM 2911 O O . ALA B 1 7 ? -10.109 -11.414 -6.09 1 92.06 7 ALA B O 1
ATOM 2912 N N . PRO B 1 8 ? -8.445 -12.188 -4.738 1 94.75 8 PRO B N 1
ATOM 2913 C CA . PRO B 1 8 ? -9.398 -12.898 -3.893 1 94.75 8 PRO B CA 1
ATOM 2914 C C . PRO B 1 8 ? -10.328 -11.961 -3.125 1 94.75 8 PRO B C 1
ATOM 2916 O O . PRO B 1 8 ? -10.102 -10.75 -3.104 1 94.75 8 PRO B O 1
ATOM 2919 N N . ASN B 1 9 ? -11.328 -12.617 -2.477 1 94.38 9 ASN B N 1
ATOM 2920 C CA . ASN B 1 9 ? -12.312 -11.836 -1.742 1 94.38 9 ASN B CA 1
ATOM 2921 C C . ASN B 1 9 ? -11.68 -11.07 -0.583 1 94.38 9 ASN B C 1
ATOM 2923 O O . ASN B 1 9 ? -10.922 -11.641 0.203 1 94.38 9 ASN B O 1
ATOM 2927 N N . GLY B 1 10 ? -11.977 -9.805 -0.527 1 94.19 10 GLY B N 1
ATOM 2928 C CA . GLY B 1 10 ? -11.523 -8.984 0.587 1 94.19 10 GLY B CA 1
ATOM 2929 C C . GLY B 1 10 ? -12.508 -8.961 1.746 1 94.19 10 GLY B C 1
ATOM 2930 O O . GLY B 1 10 ? -13.375 -9.836 1.853 1 94.19 10 GLY B O 1
ATOM 2931 N N . GLY B 1 11 ? -12.25 -8.07 2.656 1 89.81 11 GLY B N 1
ATOM 2932 C CA . GLY B 1 11 ? -13.156 -7.832 3.766 1 89.81 11 GLY B CA 1
ATOM 2933 C C . GLY B 1 11 ? -13 -8.828 4.895 1 89.81 11 GLY B C 1
ATOM 2934 O O . GLY B 1 11 ? -11.977 -9.516 4.992 1 89.81 11 GLY B O 1
ATOM 2935 N N . THR B 1 12 ? -13.984 -8.766 5.801 1 88.38 12 THR B N 1
ATOM 2936 C CA . THR B 1 12 ? -13.938 -9.617 6.98 1 88.38 12 THR B CA 1
ATOM 2937 C C . THR B 1 12 ? -15.219 -10.438 7.102 1 88.38 12 THR B C 1
ATOM 2939 O O . THR B 1 12 ? -15.531 -10.961 8.18 1 88.38 12 THR B O 1
ATOM 2942 N N . GLY B 1 13 ? -15.938 -10.547 6.066 1 90.75 13 GLY B N 1
ATOM 2943 C CA . GLY B 1 13 ? -17.188 -11.281 6.082 1 90.75 13 GLY B CA 1
ATOM 2944 C C . GLY B 1 13 ? -17.016 -12.781 6.027 1 90.75 13 GLY B C 1
ATOM 2945 O O . GLY B 1 13 ? -15.891 -13.281 6.141 1 90.75 13 GLY B O 1
ATOM 2946 N N . GLU B 1 14 ? -18.078 -13.461 5.777 1 91.94 14 GLU B N 1
ATOM 2947 C CA . GLU B 1 14 ? -18.125 -14.922 5.797 1 91.94 14 GLU B CA 1
ATOM 2948 C C . GLU B 1 14 ? -17.234 -15.516 4.711 1 91.94 14 GLU B C 1
ATOM 2950 O O . GLU B 1 14 ? -16.562 -16.531 4.934 1 91.94 14 GLU B O 1
ATOM 2955 N N . PHE B 1 15 ? -17.203 -14.906 3.588 1 94.31 15 PHE B N 1
ATOM 2956 C CA . PHE B 1 15 ? -16.453 -15.43 2.447 1 94.31 15 PHE B CA 1
ATOM 2957 C C . PHE B 1 15 ? -15.242 -14.555 2.156 1 94.31 15 PHE B C 1
ATOM 2959 O O . PHE B 1 15 ? -14.945 -14.258 0.996 1 94.31 15 PHE B O 1
ATOM 2966 N N . SER B 1 16 ? -14.633 -14.094 3.203 1 94.5 16 SER B N 1
ATOM 2967 C CA . SER B 1 16 ? -13.398 -13.336 3.051 1 94.5 16 SER B CA 1
ATOM 2968 C C . SER B 1 16 ? -12.188 -14.266 2.977 1 94.5 16 SER B C 1
ATOM 2970 O O . SER B 1 16 ? -12.141 -15.289 3.662 1 94.5 16 SER B O 1
ATOM 2972 N N . TYR B 1 17 ? -11.258 -13.922 2.137 1 93.81 17 TYR B N 1
ATOM 2973 C CA . TYR B 1 17 ? -10.008 -14.672 2.023 1 93.81 17 TYR B CA 1
ATOM 2974 C C . TYR B 1 17 ? -9.266 -14.703 3.354 1 93.81 17 TYR B C 1
ATOM 2976 O O . TYR B 1 17 ? -8.688 -15.734 3.725 1 93.81 17 TYR B O 1
ATOM 2984 N N . SER B 1 18 ? -9.312 -13.602 4.102 1 91.56 18 SER B N 1
ATOM 2985 C CA . SER B 1 18 ? -8.602 -13.484 5.371 1 91.56 18 SER B CA 1
ATOM 2986 C C . SER B 1 18 ? -9.086 -14.531 6.375 1 91.56 18 SER B C 1
ATOM 2988 O O . SER B 1 18 ? -8.305 -15.023 7.191 1 91.56 18 SER B O 1
ATOM 2990 N N . LYS B 1 19 ? -10.289 -14.977 6.27 1 92.56 19 LYS B N 1
ATOM 2991 C CA . LYS B 1 19 ? -10.859 -15.914 7.23 1 92.56 19 LYS B CA 1
ATOM 2992 C C . LYS B 1 19 ? -10.82 -17.344 6.691 1 92.56 19 LYS B C 1
ATOM 2994 O O . LYS B 1 19 ? -10.984 -18.297 7.449 1 92.56 19 LYS B O 1
ATOM 2999 N N . ASN B 1 20 ? -10.68 -17.422 5.348 1 93.19 20 ASN B N 1
ATOM 3000 C CA . ASN B 1 20 ? -10.859 -18.734 4.715 1 93.19 20 ASN B CA 1
ATOM 3001 C C . ASN B 1 20 ? -9.688 -19.078 3.797 1 93.19 20 ASN B C 1
ATOM 3003 O O . ASN B 1 20 ? -9.891 -19.453 2.643 1 93.19 20 ASN B O 1
ATOM 3007 N N . SER B 1 21 ? -8.445 -19 4.293 1 92.94 21 SER B N 1
ATOM 3008 C CA . SER B 1 21 ? -7.273 -19.312 3.484 1 92.94 21 SER B CA 1
ATOM 3009 C C . SER B 1 21 ? -6.273 -20.156 4.258 1 92.94 21 SER B C 1
ATOM 3011 O O . SER B 1 21 ? -5.086 -20.188 3.928 1 92.94 21 SER B O 1
ATOM 3013 N N . TYR B 1 22 ? -6.723 -20.844 5.34 1 91.06 22 TYR B N 1
ATOM 3014 C CA . TYR B 1 22 ? -5.801 -21.594 6.18 1 91.06 22 TYR B CA 1
ATOM 3015 C C . TYR B 1 22 ? -5.34 -22.875 5.48 1 91.06 22 TYR B C 1
ATOM 3017 O O . TYR B 1 22 ? -4.273 -23.406 5.789 1 91.06 22 TYR B O 1
ATOM 3025 N N . PHE B 1 23 ? -6.059 -23.406 4.477 1 89.38 23 PHE B N 1
ATOM 3026 C CA . PHE B 1 23 ? -5.555 -24.516 3.689 1 89.38 23 PHE B CA 1
ATOM 3027 C C . PHE B 1 23 ? -4.348 -24.109 2.863 1 89.38 23 PHE B C 1
ATOM 3029 O O . PHE B 1 23 ? -3.396 -24.875 2.705 1 89.38 23 PHE B O 1
ATOM 3036 N N . GLN B 1 24 ? -4.402 -22.906 2.299 1 90.94 24 GLN B N 1
ATOM 3037 C CA . GLN B 1 24 ? -3.248 -22.359 1.59 1 90.94 24 GLN B CA 1
ATOM 3038 C C . GLN B 1 24 ? -2.045 -22.219 2.52 1 90.94 24 GLN B C 1
ATOM 3040 O O . GLN B 1 24 ? -0.917 -22.531 2.133 1 90.94 24 GLN B O 1
ATOM 3045 N N . LYS B 1 25 ? -2.33 -21.797 3.73 1 91.69 25 LYS B N 1
ATOM 3046 C CA . LYS B 1 25 ? -1.271 -21.672 4.73 1 91.69 25 LYS B CA 1
ATOM 3047 C C . LYS B 1 25 ? -0.613 -23.031 4.992 1 91.69 25 LYS B C 1
ATOM 3049 O O . LYS B 1 25 ? 0.614 -23.125 5.043 1 91.69 25 LYS B O 1
ATOM 3054 N N . GLU B 1 26 ? -1.413 -24 5.148 1 90.31 26 GLU B N 1
ATOM 3055 C CA . GLU B 1 26 ? -0.907 -25.344 5.418 1 90.31 26 GLU B CA 1
ATOM 3056 C C . GLU B 1 26 ? -0.086 -25.875 4.246 1 90.31 26 GLU B C 1
ATOM 3058 O O . GLU B 1 26 ? 0.969 -26.484 4.441 1 90.31 26 GLU B O 1
ATOM 3063 N N . SER B 1 27 ? -0.568 -25.688 3.096 1 90.88 27 SER B N 1
ATOM 3064 C CA . SER B 1 27 ? 0.143 -26.125 1.9 1 90.88 27 SER B CA 1
ATOM 3065 C C . SER B 1 27 ? 1.507 -25.453 1.789 1 90.88 27 SER B C 1
ATOM 3067 O O . SER B 1 27 ? 2.496 -26.094 1.432 1 90.88 27 SER B O 1
ATOM 3069 N N . LEU B 1 28 ? 1.583 -24.188 2.086 1 92.19 28 LEU B N 1
ATOM 3070 C CA . LEU B 1 28 ? 2.836 -23.438 2.021 1 92.19 28 LEU B CA 1
ATOM 3071 C C . LEU B 1 28 ? 3.793 -23.891 3.119 1 92.19 28 LEU B C 1
ATOM 3073 O O . LEU B 1 28 ? 5.012 -23.891 2.926 1 92.19 28 LEU B O 1
ATOM 3077 N N . GLY B 1 29 ? 3.205 -24.312 4.246 1 91.44 29 GLY B N 1
ATOM 3078 C CA . GLY B 1 29 ? 4.004 -24.734 5.383 1 91.44 29 GLY B CA 1
ATOM 3079 C C . GLY B 1 29 ? 4.887 -25.938 5.074 1 91.44 29 GLY B C 1
ATOM 3080 O O . GLY B 1 29 ? 5.961 -26.094 5.66 1 91.44 29 GLY B O 1
ATOM 3081 N N . VAL B 1 30 ? 4.492 -26.703 4.129 1 91.94 30 VAL B N 1
ATOM 3082 C CA . VAL B 1 30 ? 5.219 -27.922 3.773 1 91.94 30 VAL B CA 1
ATOM 3083 C C . VAL B 1 30 ? 6.543 -27.547 3.105 1 91.94 30 VAL B C 1
ATOM 3085 O O . VAL B 1 30 ? 7.492 -28.344 3.119 1 91.94 30 VAL B O 1
ATOM 3088 N N . GLU B 1 31 ? 6.617 -26.359 2.514 1 94.81 31 GLU B N 1
ATOM 3089 C CA . GLU B 1 31 ? 7.793 -25.953 1.754 1 94.81 31 GLU B CA 1
ATOM 3090 C C . GLU B 1 31 ? 8.781 -25.188 2.635 1 94.81 31 GLU B C 1
ATOM 3092 O O . GLU B 1 31 ? 9.906 -24.906 2.211 1 94.81 31 GLU B O 1
ATOM 3097 N N . GLU B 1 32 ? 8.43 -24.875 3.865 1 94.81 32 GLU B N 1
ATOM 3098 C CA . GLU B 1 32 ? 9.156 -23.938 4.719 1 94.81 32 GLU B CA 1
ATOM 3099 C C . GLU B 1 32 ? 10.602 -24.391 4.926 1 94.81 32 GLU B C 1
ATOM 3101 O O . GLU B 1 32 ? 11.531 -23.594 4.738 1 94.81 32 GLU B O 1
ATOM 3106 N N . SER B 1 33 ? 10.789 -25.625 5.328 1 96 33 SER B N 1
ATOM 3107 C CA . SER B 1 33 ? 12.117 -26.141 5.633 1 96 33 SER B CA 1
ATOM 3108 C C . SER B 1 33 ? 13.016 -26.125 4.395 1 96 33 SER B C 1
ATOM 3110 O O . SER B 1 33 ? 14.211 -25.844 4.488 1 96 33 SER B O 1
ATOM 3112 N N . LYS B 1 34 ? 12.477 -26.453 3.26 1 97.31 34 LYS B N 1
ATOM 3113 C CA . LYS B 1 34 ? 13.242 -26.469 2.018 1 97.31 34 LYS B CA 1
ATOM 3114 C C . LYS B 1 34 ? 13.664 -25.062 1.614 1 97.31 34 LYS B C 1
ATOM 3116 O O . LYS B 1 34 ? 14.781 -24.859 1.136 1 97.31 34 LYS B O 1
ATOM 3121 N N . ILE B 1 35 ? 12.797 -24.125 1.78 1 97.5 35 ILE B N 1
ATOM 3122 C CA . ILE B 1 35 ? 13.102 -22.734 1.469 1 97.5 35 ILE B CA 1
ATOM 3123 C C . ILE B 1 35 ? 14.211 -22.234 2.385 1 97.5 35 ILE B C 1
ATOM 3125 O O . ILE B 1 35 ? 15.164 -21.594 1.926 1 97.5 35 ILE B O 1
ATOM 3129 N N . GLU B 1 36 ? 14.102 -22.531 3.67 1 97.62 36 GLU B N 1
ATOM 3130 C CA . GLU B 1 36 ? 15.125 -22.156 4.637 1 97.62 36 GLU B CA 1
ATOM 3131 C C . GLU B 1 36 ? 16.484 -22.734 4.262 1 97.62 36 GLU B C 1
ATOM 3133 O O . GLU B 1 36 ? 17.516 -22.062 4.375 1 97.62 36 GLU B O 1
ATOM 3138 N N . GLU B 1 37 ? 16.422 -23.984 3.863 1 97.94 37 GLU B N 1
ATOM 3139 C CA . GLU B 1 37 ? 17.641 -24.656 3.457 1 97.94 37 GLU B CA 1
ATOM 3140 C C . GLU B 1 37 ? 18.312 -23.953 2.279 1 97.94 37 GLU B C 1
ATOM 3142 O O . GLU B 1 37 ? 19.531 -23.75 2.273 1 97.94 37 GLU B O 1
ATOM 3147 N N . GLU B 1 38 ? 17.516 -23.547 1.278 1 98.19 38 GLU B N 1
ATOM 3148 C CA . GLU B 1 38 ? 18.078 -22.891 0.1 1 98.19 38 GLU B CA 1
ATOM 3149 C C . GLU B 1 38 ? 18.578 -21.5 0.435 1 98.19 38 GLU B C 1
ATOM 3151 O O . GLU B 1 38 ? 19.578 -21.031 -0.135 1 98.19 38 GLU B O 1
ATOM 3156 N N . ILE B 1 39 ? 17.906 -20.766 1.325 1 98.25 39 ILE B N 1
ATOM 3157 C CA . ILE B 1 39 ? 18.391 -19.469 1.8 1 98.25 39 ILE B CA 1
ATOM 3158 C C . ILE B 1 39 ? 19.75 -19.656 2.463 1 98.25 39 ILE B C 1
ATOM 3160 O O . ILE B 1 39 ? 20.703 -18.922 2.164 1 98.25 39 ILE B O 1
ATOM 3164 N N . GLU B 1 40 ? 19.875 -20.672 3.301 1 97.75 40 GLU B N 1
ATOM 3165 C CA . GLU B 1 40 ? 21.109 -20.922 4.031 1 97.75 40 GLU B CA 1
ATOM 3166 C C . GLU B 1 40 ? 22.25 -21.266 3.076 1 97.75 40 GLU B C 1
ATOM 3168 O O . GLU B 1 40 ? 23.375 -20.781 3.244 1 97.75 40 GLU B O 1
ATOM 3173 N N . LYS B 1 41 ? 21.969 -22 2.096 1 97.62 41 LYS B N 1
ATOM 3174 C CA . LYS B 1 41 ? 23 -22.531 1.222 1 97.62 41 LYS B CA 1
ATOM 3175 C C . LYS B 1 41 ? 23.375 -21.531 0.129 1 97.62 41 LYS B C 1
ATOM 3177 O O . LYS B 1 41 ? 24.531 -21.438 -0.266 1 97.62 41 LYS B O 1
ATOM 3182 N N . LYS B 1 42 ? 22.312 -20.766 -0.336 1 97.44 42 LYS B N 1
ATOM 3183 C CA . LYS B 1 42 ? 22.531 -20.156 -1.64 1 97.44 42 LYS B CA 1
ATOM 3184 C C . LYS B 1 42 ? 22.453 -18.625 -1.546 1 97.44 42 LYS B C 1
ATOM 3186 O O . LYS B 1 42 ? 22.953 -17.922 -2.422 1 97.44 42 LYS B O 1
ATOM 3191 N N . LEU B 1 43 ? 21.844 -18.047 -0.549 1 97.94 43 LEU B N 1
ATOM 3192 C CA . LEU B 1 43 ? 21.672 -16.609 -0.455 1 97.94 43 LEU B CA 1
ATOM 3193 C C . LEU B 1 43 ? 22.75 -15.977 0.429 1 97.94 43 LEU B C 1
ATOM 3195 O O . LEU B 1 43 ? 22.781 -16.219 1.639 1 97.94 43 LEU B O 1
ATOM 3199 N N . ASP B 1 44 ? 23.594 -15.203 -0.088 1 97.81 44 ASP B N 1
ATOM 3200 C CA . ASP B 1 44 ? 24.656 -14.539 0.674 1 97.81 44 ASP B CA 1
ATOM 3201 C C . ASP B 1 44 ? 24.141 -13.234 1.294 1 97.81 44 ASP B C 1
ATOM 3203 O O . ASP B 1 44 ? 24.469 -12.148 0.811 1 97.81 44 ASP B O 1
ATOM 3207 N N . VAL B 1 45 ? 23.5 -13.359 2.369 1 97.88 45 VAL B N 1
ATOM 3208 C CA . VAL B 1 45 ? 22.797 -12.25 3.006 1 97.88 45 VAL B CA 1
ATOM 3209 C C . VAL B 1 45 ? 23.797 -11.172 3.4 1 97.88 45 VAL B C 1
ATOM 3211 O O . VAL B 1 45 ? 23.516 -9.977 3.262 1 97.88 45 VAL B O 1
ATOM 3214 N N . LYS B 1 46 ? 25.016 -11.578 3.91 1 97.31 46 LYS B N 1
ATOM 3215 C CA . LYS B 1 46 ? 26.047 -10.625 4.312 1 97.31 46 LYS B CA 1
ATOM 3216 C C . LYS B 1 46 ? 26.484 -9.758 3.133 1 97.31 46 LYS B C 1
ATOM 3218 O O . LYS B 1 46 ? 26.516 -8.531 3.236 1 97.31 46 LYS B O 1
ATOM 3223 N N . ALA B 1 47 ? 26.75 -10.367 2.068 1 97.38 47 ALA B N 1
ATOM 3224 C CA . ALA B 1 47 ? 27.219 -9.641 0.888 1 97.38 47 ALA B CA 1
ATOM 3225 C C . ALA B 1 47 ? 26.125 -8.734 0.337 1 97.38 47 ALA B C 1
ATOM 3227 O O . ALA B 1 47 ? 26.406 -7.605 -0.083 1 97.38 47 ALA B O 1
ATOM 3228 N N . LEU B 1 48 ? 24.938 -9.25 0.308 1 97.38 48 LEU B N 1
ATOM 3229 C CA . LEU B 1 48 ? 23.812 -8.477 -0.21 1 97.38 48 LEU B CA 1
ATOM 3230 C C . LEU B 1 48 ? 23.531 -7.254 0.66 1 97.38 48 LEU B C 1
ATOM 3232 O O . LEU B 1 48 ? 23.328 -6.156 0.143 1 97.38 48 LEU B O 1
ATOM 3236 N N . ALA B 1 49 ? 23.516 -7.445 1.968 1 96.94 49 ALA B N 1
ATOM 3237 C CA . ALA B 1 49 ? 23.297 -6.34 2.896 1 96.94 49 ALA B CA 1
ATOM 3238 C C . ALA B 1 49 ? 24.406 -5.289 2.768 1 96.94 49 ALA B C 1
ATOM 3240 O O . ALA B 1 49 ? 24.109 -4.09 2.711 1 96.94 49 ALA B O 1
ATOM 3241 N N . SER B 1 50 ? 25.656 -5.742 2.68 1 95.75 50 SER B N 1
ATOM 3242 C CA . SER B 1 50 ? 26.797 -4.84 2.584 1 95.75 50 SER B CA 1
ATOM 3243 C C . SER B 1 50 ? 26.734 -3.994 1.314 1 95.75 50 SER B C 1
ATOM 3245 O O . SER B 1 50 ? 27.094 -2.816 1.326 1 95.75 50 SER B O 1
ATOM 3247 N N . ALA B 1 51 ? 26.219 -4.582 0.302 1 95.88 51 ALA B N 1
ATOM 3248 C CA . ALA B 1 51 ? 26.156 -3.908 -0.991 1 95.88 51 ALA B CA 1
ATOM 3249 C C . ALA B 1 51 ? 24.969 -2.957 -1.058 1 95.88 51 ALA B C 1
ATOM 3251 O O . ALA B 1 51 ? 24.859 -2.148 -1.983 1 95.88 51 ALA B O 1
ATOM 3252 N N . SER B 1 52 ? 24.094 -3.023 -0.098 1 95.69 52 SER B N 1
ATOM 3253 C CA . SER B 1 52 ? 22.859 -2.244 -0.138 1 95.69 52 SER B CA 1
ATOM 3254 C C . SER B 1 52 ? 22.672 -1.457 1.153 1 95.69 52 SER B C 1
ATOM 3256 O O . SER B 1 52 ? 21.562 -1.435 1.709 1 95.69 52 SER B O 1
ATOM 3258 N N . ASN B 1 53 ? 23.719 -0.834 1.683 1 94.75 53 ASN B N 1
ATOM 3259 C CA . ASN B 1 53 ? 23.672 0.011 2.871 1 94.75 53 ASN B CA 1
ATOM 3260 C C . ASN B 1 53 ? 22.953 -0.685 4.023 1 94.75 53 ASN B C 1
ATOM 3262 O O . ASN B 1 53 ? 22.094 -0.087 4.68 1 94.75 53 ASN B O 1
ATOM 3266 N N . MET B 1 54 ? 23.188 -2.029 4.176 1 96.38 54 MET B N 1
ATOM 3267 C CA . MET B 1 54 ? 22.703 -2.857 5.273 1 96.38 54 MET B CA 1
ATOM 3268 C C . MET B 1 54 ? 21.172 -2.941 5.25 1 96.38 54 MET B C 1
ATOM 3270 O O . MET B 1 54 ? 20.547 -2.998 6.301 1 96.38 54 MET B O 1
ATOM 3274 N N . THR B 1 55 ? 20.609 -2.887 4.055 1 97.62 55 THR B N 1
ATOM 3275 C CA . THR B 1 55 ? 19.172 -3.078 3.871 1 97.62 55 THR B CA 1
ATOM 3276 C C . THR B 1 55 ? 18.891 -4.289 2.984 1 97.62 55 THR B C 1
ATOM 3278 O O . THR B 1 55 ? 19.5 -4.438 1.922 1 97.62 55 THR B O 1
ATOM 3281 N N . ILE B 1 56 ? 18.062 -5.172 3.428 1 98.25 56 ILE B N 1
ATOM 3282 C CA . ILE B 1 56 ? 17.594 -6.301 2.635 1 98.25 56 ILE B CA 1
ATOM 3283 C C . ILE B 1 56 ? 16.141 -6.062 2.209 1 98.25 56 ILE B C 1
ATOM 3285 O O . ILE B 1 56 ? 15.281 -5.801 3.047 1 98.25 56 ILE B O 1
ATOM 3289 N N . ARG B 1 57 ? 15.898 -6.148 0.935 1 98.38 57 ARG B N 1
ATOM 3290 C CA . ARG B 1 57 ? 14.562 -5.926 0.377 1 98.38 57 ARG B CA 1
ATOM 3291 C C . ARG B 1 57 ? 13.945 -7.234 -0.097 1 98.38 57 ARG B C 1
ATOM 3293 O O . ARG B 1 57 ? 14.562 -7.98 -0.858 1 98.38 57 ARG B O 1
ATOM 3300 N N . ILE B 1 58 ? 12.734 -7.473 0.38 1 98.31 58 ILE B N 1
ATOM 3301 C CA . ILE B 1 58 ? 11.984 -8.688 0.099 1 98.31 58 ILE B CA 1
ATOM 3302 C C . ILE B 1 58 ? 10.664 -8.336 -0.592 1 98.31 58 ILE B C 1
ATOM 3304 O O . ILE B 1 58 ? 9.984 -7.391 -0.188 1 98.31 58 ILE B O 1
ATOM 3308 N N . ALA B 1 59 ? 10.305 -9.07 -1.658 1 98.5 59 ALA B N 1
ATOM 3309 C CA . ALA B 1 59 ? 9.039 -8.82 -2.348 1 98.5 59 ALA B CA 1
ATOM 3310 C C . ALA B 1 59 ? 8.188 -10.086 -2.389 1 98.5 59 ALA B C 1
ATOM 3312 O O . ALA B 1 59 ? 8.672 -11.164 -2.732 1 98.5 59 ALA B O 1
ATOM 3313 N N . ASP B 1 60 ? 6.977 -9.969 -1.988 1 97.94 60 ASP B N 1
ATOM 3314 C CA . ASP B 1 60 ? 5.965 -11.016 -2.104 1 97.94 60 ASP B CA 1
ATOM 3315 C C . ASP B 1 60 ? 4.957 -10.688 -3.201 1 97.94 60 ASP B C 1
ATOM 3317 O O . ASP B 1 60 ? 4.23 -9.695 -3.105 1 97.94 60 ASP B O 1
ATOM 3321 N N . PHE B 1 61 ? 4.84 -11.508 -4.234 1 98.12 61 PHE B N 1
ATOM 3322 C CA . PHE B 1 61 ? 3.979 -11.281 -5.387 1 98.12 61 PHE B CA 1
ATOM 3323 C C . PHE B 1 61 ? 2.713 -12.125 -5.297 1 98.12 61 PHE B C 1
ATOM 3325 O O . PHE B 1 61 ? 2.777 -13.352 -5.359 1 98.12 61 PHE B O 1
ATOM 3332 N N . GLY B 1 62 ? 1.581 -11.453 -5.23 1 97.06 62 GLY B N 1
ATOM 3333 C CA . GLY B 1 62 ? 0.306 -12.109 -4.992 1 97.06 62 GLY B CA 1
ATOM 3334 C C . GLY B 1 62 ? -0.01 -12.281 -3.52 1 97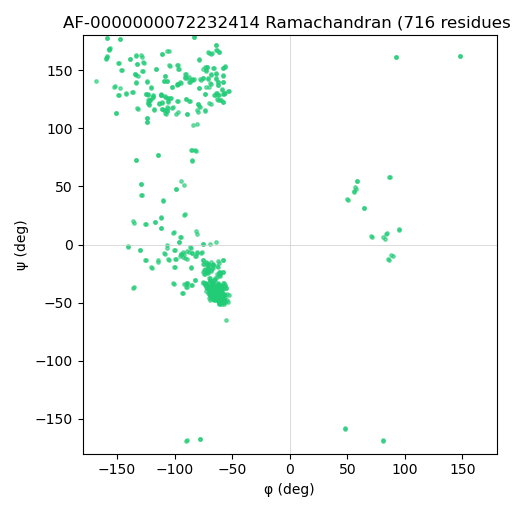.06 62 GLY B C 1
ATOM 3335 O O . GLY B 1 62 ? -0.314 -13.391 -3.07 1 97.06 62 GLY B O 1
ATOM 3336 N N . CYS B 1 63 ? -0.054 -11.156 -2.812 1 96.06 63 CYS B N 1
ATOM 3337 C CA . CYS B 1 63 ? -0.11 -11.242 -1.357 1 96.06 63 CYS B CA 1
ATOM 3338 C C . CYS B 1 63 ? -1.547 -11.398 -0.875 1 96.06 63 CYS B C 1
ATOM 3340 O O . CYS B 1 63 ? -1.782 -11.82 0.258 1 96.06 63 CYS B O 1
ATOM 3342 N N . ALA B 1 64 ? -2.504 -11.055 -1.688 1 95.19 64 ALA B N 1
ATOM 3343 C CA . ALA B 1 64 ? -3.895 -11.039 -1.238 1 95.19 64 ALA B CA 1
ATOM 3344 C C . ALA B 1 64 ? -4.027 -10.312 0.101 1 95.19 64 ALA B C 1
ATOM 3346 O O . ALA B 1 64 ? -3.338 -9.32 0.35 1 95.19 64 ALA B O 1
ATOM 3347 N N . THR B 1 65 ? -5.109 -10.523 0.937 1 90.88 65 THR B N 1
ATOM 3348 C CA . THR B 1 65 ? -5.367 -9.805 2.18 1 90.88 65 THR B CA 1
ATOM 3349 C C . THR B 1 65 ? -4.938 -10.641 3.385 1 90.88 65 THR B C 1
ATOM 3351 O O . THR B 1 65 ? -5.219 -10.273 4.527 1 90.88 65 THR B O 1
ATOM 3354 N N . GLY B 1 66 ? -4.281 -11.664 3.191 1 72.06 66 GLY B N 1
ATOM 3355 C CA . GLY B 1 66 ? -4.371 -12.664 4.242 1 72.06 66 GLY B CA 1
ATOM 3356 C C . GLY B 1 66 ? -3.115 -12.758 5.086 1 72.06 66 GLY B C 1
ATOM 3357 O O . GLY B 1 66 ? -2.066 -12.227 4.711 1 72.06 66 GLY B O 1
ATOM 3358 N N . PRO B 1 67 ? -3.385 -13.438 6.129 1 80.31 67 PRO B N 1
ATOM 3359 C CA . PRO B 1 67 ? -2.338 -13.68 7.121 1 80.31 67 PRO B CA 1
ATOM 3360 C C . PRO B 1 67 ? -1.219 -14.578 6.594 1 80.31 67 PRO B C 1
ATOM 3362 O O . PRO B 1 67 ? -0.099 -14.539 7.113 1 80.31 67 PRO B O 1
ATOM 3365 N N . ASN B 1 68 ? -1.536 -15.289 5.5 1 88.38 68 ASN B N 1
ATOM 3366 C CA . ASN B 1 68 ? -0.562 -16.25 4.992 1 88.38 68 ASN B CA 1
ATOM 3367 C C . ASN B 1 68 ? 0.716 -15.562 4.527 1 88.38 68 ASN B C 1
ATOM 3369 O O . ASN B 1 68 ? 1.819 -16.031 4.82 1 88.38 68 ASN B O 1
ATOM 3373 N N . THR B 1 69 ? 0.482 -14.484 3.805 1 90.88 69 THR B N 1
ATOM 3374 C CA . THR B 1 69 ? 1.637 -13.766 3.279 1 90.88 69 THR B CA 1
ATOM 3375 C C . THR B 1 69 ? 2.484 -13.203 4.414 1 90.88 69 THR B C 1
ATOM 3377 O O . THR B 1 69 ? 3.713 -13.18 4.328 1 90.88 69 THR B O 1
ATOM 3380 N N . LEU B 1 70 ? 1.877 -12.75 5.449 1 90.69 70 LEU B N 1
ATOM 3381 C CA . LEU B 1 70 ? 2.6 -12.195 6.586 1 90.69 70 LEU B CA 1
ATOM 3382 C C . LEU B 1 70 ? 3.396 -13.281 7.305 1 90.69 70 LEU B C 1
ATOM 3384 O O . LEU B 1 70 ? 4.539 -13.047 7.707 1 90.69 70 LEU B O 1
ATOM 3388 N N . VAL B 1 71 ? 2.816 -14.422 7.438 1 90.62 71 VAL B N 1
ATOM 3389 C CA . VAL B 1 71 ? 3.49 -15.555 8.07 1 90.62 71 VAL B CA 1
ATOM 3390 C C . VAL B 1 71 ? 4.688 -15.977 7.223 1 90.62 71 VAL B C 1
ATOM 3392 O O . VAL B 1 71 ? 5.785 -16.188 7.75 1 90.62 71 VAL B O 1
ATOM 3395 N N . ASN B 1 72 ? 4.43 -16.094 5.973 1 91.69 72 ASN B N 1
ATOM 3396 C CA . ASN B 1 72 ? 5.508 -16.484 5.066 1 91.69 72 ASN B CA 1
ATOM 3397 C C . ASN B 1 72 ? 6.648 -15.469 5.086 1 91.69 72 ASN B C 1
ATOM 3399 O O . ASN B 1 72 ? 7.82 -15.852 5.121 1 91.69 72 ASN B O 1
ATOM 3403 N N . ALA B 1 73 ? 6.316 -14.203 5.016 1 92.06 73 ALA B N 1
ATOM 3404 C CA . ALA B 1 73 ? 7.32 -13.141 5.062 1 92.06 73 ALA B CA 1
ATOM 3405 C C . ALA B 1 73 ? 8.125 -13.203 6.359 1 92.06 73 ALA B C 1
ATOM 3407 O O . ALA B 1 73 ? 9.344 -13.008 6.352 1 92.06 73 ALA B O 1
ATOM 3408 N N . HIS B 1 74 ? 7.445 -13.469 7.422 1 92.25 74 HIS B N 1
ATOM 3409 C CA . HIS B 1 74 ? 8.102 -13.562 8.719 1 92.25 74 HIS B CA 1
ATOM 3410 C C . HIS B 1 74 ? 9.109 -14.711 8.742 1 92.25 74 HIS B C 1
ATOM 3412 O O . HIS B 1 74 ? 10.219 -14.555 9.258 1 92.25 74 HIS B O 1
ATOM 3418 N N . LYS B 1 75 ? 8.719 -15.812 8.227 1 93.94 75 LYS B N 1
ATOM 3419 C CA . LYS B 1 75 ? 9.594 -16.984 8.203 1 93.94 75 LYS B CA 1
ATOM 3420 C C . LYS B 1 75 ? 10.836 -16.719 7.355 1 93.94 75 LYS B C 1
ATOM 3422 O O . LYS B 1 75 ? 11.953 -17.078 7.742 1 93.94 75 LYS B O 1
ATOM 3427 N N . VAL B 1 76 ? 10.633 -16.109 6.227 1 95.69 76 VAL B N 1
ATOM 3428 C CA . VAL B 1 76 ? 11.742 -15.766 5.34 1 95.69 76 VAL B CA 1
ATOM 3429 C C . VAL B 1 76 ? 12.672 -14.773 6.035 1 95.69 76 VAL B C 1
ATOM 3431 O O . VAL B 1 76 ? 13.898 -14.922 5.98 1 95.69 76 VAL B O 1
ATOM 3434 N N . LEU B 1 77 ? 12.102 -13.773 6.691 1 95.38 77 LEU B N 1
ATOM 3435 C CA . LEU B 1 77 ? 12.859 -12.773 7.438 1 95.38 77 LEU B CA 1
ATOM 3436 C C . LEU B 1 77 ? 13.719 -13.43 8.516 1 95.38 77 LEU B C 1
ATOM 3438 O O . LEU B 1 77 ? 14.906 -13.117 8.648 1 95.38 77 LEU B O 1
ATOM 3442 N N . GLU B 1 78 ? 13.125 -14.344 9.258 1 95.5 78 GLU B N 1
ATOM 3443 C CA . GLU B 1 78 ? 13.844 -15.016 10.344 1 95.5 78 GLU B CA 1
ATOM 3444 C C . GLU B 1 78 ? 14.984 -15.867 9.797 1 95.5 78 GLU B C 1
ATOM 3446 O O . GLU B 1 78 ? 16.062 -15.922 10.383 1 95.5 78 GLU B O 1
ATOM 3451 N N . ALA B 1 79 ? 14.711 -16.516 8.703 1 97.19 79 ALA B N 1
ATOM 3452 C CA . ALA B 1 79 ? 15.758 -17.328 8.078 1 97.19 79 ALA B CA 1
ATOM 3453 C C . ALA B 1 79 ? 16.938 -16.453 7.672 1 97.19 79 ALA B C 1
ATOM 3455 O O . ALA B 1 79 ? 18.094 -16.844 7.871 1 97.19 79 ALA B O 1
ATOM 3456 N N . MET B 1 80 ? 16.703 -15.289 7.137 1 97.25 80 MET B N 1
ATOM 3457 C CA . MET B 1 80 ? 17.766 -14.391 6.695 1 97.25 80 MET B CA 1
ATOM 3458 C C . MET B 1 80 ? 18.5 -13.789 7.891 1 97.25 80 MET B C 1
ATOM 3460 O O . MET B 1 80 ? 19.719 -13.602 7.848 1 97.25 80 MET B O 1
ATOM 3464 N N . LYS B 1 81 ? 17.75 -13.469 8.961 1 95.88 81 LYS B N 1
ATOM 3465 C CA . LYS B 1 81 ? 18.359 -12.961 10.188 1 95.88 81 LYS B CA 1
ATOM 3466 C C . LYS B 1 81 ? 19.312 -13.984 10.781 1 95.88 81 LYS B C 1
ATOM 3468 O O . LYS B 1 81 ? 20.438 -13.641 11.188 1 95.88 81 LYS B O 1
ATOM 3473 N N . GLU B 1 82 ? 18.844 -15.195 10.82 1 96 82 GLU B N 1
ATOM 3474 C CA . GLU B 1 82 ? 19.672 -16.266 11.352 1 96 82 GLU B CA 1
ATOM 3475 C C . GLU B 1 82 ? 20.922 -16.484 10.5 1 96 82 GLU B C 1
ATOM 3477 O O . GLU B 1 82 ? 22.016 -16.672 11.031 1 96 82 GLU B O 1
ATOM 3482 N N . LYS B 1 83 ? 20.719 -16.453 9.242 1 96.88 83 LYS B N 1
ATOM 3483 C CA . LYS B 1 83 ? 21.844 -16.609 8.336 1 96.88 83 LYS B CA 1
ATOM 3484 C C . LYS B 1 83 ? 22.859 -15.484 8.547 1 96.88 83 LYS B C 1
ATOM 3486 O O . LYS B 1 83 ? 24.078 -15.734 8.609 1 96.88 83 LYS B O 1
ATOM 3491 N N . TYR B 1 84 ? 22.422 -14.266 8.594 1 97 84 TYR B N 1
ATOM 3492 C CA . TYR B 1 84 ? 23.312 -13.133 8.805 1 97 84 TYR B CA 1
ATOM 3493 C C . TYR B 1 84 ? 24.078 -13.266 10.109 1 97 84 TYR B C 1
ATOM 3495 O O . TYR B 1 84 ? 25.281 -12.984 10.172 1 97 84 TYR B O 1
ATOM 3503 N N . LYS B 1 85 ? 23.391 -13.672 11.188 1 95.5 85 LYS B N 1
ATOM 3504 C CA . LYS B 1 85 ? 24.016 -13.875 12.492 1 95.5 85 LYS B CA 1
ATOM 3505 C C . LYS B 1 85 ? 25.141 -14.906 12.414 1 95.5 85 LYS B C 1
ATOM 3507 O O . LYS B 1 85 ? 26.172 -14.758 13.07 1 95.5 85 LYS B O 1
ATOM 3512 N N . ARG B 1 86 ? 24.953 -15.93 11.625 1 95.5 86 ARG B N 1
ATOM 3513 C CA . ARG B 1 86 ? 25.953 -16.969 11.469 1 95.5 86 ARG B CA 1
ATOM 3514 C C . ARG B 1 86 ? 27.141 -16.469 10.633 1 95.5 86 ARG B C 1
ATOM 3516 O O . ARG B 1 86 ? 28.281 -16.828 10.883 1 95.5 86 ARG B O 1
ATOM 3523 N N . GLN B 1 87 ? 26.766 -15.594 9.68 1 94.62 87 GLN B N 1
ATOM 3524 C CA . GLN B 1 87 ? 27.797 -15.031 8.812 1 94.62 87 GLN B CA 1
ATOM 3525 C C . GLN B 1 87 ? 28.609 -13.977 9.547 1 94.62 87 GLN B C 1
ATOM 3527 O O . GLN B 1 87 ? 29.797 -13.805 9.273 1 94.62 87 GLN B O 1
ATOM 3532 N N . CYS B 1 88 ? 27.953 -13.258 10.461 1 93.69 88 CYS B N 1
ATOM 3533 C CA . CYS B 1 88 ? 28.578 -12.148 11.188 1 93.69 88 CYS B CA 1
ATOM 3534 C C . CYS B 1 88 ? 28.281 -12.242 12.68 1 93.69 88 CYS B C 1
ATOM 3536 O O . CYS B 1 88 ? 27.656 -11.344 13.25 1 93.69 88 CYS B O 1
ATOM 3538 N N . PRO B 1 89 ? 28.844 -13.148 13.438 1 89.19 89 PRO B N 1
ATOM 3539 C CA . PRO B 1 89 ? 28.484 -13.383 14.836 1 89.19 89 PRO B CA 1
ATOM 3540 C C . PRO B 1 89 ? 28.938 -12.242 15.758 1 89.19 89 PRO B C 1
ATOM 3542 O O . PRO B 1 89 ? 28.312 -12.008 16.797 1 89.19 89 PRO B O 1
ATOM 3545 N N . ASN B 1 90 ? 29.844 -11.461 15.375 1 89.06 90 ASN B N 1
ATOM 3546 C CA . ASN B 1 90 ? 30.406 -10.477 16.297 1 89.06 90 ASN B CA 1
ATOM 3547 C C . ASN B 1 90 ? 30.031 -9.055 15.883 1 89.06 90 ASN B C 1
ATOM 3549 O O . ASN B 1 90 ? 30.656 -8.086 16.328 1 89.06 90 ASN B O 1
ATOM 3553 N N . THR B 1 91 ? 29.078 -9 15 1 86.19 91 THR B N 1
ATOM 3554 C CA . THR B 1 91 ? 28.734 -7.656 14.555 1 86.19 91 THR B CA 1
ATOM 3555 C C . THR B 1 91 ? 27.453 -7.18 15.219 1 86.19 91 THR B C 1
ATOM 3557 O O . THR B 1 91 ? 26.516 -7.961 15.406 1 86.19 91 THR B O 1
ATOM 3560 N N . GLU B 1 92 ? 27.5 -5.984 15.648 1 82.19 92 GLU B N 1
ATOM 3561 C CA . GLU B 1 92 ? 26.328 -5.355 16.25 1 82.19 92 GLU B CA 1
ATOM 3562 C C . GLU B 1 92 ? 25.391 -4.812 15.172 1 82.19 92 GLU B C 1
ATOM 3564 O O . GLU B 1 92 ? 24.172 -4.828 15.344 1 82.19 92 GLU B O 1
ATOM 3569 N N . ALA B 1 93 ? 25.969 -4.41 14.07 1 86.25 93 ALA B N 1
ATOM 3570 C CA . ALA B 1 93 ? 25.156 -3.836 13 1 86.25 93 ALA B CA 1
ATOM 3571 C C . ALA B 1 93 ? 24.359 -4.918 12.273 1 86.25 93 ALA B C 1
ATOM 3573 O O . ALA B 1 93 ? 24.938 -5.887 11.773 1 86.25 93 ALA B O 1
ATOM 3574 N N . LYS B 1 94 ? 23.062 -4.855 12.367 1 92.88 94 LYS B N 1
ATOM 3575 C CA . LYS B 1 94 ? 22.172 -5.793 11.688 1 92.88 94 LYS B CA 1
ATOM 3576 C C . LYS B 1 94 ? 21.453 -5.117 10.523 1 92.88 94 LYS B C 1
ATOM 3578 O O . LYS B 1 94 ? 21.141 -3.926 10.594 1 92.88 94 LYS B O 1
ATOM 3583 N N . PRO B 1 95 ? 21.234 -5.891 9.469 1 96.44 95 PRO B N 1
ATOM 3584 C CA . PRO B 1 95 ? 20.484 -5.309 8.352 1 96.44 95 PRO B CA 1
ATOM 3585 C C . PRO B 1 95 ? 19.062 -4.945 8.727 1 96.44 95 PRO B C 1
ATOM 3587 O O . PRO B 1 95 ? 18.469 -5.578 9.609 1 96.44 95 PRO B O 1
ATOM 3590 N N . GLU B 1 96 ? 18.609 -3.926 8.125 1 97.25 96 GLU B N 1
ATOM 3591 C CA . GLU B 1 96 ? 17.172 -3.604 8.18 1 97.25 96 GLU B CA 1
ATOM 3592 C C . GLU B 1 96 ? 16.422 -4.258 7.031 1 97.25 96 GLU B C 1
ATOM 3594 O O . GLU B 1 96 ? 16.969 -4.453 5.949 1 97.25 96 GLU B O 1
ATOM 3599 N N . TYR B 1 97 ? 15.203 -4.645 7.266 1 97.69 97 TYR B N 1
ATOM 3600 C CA . TYR B 1 97 ? 14.422 -5.398 6.289 1 97.69 97 TYR B CA 1
ATOM 3601 C C . TYR B 1 97 ? 13.242 -4.578 5.781 1 97.69 97 TYR B C 1
ATOM 3603 O O . TYR B 1 97 ? 12.453 -4.055 6.574 1 97.69 97 TYR B O 1
ATOM 3611 N N . HIS B 1 98 ? 13.195 -4.371 4.527 1 97.94 98 HIS B N 1
ATOM 3612 C CA . HIS B 1 98 ? 12.117 -3.693 3.809 1 97.94 98 HIS B CA 1
ATOM 3613 C C . HIS B 1 98 ? 11.305 -4.68 2.98 1 97.94 98 HIS B C 1
ATOM 3615 O O . HIS B 1 98 ? 11.812 -5.262 2.02 1 97.94 98 HIS B O 1
ATOM 3621 N N . VAL B 1 99 ? 10.031 -4.91 3.336 1 97.56 99 VAL B N 1
ATOM 3622 C CA . VAL B 1 99 ? 9.227 -5.961 2.732 1 97.56 99 VAL B CA 1
ATOM 3623 C C . VAL B 1 99 ? 8.109 -5.34 1.894 1 97.56 99 VAL B C 1
ATOM 3625 O O . VAL B 1 99 ? 7.367 -4.48 2.375 1 97.56 99 VAL B O 1
ATOM 3628 N N . PHE B 1 100 ? 7.992 -5.77 0.652 1 98.25 100 PHE B N 1
ATOM 3629 C CA . PHE B 1 100 ? 7.012 -5.281 -0.312 1 98.25 100 PHE B CA 1
ATOM 3630 C C . PHE B 1 100 ? 5.969 -6.352 -0.611 1 98.25 100 PHE B C 1
ATOM 3632 O O . PHE B 1 100 ? 6.305 -7.449 -1.052 1 98.25 100 PHE B O 1
ATOM 3639 N N . PHE B 1 101 ? 4.734 -6.023 -0.379 1 97.94 101 PHE B N 1
ATOM 3640 C CA . PHE B 1 101 ? 3.625 -6.93 -0.656 1 97.94 101 PHE B CA 1
ATOM 3641 C C . PHE B 1 101 ? 2.85 -6.473 -1.886 1 97.94 101 PHE B C 1
ATOM 3643 O O . PHE B 1 101 ? 2.186 -5.438 -1.858 1 97.94 101 PHE B O 1
ATOM 3650 N N . ASN B 1 102 ? 2.889 -7.281 -2.91 1 98.31 102 ASN B N 1
ATOM 3651 C CA . ASN B 1 102 ? 2.299 -6.914 -4.191 1 98.31 102 ASN B CA 1
ATOM 3652 C C . ASN B 1 102 ? 1.005 -7.68 -4.453 1 98.31 102 ASN B C 1
ATOM 3654 O O . ASN B 1 102 ? 0.913 -8.875 -4.16 1 98.31 102 ASN B O 1
ATOM 3658 N N . ASP B 1 103 ? 0.068 -7.066 -4.98 1 97.81 103 ASP B N 1
ATOM 3659 C CA . ASP B 1 103 ? -1.106 -7.652 -5.617 1 97.81 103 ASP B CA 1
ATOM 3660 C C . ASP B 1 103 ? -1.752 -6.668 -6.59 1 97.81 103 ASP B C 1
ATOM 3662 O O . ASP B 1 103 ? -1.253 -5.559 -6.781 1 97.81 103 ASP B O 1
ATOM 3666 N N . LEU B 1 104 ? -2.768 -7.09 -7.25 1 96.94 104 LEU B N 1
ATOM 3667 C CA . LEU B 1 104 ? -3.506 -6.23 -8.172 1 96.94 104 LEU B CA 1
ATOM 3668 C C . LEU B 1 104 ? -4.039 -4.996 -7.453 1 96.94 104 LEU B C 1
ATOM 3670 O O . LEU B 1 104 ? -4.352 -5.055 -6.262 1 96.94 104 LEU B O 1
ATOM 3674 N N . PRO B 1 105 ? -4.223 -3.836 -8.172 1 95.38 105 PRO B N 1
ATOM 3675 C CA . PRO B 1 105 ? -4.746 -2.615 -7.547 1 95.38 105 PRO B CA 1
ATOM 3676 C C . PRO B 1 105 ? -6.121 -2.82 -6.91 1 95.38 105 PRO B C 1
ATOM 3678 O O . PRO B 1 105 ? -6.457 -2.145 -5.934 1 95.38 105 PRO B O 1
ATOM 3681 N N . SER B 1 106 ? -6.844 -3.781 -7.355 1 94 106 SER B N 1
ATOM 3682 C CA . SER B 1 106 ? -8.195 -4.035 -6.867 1 94 106 SER B CA 1
ATOM 3683 C C . SER B 1 106 ? -8.172 -4.887 -5.602 1 94 106 SER B C 1
ATOM 3685 O O . SER B 1 106 ? -9.219 -5.156 -5.008 1 94 106 SER B O 1
ATOM 3687 N N . ASN B 1 107 ? -6.996 -5.375 -5.242 1 96.69 107 ASN B N 1
ATOM 3688 C CA . ASN B 1 107 ? -6.887 -6.102 -3.982 1 96.69 107 ASN B CA 1
ATOM 3689 C C . ASN B 1 107 ? -7.367 -5.262 -2.803 1 96.69 107 ASN B C 1
ATOM 3691 O O . ASN B 1 107 ? -7.371 -4.031 -2.875 1 96.69 107 ASN B O 1
ATOM 3695 N N . ASP B 1 108 ? -7.801 -5.906 -1.796 1 96.62 108 ASP B N 1
ATOM 3696 C CA . ASP B 1 108 ? -8.227 -5.227 -0.575 1 96.62 108 ASP B CA 1
ATOM 3697 C C . ASP B 1 108 ? -7.027 -4.891 0.309 1 96.62 108 ASP B C 1
ATOM 3699 O O . ASP B 1 108 ? -6.816 -5.52 1.348 1 96.62 108 ASP B O 1
ATOM 3703 N N . PHE B 1 109 ? -6.32 -3.869 0.077 1 97 109 PHE B N 1
ATOM 3704 C CA . PHE B 1 109 ? -5.152 -3.443 0.837 1 97 109 PHE B CA 1
ATOM 3705 C C . PHE B 1 109 ? -5.566 -2.848 2.178 1 97 109 PHE B C 1
ATOM 3707 O O . PHE B 1 109 ? -4.766 -2.797 3.113 1 97 109 PHE B O 1
ATOM 3714 N N . ASN B 1 110 ? -6.848 -2.303 2.262 1 96.5 110 ASN B N 1
ATOM 3715 C CA . ASN B 1 110 ? -7.32 -1.798 3.547 1 96.5 110 ASN B CA 1
ATOM 3716 C C . ASN B 1 110 ? -7.277 -2.879 4.621 1 96.5 110 ASN B C 1
ATOM 3718 O O . ASN B 1 110 ? -6.715 -2.668 5.699 1 96.5 110 ASN B O 1
ATOM 3722 N N . THR B 1 111 ? -7.84 -4.047 4.227 1 95.44 111 THR B N 1
ATOM 3723 C CA . THR B 1 111 ? -7.824 -5.168 5.164 1 95.44 111 THR B CA 1
ATOM 3724 C C . THR B 1 111 ? -6.398 -5.629 5.434 1 95.44 111 THR B C 1
ATOM 3726 O O . THR B 1 111 ? -6.023 -5.871 6.586 1 95.44 111 THR B O 1
ATOM 3729 N N . PHE B 1 112 ? -5.617 -5.668 4.445 1 96.06 112 PHE B N 1
ATOM 3730 C CA . PHE B 1 112 ? -4.238 -6.117 4.582 1 96.06 112 PHE B CA 1
ATOM 3731 C C . PHE B 1 112 ? -3.469 -5.219 5.543 1 96.06 112 PHE B C 1
ATOM 3733 O O . PHE B 1 112 ? -2.852 -5.703 6.496 1 96.06 112 PHE B O 1
ATOM 3740 N N . PHE B 1 113 ? -3.506 -3.893 5.359 1 96.12 113 PHE B N 1
ATOM 3741 C CA . PHE B 1 113 ? -2.709 -2.951 6.133 1 96.12 113 PHE B CA 1
ATOM 3742 C C . PHE B 1 113 ? -3.18 -2.904 7.582 1 96.12 113 PHE B C 1
ATOM 3744 O O . PHE B 1 113 ? -2.373 -2.74 8.5 1 96.12 113 PHE B O 1
ATOM 3751 N N . THR B 1 114 ? -4.418 -3.051 7.805 1 93.62 114 THR B N 1
ATOM 3752 C CA . THR B 1 114 ? -4.934 -3.021 9.172 1 93.62 114 THR B CA 1
ATOM 3753 C C . THR B 1 114 ? -4.613 -4.324 9.898 1 93.62 114 THR B C 1
ATOM 3755 O O . THR B 1 114 ? -4.715 -4.398 11.125 1 93.62 114 THR B O 1
ATOM 3758 N N . SER B 1 115 ? -4.18 -5.367 9.109 1 91.38 115 SER B N 1
ATOM 3759 C CA . SER B 1 115 ? -3.859 -6.656 9.711 1 91.38 115 SER B CA 1
ATOM 3760 C C . SER B 1 115 ? -2.373 -6.766 10.031 1 91.38 115 SER B C 1
ATOM 3762 O O . SER B 1 115 ? -1.941 -7.707 10.695 1 91.38 115 SER B O 1
ATOM 3764 N N . LEU B 1 116 ? -1.608 -5.816 9.586 1 91.69 116 LEU B N 1
ATOM 3765 C CA . LEU B 1 116 ? -0.174 -5.848 9.852 1 91.69 116 LEU B CA 1
ATOM 3766 C C . LEU B 1 116 ? 0.108 -5.785 11.344 1 91.69 116 LEU B C 1
ATOM 3768 O O . LEU B 1 116 ? -0.475 -4.961 12.055 1 91.69 116 LEU B O 1
ATOM 3772 N N . PRO B 1 117 ? 1.034 -6.605 11.766 1 86.44 117 PRO B N 1
ATOM 3773 C CA . PRO B 1 117 ? 1.393 -6.52 13.18 1 86.44 117 PRO B CA 1
ATOM 3774 C C . PRO B 1 117 ? 2.105 -5.215 13.531 1 86.44 117 PRO B C 1
ATOM 3776 O O . PRO B 1 117 ? 2.887 -4.699 12.734 1 86.44 117 PRO B O 1
ATOM 3779 N N . GLU B 1 118 ? 1.921 -4.719 14.656 1 78.25 118 GLU B N 1
ATOM 3780 C CA . GLU B 1 118 ? 2.545 -3.482 15.117 1 78.25 118 GLU B CA 1
ATOM 3781 C C . GLU B 1 118 ? 4.031 -3.686 15.398 1 78.25 118 GLU B C 1
ATOM 3783 O O . GLU B 1 118 ? 4.844 -2.799 15.125 1 78.25 118 GLU B O 1
ATOM 3788 N N . ASP B 1 119 ? 4.34 -4.828 15.984 1 71.5 119 ASP B N 1
ATOM 3789 C CA . ASP B 1 119 ? 5.719 -5.098 16.391 1 71.5 119 ASP B CA 1
ATOM 3790 C C . ASP B 1 119 ? 6.465 -5.871 15.305 1 71.5 119 ASP B C 1
ATOM 3792 O O . ASP B 1 119 ? 7.008 -6.949 15.562 1 71.5 119 ASP B O 1
ATOM 3796 N N . ARG B 1 120 ? 6.379 -5.254 14.258 1 75.81 120 ARG B N 1
ATOM 3797 C CA . ARG B 1 120 ? 7.086 -5.945 13.188 1 75.81 120 ARG B CA 1
ATOM 3798 C C . ARG B 1 120 ? 8.531 -5.477 13.094 1 75.81 120 ARG B C 1
ATOM 3800 O O . ARG B 1 120 ? 8.836 -4.316 13.375 1 75.81 120 ARG B O 1
ATOM 3807 N N . SER B 1 121 ? 9.43 -6.383 12.781 1 87 121 SER B N 1
ATOM 3808 C CA . SER B 1 121 ? 10.859 -6.137 12.648 1 87 121 SER B CA 1
ATOM 3809 C C . SER B 1 121 ? 11.227 -5.777 11.211 1 87 121 SER B C 1
ATOM 3811 O O . SER B 1 121 ? 12.312 -6.125 10.734 1 87 121 SER B O 1
ATOM 3813 N N . CYS B 1 122 ? 10.266 -5.238 10.5 1 94.31 122 CYS B N 1
ATOM 3814 C CA . CYS B 1 122 ? 10.516 -4.844 9.117 1 94.31 122 CYS B CA 1
ATOM 3815 C C . CYS B 1 122 ? 9.664 -3.639 8.734 1 94.31 122 CYS B C 1
ATOM 3817 O O . CYS B 1 122 ? 8.703 -3.303 9.438 1 94.31 122 CYS B O 1
ATOM 3819 N N . PHE B 1 123 ? 10.07 -2.939 7.801 1 97.12 123 PHE B N 1
ATOM 3820 C CA . PHE B 1 123 ? 9.258 -1.911 7.16 1 97.12 123 PHE B CA 1
ATOM 3821 C C . PHE B 1 123 ? 8.422 -2.506 6.035 1 97.12 123 PHE B C 1
ATOM 3823 O O . PHE B 1 123 ? 8.953 -3.146 5.125 1 97.12 123 PHE B O 1
ATOM 3830 N N . ALA B 1 124 ? 7.105 -2.346 6.086 1 96.31 124 ALA B N 1
ATOM 3831 C CA . ALA B 1 124 ? 6.203 -3.004 5.145 1 96.31 124 ALA B CA 1
ATOM 3832 C C . ALA B 1 124 ? 5.594 -1.996 4.176 1 96.31 124 ALA B C 1
ATOM 3834 O O . ALA B 1 124 ? 5.242 -0.88 4.566 1 96.31 124 ALA B O 1
ATOM 3835 N N . CYS B 1 125 ? 5.457 -2.381 2.908 1 97.25 125 CYS B N 1
ATOM 3836 C CA . CYS B 1 125 ? 4.84 -1.584 1.853 1 97.25 125 CYS B CA 1
ATOM 3837 C C . CYS B 1 125 ? 3.871 -2.424 1.029 1 97.25 125 CYS B C 1
ATOM 3839 O O . CYS B 1 125 ? 4.055 -3.635 0.892 1 97.25 125 CYS B O 1
ATOM 3841 N N . GLY B 1 126 ? 2.834 -1.793 0.569 1 97.81 126 GLY B N 1
ATOM 3842 C CA . GLY B 1 126 ? 1.979 -2.383 -0.447 1 97.81 126 GLY B CA 1
ATOM 3843 C C . GLY B 1 126 ? 2.316 -1.923 -1.853 1 97.81 126 GLY B C 1
ATOM 3844 O O . GLY B 1 126 ? 2.607 -0.746 -2.072 1 97.81 126 GLY B O 1
ATOM 3845 N N . VAL B 1 127 ? 2.32 -2.809 -2.816 1 98.25 127 VAL B N 1
ATOM 3846 C CA . VAL B 1 127 ? 2.68 -2.504 -4.199 1 98.25 127 VAL B CA 1
ATOM 3847 C C . VAL B 1 127 ? 1.538 -2.906 -5.129 1 98.25 127 VAL B C 1
ATOM 3849 O O . VAL B 1 127 ? 1.347 -4.09 -5.414 1 98.25 127 VAL B O 1
ATOM 3852 N N . PRO B 1 128 ? 0.81 -1.937 -5.617 1 97.25 128 PRO B N 1
ATOM 3853 C CA . PRO B 1 128 ? -0.27 -2.252 -6.555 1 97.25 128 PRO B CA 1
ATOM 3854 C C . PRO B 1 128 ? 0.237 -2.512 -7.973 1 97.25 128 PRO B C 1
ATOM 3856 O O . PRO B 1 128 ? 1.112 -1.793 -8.461 1 97.25 128 PRO B O 1
ATOM 3859 N N . GLY B 1 129 ? -0.261 -3.551 -8.586 1 96.69 129 GLY B N 1
ATOM 3860 C CA . GLY B 1 129 ? 0.059 -3.809 -9.977 1 96.69 129 GLY B CA 1
ATOM 3861 C C . GLY B 1 129 ? 0.098 -5.28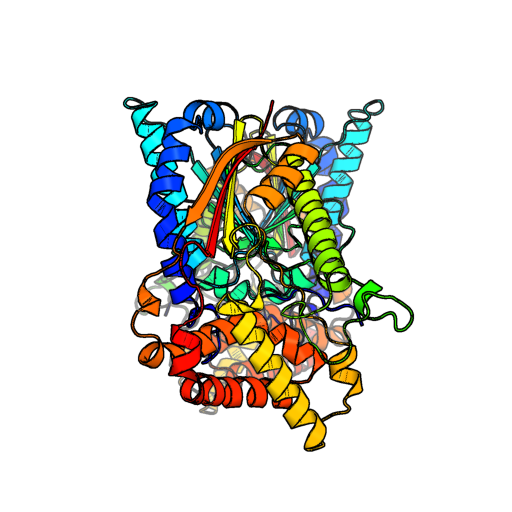5 -10.32 1 96.69 129 GLY B C 1
ATOM 3862 O O . GLY B 1 129 ? 0.257 -6.129 -9.43 1 96.69 129 GLY B O 1
ATOM 3863 N N . SER B 1 130 ? 0.019 -5.586 -11.586 1 96.75 130 SER B N 1
ATOM 3864 C CA . SER B 1 130 ? 0.178 -6.965 -12.047 1 96.75 130 SER B CA 1
ATOM 3865 C C . SER B 1 130 ? 1.635 -7.406 -11.969 1 96.75 130 SER B C 1
ATOM 3867 O O . SER B 1 130 ? 2.525 -6.727 -12.477 1 96.75 130 SER B O 1
ATOM 3869 N N . PHE B 1 131 ? 1.853 -8.57 -11.352 1 98 131 PHE B N 1
ATOM 3870 C CA . PHE B 1 131 ? 3.232 -9.016 -11.203 1 98 131 PHE B CA 1
ATOM 3871 C C . PHE B 1 131 ? 3.777 -9.539 -12.531 1 98 131 PHE B C 1
ATOM 3873 O O . PHE B 1 131 ? 4.953 -9.898 -12.625 1 98 131 PHE B O 1
ATOM 3880 N N . TYR B 1 132 ? 2.994 -9.523 -13.602 1 97.75 132 TYR B N 1
ATOM 3881 C CA . TYR B 1 132 ? 3.504 -9.844 -14.93 1 97.75 132 TYR B CA 1
ATOM 3882 C C . TYR B 1 132 ? 4.219 -8.648 -15.539 1 97.75 132 TYR B C 1
ATOM 3884 O O . TYR B 1 132 ? 4.844 -8.758 -16.594 1 97.75 132 TYR B O 1
ATOM 3892 N N . ASN B 1 133 ? 4.16 -7.512 -14.906 1 96.44 133 ASN B N 1
ATOM 3893 C CA . ASN B 1 133 ? 4.887 -6.297 -15.273 1 96.44 133 ASN B CA 1
ATOM 3894 C C . ASN B 1 133 ? 5.977 -5.969 -14.25 1 96.44 133 ASN B C 1
ATOM 3896 O O . ASN B 1 133 ? 5.996 -6.531 -13.156 1 96.44 133 ASN B O 1
ATOM 3900 N N . ARG B 1 134 ? 6.832 -5.113 -14.711 1 97.12 134 ARG B N 1
ATOM 3901 C CA . ARG B 1 134 ? 7.848 -4.617 -13.781 1 97.12 134 ARG B CA 1
ATOM 3902 C C . ARG B 1 134 ? 7.223 -3.721 -12.719 1 97.12 134 ARG B C 1
ATOM 3904 O O . ARG B 1 134 ? 6.344 -2.91 -13.016 1 97.12 134 ARG B O 1
ATOM 3911 N N . LEU B 1 135 ? 7.68 -3.875 -11.445 1 98.12 135 LEU B N 1
ATOM 3912 C CA . LEU B 1 135 ? 7.051 -3.17 -10.336 1 98.12 135 LEU B CA 1
ATOM 3913 C C . LEU B 1 135 ? 8.094 -2.461 -9.477 1 98.12 135 LEU B C 1
ATOM 3915 O O . LEU B 1 135 ? 7.746 -1.713 -8.562 1 98.12 135 LEU B O 1
ATOM 3919 N N . PHE B 1 136 ? 9.398 -2.625 -9.75 1 98.5 136 PHE B N 1
ATOM 3920 C CA . PHE B 1 136 ? 10.484 -2.068 -8.953 1 98.5 136 PHE B CA 1
ATOM 3921 C C . PHE B 1 136 ? 11.594 -1.531 -9.844 1 98.5 136 PHE B C 1
ATOM 3923 O O . PHE B 1 136 ? 11.695 -1.912 -11.016 1 98.5 136 PHE B O 1
ATOM 3930 N N . PRO B 1 137 ? 12.422 -0.633 -9.273 1 98 137 PRO B N 1
ATOM 3931 C CA . PRO B 1 137 ? 13.617 -0.214 -10.008 1 98 137 PRO B CA 1
ATOM 3932 C C . PRO B 1 137 ? 14.57 -1.372 -10.289 1 98 137 PRO B C 1
ATOM 3934 O O . PRO B 1 137 ? 14.414 -2.459 -9.727 1 98 137 PRO B O 1
ATOM 3937 N N . HIS B 1 138 ? 15.461 -1.109 -11.156 1 97.56 138 HIS B N 1
ATOM 3938 C CA . HIS B 1 138 ? 16.438 -2.107 -11.578 1 97.56 138 HIS B CA 1
ATOM 3939 C C . HIS B 1 138 ? 17.312 -2.564 -10.414 1 97.56 138 HIS B C 1
ATOM 3941 O O . HIS B 1 138 ? 17.781 -1.741 -9.625 1 97.56 138 HIS B O 1
ATOM 3947 N N . SER B 1 139 ? 17.422 -3.857 -10.203 1 97.88 139 SER B N 1
ATOM 3948 C CA . SER B 1 139 ? 18.391 -4.484 -9.312 1 97.88 139 SER B CA 1
ATOM 3949 C C . SER B 1 139 ? 18.25 -3.961 -7.883 1 97.88 139 SER B C 1
ATOM 3951 O O . SER B 1 139 ? 19.219 -3.521 -7.277 1 97.88 139 SER B O 1
ATOM 3953 N N . CYS B 1 140 ? 17.031 -4.047 -7.328 1 97.06 140 CYS B N 1
ATOM 3954 C CA . CYS B 1 140 ? 16.859 -3.492 -5.992 1 97.06 140 CYS B CA 1
ATOM 3955 C C . CYS B 1 140 ? 16.281 -4.535 -5.039 1 97.06 140 CYS B C 1
ATOM 3957 O O . CYS B 1 140 ? 16.359 -4.379 -3.82 1 97.06 140 CYS B O 1
ATOM 3959 N N . ILE B 1 141 ? 15.766 -5.676 -5.535 1 98.69 141 ILE B N 1
ATOM 3960 C CA . ILE B 1 141 ? 15.164 -6.703 -4.699 1 98.69 141 ILE B CA 1
ATOM 3961 C C . ILE B 1 141 ? 16.188 -7.809 -4.426 1 98.69 141 ILE B C 1
ATOM 3963 O O . ILE B 1 141 ? 16.906 -8.227 -5.328 1 98.69 141 ILE B O 1
ATOM 3967 N N . HIS B 1 142 ? 16.234 -8.297 -3.195 1 98.81 142 HIS B N 1
ATOM 3968 C CA . HIS B 1 142 ? 17.219 -9.312 -2.812 1 98.81 142 HIS B CA 1
ATOM 3969 C C . HIS B 1 142 ? 16.578 -10.695 -2.775 1 98.81 142 HIS B C 1
ATOM 3971 O O . HIS B 1 142 ? 17.25 -11.695 -3.043 1 98.81 142 HIS B O 1
ATOM 3977 N N . PHE B 1 143 ? 15.344 -10.75 -2.408 1 98.81 143 PHE B N 1
ATOM 3978 C CA . PHE B 1 143 ? 14.562 -11.977 -2.303 1 98.81 143 PHE B CA 1
ATOM 3979 C C . PHE B 1 143 ? 13.133 -11.742 -2.77 1 98.81 143 PHE B C 1
ATOM 3981 O O . PHE B 1 143 ? 12.492 -10.773 -2.365 1 98.81 143 PHE B O 1
ATOM 3988 N N . ALA B 1 144 ? 12.664 -12.57 -3.613 1 98.75 144 ALA B N 1
ATOM 3989 C CA . ALA B 1 144 ? 11.297 -12.5 -4.109 1 98.75 144 ALA B CA 1
ATOM 3990 C C . ALA B 1 144 ? 10.594 -13.844 -3.959 1 98.75 144 ALA B C 1
ATOM 3992 O O . ALA B 1 144 ? 11.234 -14.898 -4.027 1 98.75 144 ALA B O 1
ATOM 3993 N N . CYS B 1 145 ? 9.305 -13.781 -3.758 1 98.25 145 CYS B N 1
ATOM 3994 C CA . CYS B 1 145 ? 8.531 -15.016 -3.709 1 98.25 145 CYS B CA 1
ATOM 3995 C C . CYS B 1 145 ? 7.137 -14.805 -4.285 1 98.25 145 CYS B C 1
ATOM 3997 O O . CYS B 1 145 ? 6.625 -13.68 -4.293 1 98.25 145 CYS B O 1
ATOM 3999 N N . SER B 1 146 ? 6.582 -15.75 -4.82 1 98.12 146 SER B N 1
ATOM 4000 C CA . SER B 1 146 ? 5.191 -15.867 -5.246 1 98.12 146 SER B CA 1
ATOM 4001 C C . SER B 1 146 ? 4.574 -17.188 -4.785 1 98.12 146 SER B C 1
ATOM 4003 O O . SER B 1 146 ? 5.031 -18.25 -5.18 1 98.12 146 SER B O 1
ATOM 4005 N N . SER B 1 147 ? 3.561 -17.062 -3.957 1 96.62 147 SER B N 1
ATOM 4006 C CA . SER B 1 147 ? 2.943 -18.25 -3.363 1 96.62 147 SER B CA 1
ATOM 4007 C C . SER B 1 147 ? 1.482 -18.375 -3.779 1 96.62 147 SER B C 1
ATOM 4009 O O . SER B 1 147 ? 0.658 -17.516 -3.443 1 96.62 147 SER B O 1
ATOM 4011 N N . LEU B 1 148 ? 1.203 -19.453 -4.496 1 95.69 148 LEU B N 1
ATOM 4012 C CA . LEU B 1 148 ? -0.149 -19.812 -4.906 1 95.69 148 LEU B CA 1
ATOM 4013 C C . LEU B 1 148 ? -0.809 -18.672 -5.672 1 95.69 148 LEU B C 1
ATOM 4015 O O . LEU B 1 148 ? -1.949 -18.297 -5.383 1 95.69 148 LEU B O 1
ATOM 4019 N N . ALA B 1 149 ? -0.067 -18.109 -6.578 1 97 149 ALA B N 1
ATOM 4020 C CA . ALA B 1 149 ? -0.595 -17 -7.359 1 97 149 ALA B CA 1
ATOM 4021 C C . ALA B 1 149 ? -0.266 -17.156 -8.836 1 97 149 ALA B C 1
ATOM 4023 O O . ALA B 1 149 ? -1.113 -16.906 -9.703 1 97 149 ALA B O 1
ATOM 4024 N N . LEU B 1 150 ? 0.878 -17.656 -9.164 1 97.88 150 LEU B N 1
ATOM 4025 C CA . LEU B 1 150 ? 1.406 -17.625 -10.523 1 97.88 150 LEU B CA 1
ATOM 4026 C C . LEU B 1 150 ? 0.647 -18.609 -11.422 1 97.88 150 LEU B C 1
ATOM 4028 O O . LEU B 1 150 ? 0.746 -18.531 -12.648 1 97.88 150 LEU B O 1
ATOM 4032 N N . HIS B 1 151 ? -0.098 -19.516 -10.852 1 97.44 151 HIS B N 1
ATOM 4033 C CA . HIS B 1 151 ? -0.898 -20.453 -11.625 1 97.44 151 HIS B CA 1
ATOM 4034 C C . HIS B 1 151 ? -2.137 -19.781 -12.211 1 97.44 151 HIS B C 1
ATOM 4036 O O . HIS B 1 151 ? -2.807 -20.344 -13.078 1 97.44 151 HIS B O 1
ATOM 4042 N N . PHE B 1 152 ? -2.492 -18.625 -11.695 1 97.62 152 PHE B N 1
ATOM 4043 C CA . PHE B 1 152 ? -3.52 -17.828 -12.344 1 97.62 152 PHE B CA 1
ATOM 4044 C C . PHE B 1 152 ? -2.949 -17.078 -13.547 1 97.62 152 PHE B C 1
ATOM 4046 O O . PHE B 1 152 ? -2.074 -16.234 -13.391 1 97.62 152 PHE B O 1
ATOM 4053 N N . LEU B 1 153 ? -3.504 -17.375 -14.68 1 97.81 153 LEU B N 1
ATOM 4054 C CA . LEU B 1 153 ? -3.043 -16.75 -15.914 1 97.81 153 LEU B CA 1
ATOM 4055 C C . LEU B 1 153 ? -3.48 -15.289 -15.969 1 97.81 153 LEU B C 1
ATOM 4057 O O . LEU B 1 153 ? -4.512 -14.922 -15.398 1 97.81 153 LEU B O 1
ATOM 4061 N N . SER B 1 154 ? -2.664 -14.438 -16.656 1 96.69 154 SER B N 1
ATOM 4062 C CA . SER B 1 154 ? -3.018 -13.031 -16.812 1 96.69 154 SER B CA 1
ATOM 4063 C C . SER B 1 154 ? -4.367 -12.875 -17.5 1 96.69 154 SER B C 1
ATOM 4065 O O . SER B 1 154 ? -5.113 -11.938 -17.203 1 96.69 154 SER B O 1
ATOM 4067 N N . LYS B 1 155 ? -4.645 -13.805 -18.391 1 96.19 155 LYS B N 1
ATOM 4068 C CA . LYS B 1 155 ? -5.891 -13.852 -19.141 1 96.19 155 LYS B CA 1
ATOM 4069 C C . LYS B 1 155 ? -6.145 -15.25 -19.688 1 96.19 155 LYS B C 1
ATOM 4071 O O . LYS B 1 155 ? -5.219 -16.047 -19.812 1 96.19 155 LYS B O 1
ATOM 4076 N N . SER B 1 156 ? -7.395 -15.469 -20.016 1 96.62 156 SER B N 1
ATOM 4077 C CA . SER B 1 156 ? -7.695 -16.688 -20.766 1 96.62 156 SER B CA 1
ATOM 4078 C C . SER B 1 156 ? -7.172 -16.594 -22.188 1 96.62 156 SER B C 1
ATOM 4080 O O . SER B 1 156 ? -7.211 -15.531 -22.812 1 96.62 156 SER B O 1
ATOM 4082 N N . PRO B 1 157 ? -6.691 -17.734 -22.672 1 96.19 157 PRO B N 1
ATOM 4083 C CA . PRO B 1 157 ? -6.262 -17.703 -24.078 1 96.19 157 PRO B CA 1
ATOM 4084 C C . PRO B 1 157 ? -7.383 -17.297 -25.016 1 96.19 157 PRO B C 1
ATOM 4086 O O . PRO B 1 157 ? -8.461 -17.891 -25.016 1 96.19 157 PRO B O 1
ATOM 4089 N N . GLU B 1 158 ? -7.109 -16.375 -25.828 1 93.44 158 GLU B N 1
ATOM 4090 C CA . GLU B 1 158 ? -8.125 -15.797 -26.703 1 93.44 158 GLU B CA 1
ATOM 4091 C C . GLU B 1 158 ? -8.609 -16.812 -27.734 1 93.44 158 GLU B C 1
ATOM 4093 O O . GLU B 1 158 ? -9.781 -16.828 -28.094 1 93.44 158 GLU B O 1
ATOM 4098 N N . VAL B 1 159 ? -7.727 -17.656 -28.172 1 95.19 159 VAL B N 1
ATOM 4099 C CA . VAL B 1 159 ? -7.992 -18.609 -29.25 1 95.19 159 VAL B CA 1
ATOM 4100 C C . VAL B 1 159 ? -9.094 -19.578 -28.828 1 95.19 159 VAL B C 1
ATOM 4102 O O . VAL B 1 159 ? -9.773 -20.156 -29.672 1 95.19 159 VAL B O 1
ATOM 4105 N N . LEU B 1 160 ? -9.359 -19.688 -27.547 1 95.81 160 LEU B N 1
ATOM 4106 C CA . LEU B 1 160 ? -10.336 -20.641 -27.016 1 95.81 160 LEU B CA 1
ATOM 4107 C C . LEU B 1 160 ? -11.758 -20.219 -27.375 1 95.81 160 LEU B C 1
ATOM 4109 O O . LEU B 1 160 ? -12.688 -21.016 -27.297 1 95.81 160 LEU B O 1
ATOM 4113 N N . GLN B 1 161 ? -11.93 -19 -27.719 1 91.5 161 GLN B N 1
ATOM 4114 C CA . GLN B 1 161 ? -13.258 -18.469 -28.031 1 91.5 161 GLN B CA 1
ATOM 4115 C C . GLN B 1 161 ? -13.492 -18.406 -29.531 1 91.5 161 GLN B C 1
ATOM 4117 O O . GLN B 1 161 ? -14.578 -18.031 -29.984 1 91.5 161 GLN B O 1
ATOM 4122 N N . GLU B 1 162 ? -12.508 -18.719 -30.281 1 92.88 162 GLU B N 1
ATOM 4123 C CA . GLU B 1 162 ? -12.641 -18.703 -31.734 1 92.88 162 GLU B CA 1
ATOM 4124 C C . GLU B 1 162 ? -13.328 -19.984 -32.219 1 92.88 162 GLU B C 1
ATOM 4126 O O . GLU B 1 162 ? -12.688 -21.031 -32.344 1 92.88 162 GLU B O 1
ATOM 4131 N N . LYS B 1 163 ? -14.469 -19.922 -32.781 1 92 163 LYS B N 1
ATOM 4132 C CA . LYS B 1 163 ? -15.32 -21.047 -33.156 1 92 163 LYS B CA 1
ATOM 4133 C C . LYS B 1 163 ? -14.688 -21.891 -34.25 1 92 163 LYS B C 1
ATOM 4135 O O . LYS B 1 163 ? -14.883 -23.109 -34.312 1 92 163 LYS B O 1
ATOM 4140 N N . LYS B 1 164 ? -13.945 -21.312 -35.062 1 94.12 164 LYS B N 1
ATOM 4141 C CA . LYS B 1 164 ? -13.359 -22 -36.219 1 94.12 164 LYS B CA 1
ATOM 4142 C C . LYS B 1 164 ? -12.023 -22.625 -35.844 1 94.12 164 LYS B C 1
ATOM 4144 O O . LYS B 1 164 ? -11.461 -23.406 -36.625 1 94.12 164 LYS B O 1
ATOM 4149 N N . SER B 1 165 ? -11.609 -22.344 -34.656 1 94.44 165 SER B N 1
ATOM 4150 C CA . SER B 1 165 ? -10.32 -22.859 -34.188 1 94.44 165 SER B CA 1
ATOM 4151 C C . SER B 1 165 ? -10.453 -24.281 -33.656 1 94.44 165 SER B C 1
ATOM 4153 O O . SER B 1 165 ? -11.445 -24.594 -33 1 94.44 165 SER B O 1
ATOM 4155 N N . PRO B 1 166 ? -9.469 -25.109 -33.906 1 94.81 166 PRO B N 1
ATOM 4156 C CA . PRO B 1 166 ? -9.461 -26.406 -33.25 1 94.81 166 PRO B CA 1
ATOM 4157 C C . PRO B 1 166 ? -9.359 -26.312 -31.734 1 94.81 166 PRO B C 1
ATOM 4159 O O . PRO B 1 166 ? -9.633 -27.281 -31.031 1 94.81 166 PRO B O 1
ATOM 4162 N N . ALA B 1 167 ? -9.016 -25.219 -31.188 1 95.62 167 ALA B N 1
ATOM 4163 C CA . ALA B 1 167 ? -8.867 -25.016 -29.734 1 95.62 167 ALA B CA 1
ATOM 4164 C C . ALA B 1 167 ? -10.141 -24.438 -29.141 1 95.62 167 ALA B C 1
ATOM 4166 O O . ALA B 1 167 ? -10.172 -24.062 -27.953 1 95.62 167 ALA B O 1
ATOM 4167 N N . TRP B 1 168 ? -11.133 -24.359 -29.953 1 95.38 168 TRP B N 1
ATOM 4168 C CA . TRP B 1 168 ? -12.406 -23.906 -29.406 1 95.38 168 TRP B CA 1
ATOM 4169 C C . TRP B 1 168 ? -12.852 -24.812 -28.266 1 95.38 168 TRP B C 1
ATOM 4171 O O . TRP B 1 168 ? -13.008 -26.016 -28.438 1 95.38 168 TRP B O 1
ATOM 4181 N N . ASN B 1 169 ? -13.078 -24.25 -27.047 1 95 169 ASN B N 1
ATOM 4182 C CA . ASN B 1 169 ? -13.375 -25.031 -25.844 1 95 169 ASN B CA 1
ATOM 4183 C C . ASN B 1 169 ? -14.867 -25.078 -25.562 1 95 169 ASN B C 1
ATOM 4185 O O . ASN B 1 169 ? -15.289 -24.906 -24.422 1 95 169 ASN B O 1
ATOM 4189 N N . LYS B 1 170 ? -15.609 -25.359 -26.531 1 92.38 170 LYS B N 1
ATOM 4190 C CA . LYS B 1 170 ? -17.062 -25.359 -26.422 1 92.38 170 LYS B CA 1
ATOM 4191 C C . LYS B 1 170 ? -17.531 -26.344 -25.359 1 92.38 170 LYS B C 1
ATOM 4193 O O . LYS B 1 170 ? -17.062 -27.484 -25.297 1 92.38 170 LYS B O 1
ATOM 4198 N N . GLY B 1 171 ? -18.438 -25.859 -24.531 1 90.81 171 GLY B N 1
ATOM 4199 C CA . GLY B 1 171 ? -19.125 -26.719 -23.578 1 90.81 171 GLY B CA 1
ATOM 4200 C C . GLY B 1 171 ? -18.312 -26.953 -22.312 1 90.81 171 GLY B C 1
ATOM 4201 O O . GLY B 1 171 ? -18.688 -27.766 -21.469 1 90.81 171 GLY B O 1
ATOM 4202 N N . ARG B 1 172 ? -17.141 -26.297 -22.172 1 93.25 172 ARG B N 1
ATOM 4203 C CA . ARG B 1 172 ? -16.266 -26.453 -21 1 93.25 172 ARG B CA 1
ATOM 4204 C C . ARG B 1 172 ? -15.82 -25.094 -20.469 1 93.25 172 ARG B C 1
ATOM 4206 O O . ARG B 1 172 ? -15.758 -24.109 -21.219 1 93.25 172 ARG B O 1
ATOM 4213 N N . ILE B 1 173 ? -15.484 -25.047 -19.219 1 95.56 173 ILE B N 1
ATOM 4214 C CA . ILE B 1 173 ? -15.07 -23.766 -18.641 1 95.56 173 ILE B CA 1
ATOM 4215 C C . ILE B 1 173 ? -13.57 -23.797 -18.359 1 95.56 173 ILE B C 1
ATOM 4217 O O . ILE B 1 173 ? -12.992 -22.797 -17.906 1 95.56 173 ILE B O 1
ATOM 4221 N N . HIS B 1 174 ? -12.938 -24.953 -18.516 1 95.75 174 HIS B N 1
ATOM 4222 C CA . HIS B 1 174 ? -11.516 -25.156 -18.266 1 95.75 174 HIS B CA 1
ATOM 4223 C C . HIS B 1 174 ? -10.938 -26.203 -19.219 1 95.75 174 HIS B C 1
ATOM 4225 O O . HIS B 1 174 ? -11.672 -26.797 -20.016 1 95.75 174 HIS B O 1
ATOM 4231 N N . HIS B 1 175 ? -9.656 -26.469 -19.188 1 95.62 175 HIS B N 1
ATOM 4232 C CA . HIS B 1 175 ? -9.008 -27.375 -20.141 1 95.62 175 HIS B CA 1
ATOM 4233 C C . HIS B 1 175 ? -9.094 -28.828 -19.688 1 95.62 175 HIS B C 1
ATOM 4235 O O . HIS B 1 175 ? -8.641 -29.734 -20.391 1 95.62 175 HIS B O 1
ATOM 4241 N N . THR B 1 176 ? -9.664 -29.094 -18.5 1 92.25 176 THR B N 1
ATOM 4242 C CA . THR B 1 176 ? -9.766 -30.453 -18.016 1 92.25 176 THR B CA 1
ATOM 4243 C C . THR B 1 176 ? -10.578 -31.328 -18.969 1 92.25 176 THR B C 1
ATOM 4245 O O . THR B 1 176 ? -11.711 -30.984 -19.312 1 92.25 176 THR B O 1
ATOM 4248 N N . GLY B 1 177 ? -10.039 -32.438 -19.453 1 88.38 177 GLY B N 1
ATOM 4249 C CA . GLY B 1 177 ? -10.727 -33.344 -20.344 1 88.38 177 GLY B CA 1
ATOM 4250 C C . GLY B 1 177 ? -10.922 -32.781 -21.734 1 88.38 177 GLY B C 1
ATOM 4251 O O . GLY B 1 177 ? -11.633 -33.375 -22.562 1 88.38 177 GLY B O 1
ATOM 4252 N N . ALA B 1 178 ? -10.375 -31.672 -22.016 1 94.31 178 ALA B N 1
ATOM 4253 C CA . ALA B 1 178 ? -10.523 -31.031 -23.312 1 94.31 178 ALA B CA 1
ATOM 4254 C C . ALA B 1 178 ? -9.523 -31.609 -24.328 1 94.31 178 ALA B C 1
ATOM 4256 O O . ALA B 1 178 ? -8.828 -32.594 -24.016 1 94.31 178 ALA B O 1
ATOM 4257 N N . SER B 1 179 ? -9.578 -31.125 -25.578 1 93.94 179 SER B N 1
ATOM 4258 C CA . SER B 1 179 ? -8.68 -31.578 -26.641 1 93.94 179 SER B CA 1
ATOM 4259 C C . SER B 1 179 ? -7.242 -31.156 -26.359 1 93.94 179 SER B C 1
ATOM 4261 O O . SER B 1 179 ? -6.996 -30.281 -25.516 1 93.94 179 SER B O 1
ATOM 4263 N N . LYS B 1 180 ? -6.348 -31.766 -27.062 1 95.06 180 LYS B N 1
ATOM 4264 C CA . LYS B 1 180 ? -4.938 -31.406 -26.953 1 95.06 180 LYS B CA 1
ATOM 4265 C C . LYS B 1 180 ? -4.707 -29.953 -27.344 1 95.06 180 LYS B C 1
ATOM 4267 O O . LYS B 1 180 ? -3.867 -29.266 -26.75 1 95.06 180 LYS B O 1
ATOM 4272 N N . GLU B 1 181 ? -5.453 -29.5 -28.281 1 97 181 GLU B N 1
ATOM 4273 C CA . GLU B 1 181 ? -5.312 -28.125 -28.75 1 97 181 GLU B CA 1
ATOM 4274 C C . GLU B 1 181 ? -5.691 -27.125 -27.656 1 97 181 GLU B C 1
ATOM 4276 O O . GLU B 1 181 ? -5.062 -26.062 -27.531 1 97 181 GLU B O 1
ATOM 4281 N N . VAL B 1 182 ? -6.672 -27.453 -26.891 1 97.06 182 VAL B N 1
ATOM 4282 C CA . VAL B 1 182 ? -7.105 -26.594 -25.797 1 97.06 182 VAL B CA 1
ATOM 4283 C C . VAL B 1 182 ? -6.043 -26.578 -24.703 1 97.06 182 VAL B C 1
ATOM 4285 O O . VAL B 1 182 ? -5.672 -25.5 -24.203 1 97.06 182 VAL B O 1
ATOM 4288 N N . VAL B 1 183 ? -5.578 -27.719 -24.344 1 96.44 183 VAL B N 1
ATOM 4289 C CA . VAL B 1 183 ? -4.551 -27.828 -23.328 1 96.44 183 VAL B CA 1
ATOM 4290 C C . VAL B 1 183 ? -3.305 -27.062 -23.75 1 96.44 183 VAL B C 1
ATOM 4292 O O . VAL B 1 183 ? -2.713 -26.328 -22.938 1 96.44 183 VAL B O 1
ATOM 4295 N N . ASP B 1 184 ? -2.92 -27.203 -25 1 96.75 184 ASP B N 1
ATOM 4296 C CA . ASP B 1 184 ? -1.754 -26.5 -25.531 1 96.75 184 ASP B CA 1
ATOM 4297 C C . ASP B 1 184 ? -1.937 -24.984 -25.453 1 96.75 184 ASP B C 1
ATOM 4299 O O . ASP B 1 184 ? -0.981 -24.25 -25.188 1 96.75 184 ASP B O 1
ATOM 4303 N N . ALA B 1 185 ? -3.129 -24.516 -25.703 1 97.56 185 ALA B N 1
ATOM 4304 C CA . ALA B 1 185 ? -3.402 -23.078 -25.625 1 97.56 185 ALA B CA 1
ATOM 4305 C C . ALA B 1 185 ? -3.178 -22.562 -24.203 1 97.56 185 ALA B C 1
ATOM 4307 O O . ALA B 1 185 ? -2.59 -21.484 -24.016 1 97.56 185 ALA B O 1
ATOM 4308 N N . TYR B 1 186 ? -3.629 -23.312 -23.219 1 97.38 186 TYR B N 1
ATOM 4309 C CA . TYR B 1 186 ? -3.408 -22.938 -21.812 1 97.38 186 TYR B CA 1
ATOM 4310 C C . TYR B 1 186 ? -1.924 -22.984 -21.469 1 97.38 186 TYR B C 1
ATOM 4312 O O . TYR B 1 186 ? -1.409 -22.062 -20.828 1 97.38 186 TYR B O 1
ATOM 4320 N N . ALA B 1 187 ? -1.281 -24.016 -21.906 1 97.25 187 ALA B N 1
ATOM 4321 C CA . ALA B 1 187 ? 0.147 -24.172 -21.641 1 97.25 187 ALA B CA 1
ATOM 4322 C C . ALA B 1 187 ? 0.947 -23.031 -22.25 1 97.25 187 ALA B C 1
ATOM 4324 O O . ALA B 1 187 ? 1.885 -22.516 -21.641 1 97.25 187 ALA B O 1
ATOM 4325 N N . ASN B 1 188 ? 0.555 -22.641 -23.453 1 97.81 188 ASN B N 1
ATOM 4326 C CA . ASN B 1 188 ? 1.232 -21.547 -24.125 1 97.81 188 ASN B CA 1
ATOM 4327 C C . ASN B 1 188 ? 1.032 -20.219 -23.391 1 97.81 188 ASN B C 1
ATOM 4329 O O . ASN B 1 188 ? 1.969 -19.422 -23.266 1 97.81 188 ASN B O 1
ATOM 4333 N N . GLN B 1 189 ? -0.162 -19.984 -22.984 1 97.75 189 GLN B N 1
ATOM 4334 C CA . GLN B 1 189 ? -0.436 -18.766 -22.234 1 97.75 189 GLN B CA 1
ATOM 4335 C C . GLN B 1 189 ? 0.347 -18.734 -20.922 1 97.75 189 GLN B C 1
ATOM 4337 O O . GLN B 1 189 ? 0.864 -17.703 -20.516 1 97.75 189 GLN B O 1
ATOM 4342 N N . PHE B 1 190 ? 0.424 -19.875 -20.281 1 98 190 PHE B N 1
ATOM 4343 C CA . PHE B 1 190 ? 1.209 -20 -19.062 1 98 190 PHE B CA 1
ATOM 4344 C C . PHE B 1 190 ? 2.676 -19.688 -19.328 1 98 190 PHE B C 1
ATOM 4346 O O . PHE B 1 190 ? 3.289 -18.922 -18.578 1 98 190 PHE B O 1
ATOM 4353 N N . ALA B 1 191 ? 3.207 -20.266 -20.312 1 98.44 191 ALA B N 1
ATOM 4354 C CA . ALA B 1 191 ? 4.609 -20.047 -20.656 1 98.44 191 ALA B CA 1
ATOM 4355 C C . ALA B 1 191 ? 4.875 -18.562 -20.938 1 98.44 191 ALA B C 1
ATOM 4357 O O . ALA B 1 191 ? 5.898 -18.016 -20.516 1 98.44 191 ALA B O 1
ATOM 4358 N N . GLU B 1 192 ? 3.963 -17.984 -21.656 1 98.19 192 GLU B N 1
ATOM 4359 C CA . GLU B 1 192 ? 4.086 -16.547 -21.938 1 98.19 192 GLU B CA 1
ATOM 4360 C C . GLU B 1 192 ? 4.047 -15.727 -20.656 1 98.19 192 GLU B C 1
ATOM 4362 O O . GLU B 1 192 ? 4.875 -14.828 -20.469 1 98.19 192 GLU B O 1
ATOM 4367 N N . ASP B 1 193 ? 3.096 -15.992 -19.812 1 98.38 193 ASP B N 1
ATOM 4368 C CA . ASP B 1 193 ? 2.916 -15.273 -18.562 1 98.38 193 ASP B CA 1
ATOM 4369 C C . ASP B 1 193 ? 4.133 -15.438 -17.656 1 98.38 193 ASP B C 1
ATOM 4371 O O . ASP B 1 193 ? 4.648 -14.461 -17.109 1 98.38 193 ASP B O 1
ATOM 4375 N N . VAL B 1 194 ? 4.539 -16.672 -17.469 1 98.69 194 VAL B N 1
ATOM 4376 C CA . VAL B 1 194 ? 5.699 -16.922 -16.625 1 98.69 194 VAL B CA 1
ATOM 4377 C C . VAL B 1 194 ? 6.934 -16.25 -17.219 1 98.69 194 VAL B C 1
ATOM 4379 O O . VAL B 1 194 ? 7.785 -15.734 -16.484 1 98.69 194 VAL B O 1
ATOM 4382 N N . GLY B 1 195 ? 7.059 -16.328 -18.516 1 98.69 195 GLY B N 1
ATOM 4383 C CA . GLY B 1 195 ? 8.141 -15.609 -19.172 1 98.69 195 GLY B CA 1
ATOM 4384 C C . GLY B 1 195 ? 8.164 -14.133 -18.812 1 98.69 195 GLY B C 1
ATOM 4385 O O . GLY B 1 195 ? 9.219 -13.594 -18.469 1 98.69 195 GLY B O 1
ATOM 4386 N N . LYS B 1 196 ? 7.035 -13.453 -18.906 1 98.62 196 LYS B N 1
ATOM 4387 C CA . LYS B 1 196 ? 6.926 -12.039 -18.547 1 98.62 196 LYS B CA 1
ATOM 4388 C C . LYS B 1 196 ? 7.266 -11.828 -17.078 1 98.62 196 LYS B C 1
ATOM 4390 O O . LYS B 1 196 ? 7.957 -10.867 -16.719 1 98.62 196 LYS B O 1
ATOM 4395 N N . PHE B 1 197 ? 6.746 -12.727 -16.297 1 98.81 197 PHE B N 1
ATOM 4396 C CA . PHE B 1 197 ? 7.02 -12.68 -14.859 1 98.81 197 PHE B CA 1
ATOM 4397 C C . PHE B 1 197 ? 8.516 -12.766 -14.594 1 98.81 197 PHE B C 1
ATOM 4399 O O . PHE B 1 197 ? 9.07 -11.961 -13.844 1 98.81 197 PHE B O 1
ATOM 4406 N N . LEU B 1 198 ? 9.164 -13.688 -15.18 1 98.88 198 LEU B N 1
ATOM 4407 C CA . LEU B 1 198 ? 10.594 -13.891 -14.977 1 98.88 198 LEU B CA 1
ATOM 4408 C C . LEU B 1 198 ? 11.398 -12.719 -15.531 1 98.88 198 LEU B C 1
ATOM 4410 O O . LEU B 1 198 ? 12.406 -12.32 -14.945 1 98.88 198 LEU B O 1
ATOM 4414 N N . ASP B 1 199 ? 10.984 -12.148 -16.672 1 98.75 199 ASP B N 1
ATOM 4415 C CA . ASP B 1 199 ? 11.656 -10.977 -17.234 1 98.75 199 ASP B CA 1
ATOM 4416 C C . ASP B 1 199 ? 11.633 -9.812 -16.25 1 98.75 199 ASP B C 1
ATOM 4418 O O . ASP B 1 199 ? 12.648 -9.156 -16.031 1 98.75 199 ASP B O 1
ATOM 4422 N N . ALA B 1 200 ? 10.5 -9.555 -15.703 1 98.69 200 ALA B N 1
ATOM 4423 C CA . ALA B 1 200 ? 10.352 -8.469 -14.742 1 98.69 200 ALA B CA 1
ATOM 4424 C C . ALA B 1 200 ? 11.203 -8.719 -13.5 1 98.69 200 ALA B C 1
ATOM 4426 O O . ALA B 1 200 ? 11.906 -7.816 -13.031 1 98.69 200 ALA B O 1
ATOM 4427 N N . ARG B 1 201 ? 11.133 -9.969 -12.953 1 98.88 201 ARG B N 1
ATOM 4428 C CA . ARG B 1 201 ? 11.914 -10.32 -11.781 1 98.88 201 ARG B CA 1
ATOM 4429 C C . ARG B 1 201 ? 13.414 -10.227 -12.07 1 98.88 201 ARG B C 1
ATOM 4431 O O . ARG B 1 201 ? 14.188 -9.781 -11.219 1 98.88 201 ARG B O 1
ATOM 4438 N N . ALA B 1 202 ? 13.805 -10.625 -13.25 1 98.69 202 ALA B N 1
ATOM 4439 C CA . ALA B 1 202 ? 15.219 -10.562 -13.617 1 98.69 202 ALA B CA 1
ATOM 4440 C C . ALA B 1 202 ? 15.727 -9.125 -13.617 1 98.69 202 ALA B C 1
ATOM 4442 O O . ALA B 1 202 ? 16.891 -8.867 -13.297 1 98.69 202 ALA B O 1
ATOM 4443 N N . MET B 1 203 ? 14.906 -8.18 -13.992 1 98.19 203 MET B N 1
ATOM 4444 C CA . MET B 1 203 ? 15.258 -6.766 -13.977 1 98.19 203 MET B CA 1
ATOM 4445 C C . MET B 1 203 ? 15.312 -6.234 -12.547 1 98.19 203 MET B C 1
ATOM 4447 O O . MET B 1 203 ? 16.156 -5.406 -12.219 1 98.19 203 MET B O 1
ATOM 4451 N N . GLU B 1 204 ? 14.484 -6.738 -11.672 1 98.75 204 GLU B N 1
ATOM 4452 C CA . GLU B 1 204 ? 14.273 -6.168 -10.344 1 98.75 204 GLU B CA 1
ATOM 4453 C C . GLU B 1 204 ? 15.242 -6.77 -9.328 1 98.75 204 GLU B C 1
ATOM 4455 O O . GLU B 1 204 ? 15.672 -6.086 -8.391 1 98.75 204 GLU B O 1
ATOM 4460 N N . LEU B 1 205 ? 15.555 -8.07 -9.445 1 98.81 205 LEU B N 1
ATOM 4461 C CA . LEU B 1 205 ? 16.422 -8.766 -8.492 1 98.81 205 LEU B CA 1
ATOM 4462 C C . LEU B 1 205 ? 17.875 -8.383 -8.711 1 98.81 205 LEU B C 1
ATOM 4464 O O . LEU B 1 205 ? 18.312 -8.227 -9.852 1 98.81 205 LEU B O 1
ATOM 4468 N N . VAL B 1 206 ? 18.625 -8.266 -7.66 1 98.5 206 VAL B N 1
ATOM 4469 C CA . VAL B 1 206 ? 20.078 -8.102 -7.742 1 98.5 206 VAL B CA 1
ATOM 4470 C C . VAL B 1 206 ? 20.719 -9.422 -8.18 1 98.5 206 VAL B C 1
ATOM 4472 O O . VAL B 1 206 ? 20.156 -10.5 -7.957 1 98.5 206 VAL B O 1
ATOM 4475 N N . PRO B 1 207 ? 21.906 -9.312 -8.836 1 97.94 207 PRO B N 1
ATOM 4476 C CA . PRO B 1 207 ? 22.625 -10.562 -9.055 1 97.94 207 PRO B CA 1
ATOM 4477 C C . PRO B 1 207 ? 22.844 -11.359 -7.762 1 97.94 207 PRO B C 1
ATOM 4479 O O . PRO B 1 207 ? 23.203 -10.781 -6.734 1 97.94 207 PRO B O 1
ATOM 4482 N N . GLY B 1 208 ? 22.531 -12.625 -7.832 1 98.12 208 GLY B N 1
ATOM 4483 C CA . GLY B 1 208 ? 22.641 -13.453 -6.645 1 98.12 208 GLY B CA 1
ATOM 4484 C C . GLY B 1 208 ? 21.375 -13.477 -5.805 1 98.12 208 GLY B C 1
ATOM 4485 O O . GLY B 1 208 ? 21.266 -14.266 -4.867 1 98.12 208 GLY B O 1
ATOM 4486 N N . GLY B 1 209 ? 20.422 -12.602 -6.133 1 98.69 209 GLY B N 1
ATOM 4487 C CA . GLY B 1 209 ? 19.125 -12.641 -5.449 1 98.69 209 GLY B CA 1
ATOM 4488 C C . GLY B 1 209 ? 18.375 -13.93 -5.688 1 98.69 209 GLY B C 1
ATOM 4489 O O . GLY B 1 209 ? 18.719 -14.703 -6.574 1 98.69 209 GLY B O 1
ATOM 4490 N N . MET B 1 210 ? 17.359 -14.164 -4.945 1 98.81 210 MET B N 1
ATOM 4491 C CA . MET B 1 210 ? 16.641 -15.438 -4.977 1 98.81 210 MET B CA 1
ATOM 4492 C C . MET B 1 210 ? 15.164 -15.219 -5.27 1 98.81 210 MET B C 1
ATOM 4494 O O . MET B 1 210 ? 14.57 -14.242 -4.801 1 98.81 210 MET B O 1
ATOM 4498 N N . LEU B 1 211 ? 14.602 -16.078 -6.062 1 98.88 211 LEU B N 1
ATOM 4499 C CA . LEU B 1 211 ? 13.18 -16.109 -6.375 1 98.88 211 LEU B CA 1
ATOM 4500 C C . LEU B 1 211 ? 12.586 -17.484 -6.023 1 98.88 211 LEU B C 1
ATOM 4502 O O . LEU B 1 211 ? 13.031 -18.5 -6.539 1 98.88 211 LEU B O 1
ATOM 4506 N N . VAL B 1 212 ? 11.586 -17.484 -5.156 1 98.81 212 VAL B N 1
ATOM 4507 C CA . VAL B 1 212 ? 10.906 -18.703 -4.742 1 98.81 212 VAL B CA 1
ATOM 4508 C C . VAL B 1 212 ? 9.477 -18.703 -5.27 1 98.81 212 VAL B C 1
ATOM 4510 O O . VAL B 1 212 ? 8.727 -17.75 -5.07 1 98.81 212 VAL B O 1
ATOM 4513 N N . ILE B 1 213 ? 9.102 -19.781 -5.914 1 98.69 213 ILE B N 1
ATOM 4514 C CA . ILE B 1 213 ? 7.75 -19.953 -6.445 1 98.69 213 ILE B CA 1
ATOM 4515 C C . ILE B 1 213 ? 7.125 -21.219 -5.867 1 98.69 213 ILE B C 1
ATOM 4517 O O . ILE B 1 213 ? 7.719 -22.297 -5.934 1 98.69 213 ILE B O 1
ATOM 4521 N N . VAL B 1 214 ? 6 -21.078 -5.266 1 97.69 214 VAL B N 1
ATOM 4522 C CA . VAL B 1 214 ? 5.18 -22.203 -4.844 1 97.69 214 VAL B CA 1
ATOM 4523 C C . VAL B 1 214 ? 3.801 -22.109 -5.492 1 97.69 214 VAL B C 1
ATOM 4525 O O . VAL B 1 214 ? 3.113 -21.094 -5.367 1 97.69 214 VAL B O 1
ATOM 4528 N N . MET B 1 215 ? 3.389 -23.125 -6.184 1 97.44 215 MET B N 1
ATOM 4529 C CA . MET B 1 215 ? 2.098 -23.141 -6.863 1 97.44 215 MET B CA 1
ATOM 4530 C C . MET B 1 215 ? 1.625 -24.562 -7.105 1 97.44 215 MET B C 1
ATOM 4532 O O . MET B 1 215 ? 2.389 -25.516 -6.922 1 97.44 215 MET B O 1
ATOM 4536 N N . PRO B 1 216 ? 0.383 -24.75 -7.484 1 95.88 216 PRO B N 1
ATOM 4537 C CA . PRO B 1 216 ? -0.033 -26.094 -7.895 1 95.88 216 PRO B CA 1
ATOM 4538 C C . PRO B 1 216 ? 0.796 -26.641 -9.055 1 95.88 216 PRO B C 1
ATOM 4540 O O . PRO B 1 216 ? 1.19 -25.875 -9.945 1 95.88 216 PRO B O 1
ATOM 4543 N N . GLY B 1 217 ? 1.087 -27.844 -8.953 1 96.12 217 GLY B N 1
ATOM 4544 C CA . GLY B 1 217 ? 1.804 -28.562 -9.992 1 96.12 217 GLY B CA 1
ATOM 4545 C C . GLY B 1 217 ? 1.186 -29.906 -10.328 1 96.12 217 GLY B C 1
ATOM 4546 O O . GLY B 1 217 ? 0.296 -30.375 -9.617 1 96.12 217 GLY B O 1
ATOM 4547 N N . VAL B 1 218 ? 1.549 -30.438 -11.469 1 95.06 218 VAL B N 1
ATOM 4548 C CA . VAL B 1 218 ? 1.068 -31.75 -11.898 1 95.06 218 VAL B CA 1
ATOM 4549 C C . VAL B 1 218 ? 2.236 -32.594 -12.422 1 95.06 218 VAL B C 1
ATOM 4551 O O . VAL B 1 218 ? 3.129 -32.062 -13.094 1 95.06 218 VAL B O 1
ATOM 4554 N N . PRO B 1 219 ? 2.227 -33.875 -12.055 1 94.69 219 PRO B N 1
ATOM 4555 C CA . PRO B 1 219 ? 3.262 -34.719 -12.664 1 94.69 219 PRO B CA 1
ATOM 4556 C C . PRO B 1 219 ? 3.209 -34.719 -14.188 1 94.69 219 PRO B C 1
ATOM 4558 O O . PRO B 1 219 ? 2.121 -34.688 -14.773 1 94.69 219 PRO B O 1
ATOM 4561 N N . HIS B 1 220 ? 4.387 -34.812 -14.742 1 92.75 220 HIS B N 1
ATOM 4562 C CA . HIS B 1 220 ? 4.465 -34.812 -16.203 1 92.75 220 HIS B CA 1
ATOM 4563 C C . HIS B 1 220 ? 3.625 -35.938 -16.797 1 92.75 220 HIS B C 1
ATOM 4565 O O . HIS B 1 220 ? 3.707 -37.094 -16.328 1 92.75 220 HIS B O 1
ATOM 4571 N N . GLY B 1 221 ? 2.83 -35.625 -17.719 1 88.75 221 GLY B N 1
ATOM 4572 C CA . GLY B 1 22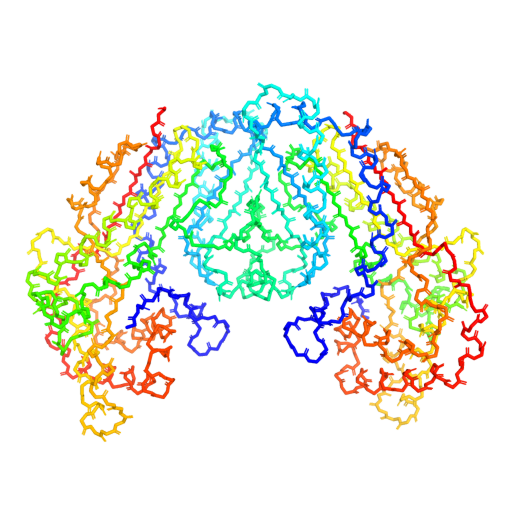1 ? 2.035 -36.625 -18.422 1 88.75 221 GLY B CA 1
ATOM 4573 C C . GLY B 1 221 ? 0.731 -36.938 -17.719 1 88.75 221 GLY B C 1
ATOM 4574 O O . GLY B 1 221 ? -0.127 -37.625 -18.281 1 88.75 221 GLY B O 1
ATOM 4575 N N . MET B 1 222 ? 0.575 -36.531 -16.516 1 90.81 222 MET B N 1
ATOM 4576 C CA . MET B 1 222 ? -0.653 -36.75 -15.773 1 90.81 222 MET B CA 1
ATOM 4577 C C . MET B 1 222 ? -1.808 -35.938 -16.344 1 90.81 222 MET B C 1
ATOM 4579 O O . MET B 1 222 ? -1.725 -34.719 -16.422 1 90.81 222 MET B O 1
ATOM 4583 N N . PRO B 1 223 ? -2.838 -36.656 -16.75 1 89.44 223 PRO B N 1
ATOM 4584 C CA . PRO B 1 223 ? -4.008 -35.906 -17.188 1 89.44 223 PRO B CA 1
ATOM 4585 C C . PRO B 1 223 ? -4.625 -35.062 -16.062 1 89.44 223 PRO B C 1
ATOM 4587 O O . PRO B 1 223 ? -4.742 -35.562 -14.938 1 89.44 223 PRO B O 1
ATOM 4590 N N . TYR B 1 224 ? -5.043 -33.875 -16.406 1 90.12 224 TYR B N 1
ATOM 4591 C CA . TYR B 1 224 ? -5.629 -33 -15.398 1 90.12 224 TYR B CA 1
ATOM 4592 C C . TYR B 1 224 ? -6.906 -33.594 -14.828 1 90.12 224 TYR B C 1
ATOM 4594 O O . TYR B 1 224 ? -7.266 -33.344 -13.68 1 90.12 224 TYR B O 1
ATOM 4602 N N . SER B 1 225 ? -7.582 -34.438 -15.57 1 89.81 225 SER B N 1
ATOM 4603 C CA . SER B 1 225 ? -8.812 -35.062 -15.141 1 89.81 225 SER B CA 1
ATOM 4604 C C . SER B 1 225 ? -8.555 -36.062 -14 1 89.81 225 SER B C 1
ATOM 4606 O O . SER B 1 225 ? -9.484 -36.438 -13.289 1 89.81 225 SER B O 1
ATOM 4608 N N . ASP B 1 226 ? -7.328 -36.406 -13.836 1 91.38 226 ASP B N 1
ATOM 4609 C CA . ASP B 1 226 ? -6.996 -37.406 -12.812 1 91.38 226 ASP B CA 1
ATOM 4610 C C . ASP B 1 226 ? -6.594 -36.719 -11.508 1 91.38 226 ASP B C 1
ATOM 4612 O O . ASP B 1 226 ? -6.465 -37.375 -10.469 1 91.38 226 ASP B O 1
ATOM 4616 N N . VAL B 1 227 ? -6.422 -35.469 -11.586 1 90.94 227 VAL B N 1
ATOM 4617 C CA . VAL B 1 227 ? -6.039 -34.719 -10.398 1 90.94 227 VAL B CA 1
ATOM 4618 C C . VAL B 1 227 ? -7.277 -34.094 -9.75 1 90.94 227 VAL B C 1
ATOM 4620 O O . VAL B 1 227 ? -8.25 -33.781 -10.445 1 90.94 227 VAL B O 1
ATOM 4623 N N . ILE B 1 228 ? -7.277 -33.906 -8.523 1 87 228 ILE B N 1
ATOM 4624 C CA . ILE B 1 228 ? -8.43 -33.469 -7.738 1 87 228 ILE B CA 1
ATOM 4625 C C . ILE B 1 228 ? -8.93 -32.125 -8.25 1 87 228 ILE B C 1
ATOM 4627 O O . ILE B 1 228 ? -10.141 -31.891 -8.32 1 87 228 ILE B O 1
ATOM 4631 N N . ASN B 1 229 ? -8.07 -31.172 -8.586 1 89.38 229 ASN B N 1
ATOM 4632 C CA . ASN B 1 229 ? -8.477 -29.875 -9.086 1 89.38 229 ASN B CA 1
ATOM 4633 C C . ASN B 1 229 ? -9.219 -29.984 -10.414 1 89.38 229 ASN B C 1
ATOM 4635 O O . ASN B 1 229 ? -10.141 -29.219 -10.688 1 89.38 229 ASN B O 1
ATOM 4639 N N . GLY B 1 230 ? -8.742 -30.859 -11.234 1 90.5 230 GLY B N 1
ATOM 4640 C CA . GLY B 1 230 ? -9.445 -31.094 -12.492 1 90.5 230 GLY B CA 1
ATOM 4641 C C . GLY B 1 230 ? -10.883 -31.547 -12.297 1 90.5 230 GLY B C 1
ATOM 4642 O O . GLY B 1 230 ? -11.789 -31.062 -12.984 1 90.5 230 GLY B O 1
ATOM 4643 N N . MET B 1 231 ? -11.07 -32.469 -11.391 1 88.94 231 MET B N 1
ATOM 4644 C CA . MET B 1 231 ? -12.414 -32.906 -11.078 1 88.94 231 MET B CA 1
ATOM 4645 C C . MET B 1 231 ? -13.273 -31.766 -10.562 1 88.94 231 MET B C 1
ATOM 4647 O O . MET B 1 231 ? -14.469 -31.688 -10.875 1 88.94 231 MET B O 1
ATOM 4651 N N . LEU B 1 232 ? -12.656 -30.953 -9.742 1 92.31 232 LEU B N 1
ATOM 4652 C CA . LEU B 1 232 ? -13.352 -29.781 -9.219 1 92.31 232 LEU B CA 1
ATOM 4653 C C . LEU B 1 232 ? -13.867 -28.906 -10.352 1 92.31 232 LEU B C 1
ATOM 4655 O O . LEU B 1 232 ? -15.031 -28.5 -10.352 1 92.31 232 LEU B O 1
ATOM 4659 N N . PHE B 1 233 ? -13.07 -28.578 -11.352 1 95 233 PHE B N 1
ATOM 4660 C CA . PHE B 1 233 ? -13.445 -27.719 -12.461 1 95 233 PHE B CA 1
ATOM 4661 C C . PHE B 1 233 ? -14.5 -28.375 -13.344 1 95 233 PHE B C 1
ATOM 4663 O O . PHE B 1 233 ? -15.406 -27.719 -13.844 1 95 233 PHE B O 1
ATOM 4670 N N . ASP B 1 234 ? -14.344 -29.656 -13.5 1 93.31 234 ASP B N 1
ATOM 4671 C CA . ASP B 1 234 ? -15.359 -30.406 -14.242 1 93.31 234 ASP B CA 1
ATOM 4672 C C . ASP B 1 234 ? -16.719 -30.297 -13.57 1 93.31 234 ASP B C 1
ATOM 4674 O O . ASP B 1 234 ? -17.75 -30.109 -14.234 1 93.31 234 ASP B O 1
ATOM 4678 N N . CYS B 1 235 ? -16.719 -30.484 -12.297 1 94.81 235 CYS B N 1
ATOM 4679 C CA . CYS B 1 235 ? -17.969 -30.391 -11.539 1 94.81 235 CYS B CA 1
ATOM 4680 C C . CYS B 1 235 ? -18.562 -29 -11.648 1 94.81 235 CYS B C 1
ATOM 4682 O O . CYS B 1 235 ? -19.781 -28.859 -11.844 1 94.81 235 CYS B O 1
ATOM 4684 N N . MET B 1 236 ? -17.734 -27.969 -11.492 1 97.19 236 MET B N 1
ATOM 4685 C CA . MET B 1 236 ? -18.219 -26.594 -11.633 1 97.19 236 MET B CA 1
ATOM 4686 C C . MET B 1 236 ? -18.844 -26.375 -13.008 1 97.19 236 MET B C 1
ATOM 4688 O O . MET B 1 236 ? -19.922 -25.812 -13.117 1 97.19 236 MET B O 1
ATOM 4692 N N . GLY B 1 237 ? -18.125 -26.875 -14.047 1 96.38 237 GLY B N 1
ATOM 4693 C CA . GLY B 1 237 ? -18.656 -26.781 -15.398 1 96.38 237 GLY B CA 1
ATOM 4694 C C . GLY B 1 237 ? -20 -27.453 -15.562 1 96.38 237 GLY B C 1
ATOM 4695 O O . GLY B 1 237 ? -20.922 -26.891 -16.156 1 96.38 237 GLY B O 1
ATOM 4696 N N . SER B 1 238 ? -20.141 -28.625 -15.055 1 95.88 238 SER B N 1
ATOM 4697 C CA . SER B 1 238 ? -21.391 -29.375 -15.148 1 95.88 238 SER B CA 1
ATOM 4698 C C . SER B 1 238 ? -22.531 -28.656 -14.445 1 95.88 238 SER B C 1
ATOM 4700 O O . SER B 1 238 ? -23.656 -28.641 -14.953 1 95.88 238 SER B O 1
ATOM 4702 N N . ILE B 1 239 ? -22.266 -28.125 -13.305 1 97.75 239 ILE B N 1
ATOM 4703 C CA . ILE B 1 239 ? -23.281 -27.406 -12.539 1 97.75 239 ILE B CA 1
ATOM 4704 C C . ILE B 1 239 ? -23.734 -26.172 -13.32 1 97.75 239 ILE B C 1
ATOM 4706 O O . ILE B 1 239 ? -24.922 -25.875 -13.367 1 97.75 239 ILE B O 1
ATOM 4710 N N . LEU B 1 240 ? -22.797 -25.453 -13.922 1 97.94 240 LEU B N 1
ATOM 4711 C CA . LEU B 1 240 ? -23.141 -24.266 -14.711 1 97.94 240 LEU B CA 1
ATOM 4712 C C . LEU B 1 240 ? -24 -24.656 -15.914 1 97.94 240 LEU B C 1
ATOM 4714 O O . LEU B 1 240 ? -24.938 -23.938 -16.266 1 97.94 240 LEU B O 1
ATOM 4718 N N . ILE B 1 241 ? -23.719 -25.781 -16.516 1 96.94 241 ILE B N 1
ATOM 4719 C CA . ILE B 1 241 ? -24.531 -26.281 -17.625 1 96.94 241 ILE B CA 1
ATOM 4720 C C . ILE B 1 241 ? -25.953 -26.547 -17.156 1 96.94 241 ILE B C 1
ATOM 4722 O O . ILE B 1 241 ? -26.922 -26.188 -17.812 1 96.94 241 ILE B O 1
ATOM 4726 N N . ASP B 1 242 ? -26.047 -27.203 -16 1 97.25 242 ASP B N 1
ATOM 4727 C CA . ASP B 1 242 ? -27.359 -27.484 -15.43 1 97.25 242 ASP B CA 1
ATOM 4728 C C . ASP B 1 242 ? -28.125 -26.188 -15.172 1 97.25 242 ASP B C 1
ATOM 4730 O O . ASP B 1 242 ? -29.328 -26.109 -15.469 1 97.25 242 ASP B O 1
ATOM 4734 N N . LEU B 1 243 ? -27.422 -25.219 -14.594 1 97.69 243 LEU B N 1
ATOM 4735 C CA . LEU B 1 243 ? -28.062 -23.938 -14.312 1 97.69 243 LEU B CA 1
ATOM 4736 C C . LEU B 1 243 ? -28.547 -23.281 -15.602 1 97.69 243 LEU B C 1
ATOM 4738 O O . LEU B 1 243 ? -29.609 -22.656 -15.625 1 97.69 243 LEU B O 1
ATOM 4742 N N . SER B 1 244 ? -27.734 -23.406 -16.641 1 97.12 244 SER B N 1
ATOM 4743 C CA . SER B 1 244 ? -28.156 -22.875 -17.938 1 97.12 244 SER B CA 1
ATOM 4744 C C . SER B 1 244 ? -29.391 -23.578 -18.453 1 97.12 244 SER B C 1
ATOM 4746 O O . SER B 1 244 ? -30.328 -22.938 -18.953 1 97.12 244 SER B O 1
ATOM 4748 N N . LYS B 1 245 ? -29.5 -24.828 -18.359 1 96.81 245 LYS B N 1
ATOM 4749 C CA . LYS B 1 245 ? -30.641 -25.625 -18.812 1 96.81 245 LYS B CA 1
ATOM 4750 C C . LYS B 1 245 ? -31.906 -25.297 -18.016 1 96.81 245 LYS B C 1
ATOM 4752 O O . LYS B 1 245 ? -33 -25.406 -18.531 1 96.81 245 LYS B O 1
ATOM 4757 N N . GLU B 1 246 ? -31.672 -24.906 -16.812 1 97.25 246 GLU B N 1
ATOM 4758 C CA . GLU B 1 246 ? -32.781 -24.5 -15.953 1 97.25 246 GLU B CA 1
ATOM 4759 C C . GLU B 1 246 ? -33.281 -23.094 -16.312 1 97.25 246 GLU B C 1
ATOM 4761 O O . GLU B 1 246 ? -34.219 -22.594 -15.711 1 97.25 246 GLU B O 1
ATOM 4766 N N . GLY B 1 247 ? -32.562 -22.422 -17.203 1 95.88 247 GLY B N 1
ATOM 4767 C CA . GLY B 1 247 ? -33.031 -21.141 -17.719 1 95.88 247 GLY B CA 1
ATOM 4768 C C . GLY B 1 247 ? -32.469 -19.953 -16.969 1 95.88 247 GLY B C 1
ATOM 4769 O O . GLY B 1 247 ? -32.938 -18.828 -17.125 1 95.88 247 GLY B O 1
ATOM 4770 N N . VAL B 1 248 ? -31.469 -20.172 -16.156 1 95.31 248 VAL B N 1
ATOM 4771 C CA . VAL B 1 248 ? -30.906 -19.094 -15.336 1 95.31 248 VAL B CA 1
ATOM 4772 C C . VAL B 1 248 ? -30.109 -18.141 -16.219 1 95.31 248 VAL B C 1
ATOM 4774 O O . VAL B 1 248 ? -30.047 -16.938 -15.938 1 95.31 248 VAL B O 1
ATOM 4777 N N . PHE B 1 249 ? -29.438 -18.594 -17.234 1 95.44 249 PHE B N 1
ATOM 4778 C CA . PHE B 1 249 ? -28.688 -17.797 -18.203 1 95.44 249 PHE B CA 1
ATOM 4779 C C . PHE B 1 249 ? -28.531 -18.547 -19.516 1 95.44 249 PHE B C 1
ATOM 4781 O O . PHE B 1 249 ? -28.828 -19.75 -19.594 1 95.44 249 PHE B O 1
ATOM 4788 N N . ASP B 1 250 ? -28.094 -17.906 -20.516 1 94.81 250 ASP B N 1
ATOM 4789 C CA . ASP B 1 250 ? -27.906 -18.484 -21.844 1 94.81 250 ASP B CA 1
ATOM 4790 C C . ASP B 1 250 ? -26.625 -19.312 -21.906 1 94.81 250 ASP B C 1
ATOM 4792 O O . ASP B 1 250 ? -25.594 -18.922 -21.359 1 94.81 250 ASP B O 1
ATOM 4796 N N . GLU B 1 251 ? -26.703 -20.391 -22.609 1 91.69 251 GLU B N 1
ATOM 4797 C CA . GLU B 1 251 ? -25.594 -21.328 -22.734 1 91.69 251 GLU B CA 1
ATOM 4798 C C . GLU B 1 251 ? -24.375 -20.641 -23.359 1 91.69 251 GLU B C 1
ATOM 4800 O O . GLU B 1 251 ? -23.234 -21.078 -23.141 1 91.69 251 GLU B O 1
ATOM 4805 N N . SER B 1 252 ? -24.562 -19.625 -24.094 1 92.25 252 SER B N 1
ATOM 4806 C CA . SER B 1 252 ? -23.453 -18.906 -24.734 1 92.25 252 SER B CA 1
ATOM 4807 C C . SER B 1 252 ? -22.5 -18.344 -23.703 1 92.25 252 SER B C 1
ATOM 4809 O O . SER B 1 252 ? -21.312 -18.141 -23.984 1 92.25 252 SER B O 1
ATOM 4811 N N . LYS B 1 253 ? -22.953 -18.109 -22.453 1 94.25 253 LYS B N 1
ATOM 4812 C CA . LYS B 1 253 ? -22.109 -17.594 -21.391 1 94.25 253 LYS B CA 1
ATOM 4813 C C . LYS B 1 253 ? -21.078 -18.641 -20.953 1 94.25 253 LYS B C 1
ATOM 4815 O O . LYS B 1 253 ? -19.984 -18.281 -20.5 1 94.25 253 LYS B O 1
ATOM 4820 N N . ILE B 1 254 ? -21.438 -19.844 -21.094 1 94.31 254 ILE B N 1
ATOM 4821 C CA . ILE B 1 254 ? -20.484 -20.906 -20.766 1 94.31 254 ILE B CA 1
ATOM 4822 C C . ILE B 1 254 ? -19.375 -20.938 -21.797 1 94.31 254 ILE B C 1
ATOM 4824 O O . ILE B 1 254 ? -18.188 -21 -21.453 1 94.31 254 ILE B O 1
ATOM 4828 N N . ASP B 1 255 ? -19.734 -20.797 -23.047 1 92.12 255 ASP B N 1
ATOM 4829 C CA . ASP B 1 255 ? -18.766 -20.891 -24.141 1 92.12 255 ASP B CA 1
ATOM 4830 C C . ASP B 1 255 ? -17.797 -19.719 -24.141 1 92.12 255 ASP B C 1
ATOM 4832 O O . ASP B 1 255 ? -16.688 -19.828 -24.641 1 92.12 255 ASP B O 1
ATOM 4836 N N . SER B 1 256 ? -18.234 -18.672 -23.531 1 93.81 256 SER B N 1
ATOM 4837 C CA . SER B 1 256 ? -17.391 -17.484 -23.516 1 93.81 256 SER B CA 1
ATOM 4838 C C . SER B 1 256 ? -16.562 -17.391 -22.25 1 93.81 256 SER B C 1
ATOM 4840 O O . SER B 1 256 ? -15.805 -16.438 -22.047 1 93.81 256 SER B O 1
ATOM 4842 N N . PHE B 1 257 ? -16.703 -18.391 -21.422 1 96.25 257 PHE B N 1
ATOM 4843 C CA . PHE B 1 257 ? -15.969 -18.391 -20.156 1 96.25 257 PHE B CA 1
ATOM 4844 C C . PHE B 1 257 ? -14.898 -19.469 -20.156 1 96.25 257 PHE B C 1
ATOM 4846 O O . PHE B 1 257 ? -15.211 -20.656 -20.234 1 96.25 257 PHE B O 1
ATOM 4853 N N . ASN B 1 258 ? -13.672 -19.094 -20.078 1 97 258 ASN B N 1
ATOM 4854 C CA . ASN B 1 258 ? -12.539 -19.984 -19.891 1 97 258 ASN B CA 1
ATOM 4855 C C . ASN B 1 258 ? -11.719 -19.594 -18.656 1 97 258 ASN B C 1
ATOM 4857 O O . ASN B 1 258 ? -11.031 -18.578 -18.672 1 97 258 ASN B O 1
ATOM 4861 N N . PHE B 1 259 ? -11.797 -20.375 -17.641 1 96.81 259 PHE B N 1
ATOM 4862 C CA . PHE B 1 259 ? -11.156 -20.062 -16.375 1 96.81 259 PHE B CA 1
ATOM 4863 C C . PHE B 1 259 ? -9.648 -19.984 -16.531 1 96.81 259 PHE B C 1
ATOM 4865 O O . PHE B 1 259 ? -9.016 -20.953 -16.969 1 96.81 259 PHE B O 1
ATOM 4872 N N . PRO B 1 260 ? -8.977 -18.891 -16.172 1 97.12 260 PRO B N 1
ATOM 4873 C CA . PRO B 1 260 ? -7.551 -18.672 -16.422 1 97.12 260 PRO B CA 1
ATOM 4874 C C . PRO B 1 260 ? -6.664 -19.297 -15.344 1 97.12 260 PRO B C 1
ATOM 4876 O O . PRO B 1 260 ? -6.012 -18.578 -14.586 1 97.12 260 PRO B O 1
ATOM 4879 N N . TYR B 1 261 ? -6.586 -20.578 -15.344 1 97.19 261 TYR B N 1
ATOM 4880 C CA . TYR B 1 261 ? -5.852 -21.375 -14.359 1 97.19 261 TYR B CA 1
ATOM 4881 C C . TYR B 1 261 ? -5.059 -22.484 -15.031 1 97.19 261 TYR B C 1
ATOM 4883 O O . TYR B 1 261 ? -5.59 -23.219 -15.875 1 97.19 261 TYR B O 1
ATOM 4891 N N . TYR B 1 262 ? -3.795 -22.641 -14.703 1 97.12 262 TYR B N 1
ATOM 4892 C CA . TYR B 1 262 ? -2.971 -23.703 -15.266 1 97.12 262 TYR B CA 1
ATOM 4893 C C . TYR B 1 262 ? -1.914 -24.156 -14.266 1 97.12 262 TYR B C 1
ATOM 4895 O O . TYR B 1 262 ? -1.212 -23.328 -13.68 1 97.12 262 TYR B O 1
ATOM 4903 N N . ALA B 1 263 ? -1.815 -25.406 -14.023 1 96.25 263 ALA B N 1
ATOM 4904 C CA . ALA B 1 263 ? -0.774 -26.016 -13.195 1 96.25 263 ALA B CA 1
ATOM 4905 C C . ALA B 1 263 ? 0.279 -26.703 -14.062 1 96.25 263 ALA B C 1
ATOM 4907 O O . ALA B 1 263 ? -0.05 -27.547 -14.906 1 96.25 263 ALA B O 1
ATOM 4908 N N . SER B 1 264 ? 1.446 -26.375 -13.867 1 96.56 264 SER B N 1
ATOM 4909 C CA . SER B 1 264 ? 2.527 -26.859 -14.711 1 96.56 264 SER B CA 1
ATOM 4910 C C . SER B 1 264 ? 3.238 -28.047 -14.07 1 96.56 264 SER B C 1
ATOM 4912 O O . SER B 1 264 ? 3.191 -28.219 -12.852 1 96.56 264 SER B O 1
ATOM 4914 N N . SER B 1 265 ? 3.844 -28.875 -14.906 1 96.81 265 SER B N 1
ATOM 4915 C CA . SER B 1 265 ? 4.832 -29.828 -14.422 1 96.81 265 SER B CA 1
ATOM 4916 C C . SER B 1 265 ? 6.18 -29.156 -14.188 1 96.81 265 SER B C 1
ATOM 4918 O O . SER B 1 265 ? 6.434 -28.062 -14.695 1 96.81 265 SER B O 1
ATOM 4920 N N . PRO B 1 266 ? 7.027 -29.828 -13.344 1 98.06 266 PRO B N 1
ATOM 4921 C CA . PRO B 1 266 ? 8.383 -29.281 -13.188 1 98.06 266 PRO B CA 1
ATOM 4922 C C . PRO B 1 266 ? 9.117 -29.156 -14.523 1 98.06 266 PRO B C 1
ATOM 4924 O O . PRO B 1 266 ? 9.891 -28.219 -14.719 1 98.06 266 PRO B O 1
ATOM 4927 N N . GLU B 1 267 ? 8.898 -30.109 -15.461 1 97.62 267 GLU B N 1
ATOM 4928 C CA . GLU B 1 267 ? 9.547 -30.094 -16.766 1 97.62 267 GLU B CA 1
ATOM 4929 C C . GLU B 1 267 ? 9.125 -28.859 -17.578 1 97.62 267 GLU B C 1
ATOM 4931 O O . GLU B 1 267 ? 9.961 -28.203 -18.203 1 97.62 267 GLU B O 1
ATOM 4936 N N . GLU B 1 268 ? 7.863 -28.578 -17.562 1 97.19 268 GLU B N 1
ATOM 4937 C CA . GLU B 1 268 ? 7.355 -27.391 -18.25 1 97.19 268 GLU B CA 1
ATOM 4938 C C . GLU B 1 268 ? 7.949 -26.109 -17.656 1 97.19 268 GLU B C 1
ATOM 4940 O O . GLU B 1 268 ? 8.375 -25.219 -18.391 1 97.19 268 GLU B O 1
ATOM 4945 N N . MET B 1 269 ? 7.965 -26.047 -16.328 1 98.56 269 MET B N 1
ATOM 4946 C CA . MET B 1 269 ? 8.523 -24.875 -15.648 1 98.56 269 MET B CA 1
ATOM 4947 C C . MET B 1 269 ? 10.008 -24.719 -15.961 1 98.56 269 MET B C 1
ATOM 4949 O O . MET B 1 269 ? 10.469 -23.625 -16.25 1 98.56 269 MET B O 1
ATOM 4953 N N . ARG B 1 270 ? 10.703 -25.812 -15.906 1 98.62 270 ARG B N 1
ATOM 4954 C CA . ARG B 1 270 ? 12.133 -25.812 -16.219 1 98.62 270 ARG B CA 1
ATOM 4955 C C . ARG B 1 270 ? 12.391 -25.266 -17.609 1 98.62 270 ARG B C 1
ATOM 4957 O O . ARG B 1 270 ? 13.297 -24.453 -17.812 1 98.62 270 ARG B O 1
ATOM 4964 N N . LYS B 1 271 ? 11.609 -25.672 -18.531 1 98.25 271 LYS B N 1
ATOM 4965 C CA . LYS B 1 271 ? 11.758 -25.219 -19.922 1 98.25 271 LYS B CA 1
ATOM 4966 C C . LYS B 1 271 ? 11.602 -23.703 -20.016 1 98.25 271 LYS B C 1
ATOM 4968 O O . LYS B 1 271 ? 12.352 -23.031 -20.734 1 98.25 271 LYS B O 1
ATOM 4973 N N . VAL B 1 272 ? 10.602 -23.172 -19.359 1 98.44 272 VAL B N 1
ATOM 4974 C CA . VAL B 1 272 ? 10.344 -21.734 -19.406 1 98.44 272 VAL B CA 1
ATOM 4975 C C . VAL B 1 272 ? 11.5 -20.984 -18.75 1 98.44 272 VAL B C 1
ATOM 4977 O O . VAL B 1 272 ? 11.953 -19.969 -19.281 1 98.44 272 VAL B O 1
ATOM 4980 N N . VAL B 1 273 ? 12.016 -21.453 -17.594 1 98.81 273 VAL B N 1
ATOM 4981 C CA . VAL B 1 273 ? 13.109 -20.812 -16.875 1 98.81 273 VAL B CA 1
ATOM 4982 C C . VAL B 1 273 ? 14.383 -20.828 -17.719 1 98.81 273 VAL B C 1
ATOM 4984 O O . VAL B 1 273 ? 15.078 -19.812 -17.828 1 98.81 273 VAL B O 1
ATOM 4987 N N . GLU B 1 274 ? 14.656 -21.984 -18.344 1 98.62 274 GLU B N 1
ATOM 4988 C CA . GLU B 1 274 ? 15.852 -22.141 -19.172 1 98.62 274 GLU B CA 1
ATOM 4989 C C . GLU B 1 274 ? 15.773 -21.281 -20.422 1 98.62 274 GLU B C 1
ATOM 4991 O O . GLU B 1 274 ? 16.781 -20.703 -20.844 1 98.62 274 GLU B O 1
ATOM 4996 N N . ARG B 1 275 ? 14.625 -21.203 -21 1 98.25 275 ARG B N 1
ATOM 4997 C CA . ARG B 1 275 ? 14.43 -20.328 -22.156 1 98.25 275 ARG B CA 1
ATOM 4998 C C . ARG B 1 275 ? 14.672 -18.875 -21.781 1 98.25 275 ARG B C 1
ATOM 5000 O O . ARG B 1 275 ? 15.25 -18.125 -22.562 1 98.25 275 ARG B O 1
ATOM 5007 N N . ASN B 1 276 ? 14.133 -18.469 -20.641 1 97.81 276 ASN B N 1
ATOM 5008 C CA . ASN B 1 276 ? 14.383 -17.109 -20.141 1 97.81 276 ASN B CA 1
ATOM 5009 C C . ASN B 1 276 ? 15.883 -16.844 -19.984 1 97.81 276 ASN B C 1
ATOM 5011 O O . ASN B 1 276 ? 16.375 -15.805 -20.406 1 97.81 276 ASN B O 1
ATOM 5015 N N . GLY B 1 277 ? 16.609 -17.75 -19.328 1 98.44 277 GLY B N 1
ATOM 5016 C CA . GLY B 1 277 ? 18.062 -17.781 -19.297 1 98.44 277 GLY B CA 1
ATOM 5017 C C . GLY B 1 277 ? 18.641 -16.859 -18.25 1 98.44 277 GLY B C 1
ATOM 5018 O O . GLY B 1 277 ? 19.875 -16.703 -18.172 1 98.44 277 GLY B O 1
ATOM 5019 N N . ARG B 1 278 ? 17.891 -16.297 -17.406 1 98.31 278 ARG B N 1
ATOM 5020 C CA . ARG B 1 278 ? 18.406 -15.289 -16.484 1 98.31 278 ARG B CA 1
ATOM 5021 C C . ARG B 1 278 ? 18.516 -15.844 -15.062 1 98.31 278 ARG B C 1
ATOM 5023 O O . ARG B 1 278 ? 18.984 -15.156 -14.156 1 98.31 278 ARG B O 1
ATOM 5030 N N . PHE B 1 279 ? 18.141 -17.109 -14.852 1 98.81 279 PHE B N 1
ATOM 5031 C CA . PHE B 1 279 ? 18.141 -17.688 -13.516 1 98.81 279 PHE B CA 1
ATOM 5032 C C . PHE B 1 279 ? 18.797 -19.062 -13.516 1 98.81 279 PHE B C 1
ATOM 5034 O O . PHE B 1 279 ? 18.703 -19.797 -14.492 1 98.81 279 PHE B O 1
ATOM 5041 N N . ASN B 1 280 ? 19.484 -19.391 -12.438 1 98.5 280 ASN B N 1
ATOM 5042 C CA . ASN B 1 280 ? 19.844 -20.766 -12.109 1 98.5 280 ASN B CA 1
ATOM 5043 C C . ASN B 1 280 ? 18.75 -21.453 -11.32 1 98.5 280 ASN B C 1
ATOM 5045 O O . ASN B 1 280 ? 18.125 -20.859 -10.445 1 98.5 280 ASN B O 1
ATOM 5049 N N . ILE B 1 281 ? 18.531 -22.688 -11.648 1 98.69 281 ILE B N 1
ATOM 5050 C CA . ILE B 1 281 ? 17.562 -23.484 -10.891 1 98.69 281 ILE B CA 1
ATOM 5051 C C . ILE B 1 281 ? 18.281 -24.172 -9.719 1 98.69 281 ILE B C 1
ATOM 5053 O O . ILE B 1 281 ? 19.094 -25.062 -9.922 1 98.69 281 ILE B O 1
ATOM 5057 N N . GLU B 1 282 ? 17.938 -23.75 -8.539 1 98.38 282 GLU B N 1
ATOM 5058 C CA . GLU B 1 282 ? 18.531 -24.344 -7.348 1 98.38 282 GLU B CA 1
ATOM 5059 C C . GLU B 1 282 ? 17.719 -25.531 -6.836 1 98.38 282 GLU B C 1
ATOM 5061 O O . GLU B 1 282 ? 18.266 -26.469 -6.258 1 98.38 282 GLU B O 1
ATOM 5066 N N . ARG B 1 283 ? 16.406 -25.422 -7 1 98.25 283 ARG B N 1
ATOM 5067 C CA . ARG B 1 283 ? 15.492 -26.484 -6.617 1 98.25 283 ARG B CA 1
ATOM 5068 C C . ARG B 1 283 ? 14.227 -26.453 -7.469 1 98.25 283 ARG B C 1
ATOM 5070 O O . ARG B 1 283 ? 13.695 -25.391 -7.758 1 98.25 283 ARG B O 1
ATOM 5077 N N . MET B 1 284 ? 13.797 -27.547 -7.902 1 98.25 284 MET B N 1
ATOM 5078 C CA . MET B 1 284 ? 12.516 -27.703 -8.594 1 98.25 284 MET B CA 1
ATOM 5079 C C . MET B 1 284 ? 11.945 -29.094 -8.375 1 98.25 284 MET B C 1
ATOM 5081 O O . MET B 1 284 ? 12.516 -30.078 -8.844 1 98.25 284 MET B O 1
ATOM 5085 N N . GLU B 1 285 ? 10.828 -29.172 -7.672 1 97.44 285 GLU B N 1
ATOM 5086 C CA . GLU B 1 285 ? 10.273 -30.484 -7.336 1 97.44 285 GLU B CA 1
ATOM 5087 C C . GLU B 1 285 ? 8.789 -30.391 -7 1 97.44 285 GLU B C 1
ATOM 5089 O O . GLU B 1 285 ? 8.281 -29.297 -6.738 1 97.44 285 GLU B O 1
ATOM 5094 N N . LEU B 1 286 ? 8.141 -31.484 -7.039 1 96.31 286 LEU B N 1
ATOM 5095 C CA . LEU B 1 286 ? 6.762 -31.609 -6.586 1 96.31 286 LEU B CA 1
ATOM 5096 C C . LEU B 1 286 ? 6.703 -32.094 -5.145 1 96.31 286 LEU B C 1
ATOM 5098 O O . LEU B 1 286 ? 7.512 -32.938 -4.738 1 96.31 286 LEU B O 1
ATOM 5102 N N . THR B 1 287 ? 5.785 -31.5 -4.43 1 93.62 287 THR B N 1
ATOM 5103 C CA . THR B 1 287 ? 5.566 -31.906 -3.047 1 93.62 287 THR B CA 1
ATOM 5104 C C . THR B 1 287 ? 4.086 -32.188 -2.795 1 93.62 287 THR B C 1
ATOM 5106 O O . THR B 1 287 ? 3.234 -31.859 -3.617 1 93.62 287 THR B O 1
ATOM 5109 N N . ASN B 1 288 ? 3.85 -32.875 -1.704 1 88.25 288 ASN B N 1
ATOM 5110 C CA . ASN B 1 288 ? 2.484 -33.094 -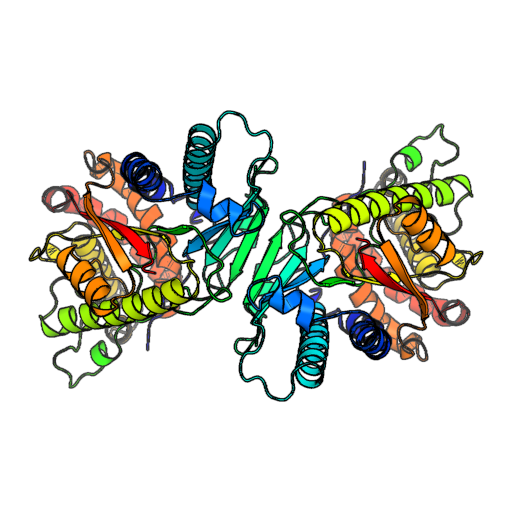1.231 1 88.25 288 ASN B CA 1
ATOM 5111 C C . ASN B 1 288 ? 1.99 -31.906 -0.409 1 88.25 288 ASN B C 1
ATOM 5113 O O . ASN B 1 288 ? 2.541 -31.609 0.652 1 88.25 288 ASN B O 1
ATOM 5117 N N . PRO B 1 289 ? 1.136 -30.938 -0.839 1 78.88 289 PRO B N 1
ATOM 5118 C CA . PRO B 1 289 ? 0.728 -29.75 -0.091 1 78.88 289 PRO B CA 1
ATOM 5119 C C . PRO B 1 289 ? 0.115 -30.078 1.267 1 78.88 289 PRO B C 1
ATOM 5121 O O . PRO B 1 289 ? 0.198 -29.281 2.201 1 78.88 289 PRO B O 1
ATOM 5124 N N . VAL B 1 290 ? -0.725 -30.922 1.641 1 71.25 290 VAL B N 1
ATOM 5125 C CA . VAL B 1 290 ? -1.14 -31.25 3 1 71.25 290 VAL B CA 1
ATOM 5126 C C . VAL B 1 290 ? -1.974 -32.531 2.992 1 71.25 290 VAL B C 1
ATOM 5128 O O . VAL B 1 290 ? -2.852 -32.688 2.143 1 71.25 290 VAL B O 1
ATOM 5131 N N . PRO B 1 291 ? -1.696 -33.312 4.051 1 59.53 291 PRO B N 1
ATOM 5132 C CA . PRO B 1 291 ? -2.42 -34.562 4.258 1 59.53 291 PRO B CA 1
ATOM 5133 C C . PRO B 1 291 ? -3.881 -34.344 4.641 1 59.53 291 PRO B C 1
ATOM 5135 O O . PRO B 1 291 ? -4.617 -35.312 4.859 1 59.53 291 PRO B O 1
ATOM 5138 N N . TRP B 1 292 ? -4.246 -33.094 4.711 1 55.78 292 TRP B N 1
ATOM 5139 C CA . TRP B 1 292 ? -5.617 -32.875 5.164 1 55.78 292 TRP B CA 1
ATOM 5140 C C . TRP B 1 292 ? -6.605 -33.594 4.258 1 55.78 292 TRP B C 1
ATOM 5142 O O . TRP B 1 292 ? -7.781 -33.75 4.602 1 55.78 292 TRP B O 1
ATOM 5152 N N . LEU B 1 293 ? -6.066 -34 3.174 1 61.22 293 LEU B N 1
ATOM 5153 C CA . LEU B 1 293 ? -6.961 -34.656 2.215 1 61.22 293 LEU B CA 1
ATOM 5154 C C . LEU B 1 293 ? -7.211 -36.094 2.592 1 61.22 293 LEU B C 1
ATOM 5156 O O . LEU B 1 293 ? -7.984 -36.812 1.927 1 61.22 293 LEU B O 1
ATOM 5160 N N . LYS B 1 294 ? -6.75 -36.531 3.824 1 64.44 294 LYS B N 1
ATOM 5161 C CA . LYS B 1 294 ? -6.934 -37.938 4.227 1 64.44 294 LYS B CA 1
ATOM 5162 C C . LYS B 1 294 ? -8.391 -38.219 4.566 1 64.44 294 LYS B C 1
ATOM 5164 O O . LYS B 1 294 ? -8.906 -39.312 4.266 1 64.44 294 LYS B O 1
ATOM 5169 N N . ASN B 1 295 ? -9.039 -37.219 5.188 1 77.62 295 ASN B N 1
ATOM 5170 C CA . ASN B 1 295 ? -10.477 -37.344 5.402 1 77.62 295 ASN B CA 1
ATOM 5171 C C . ASN B 1 295 ? -11.258 -36.312 4.617 1 77.62 295 ASN B C 1
ATOM 5173 O O . ASN B 1 295 ? -11.875 -35.406 5.203 1 77.62 295 ASN B O 1
ATOM 5177 N N . ILE B 1 296 ? -11.367 -36.594 3.35 1 80.25 296 ILE B N 1
ATOM 5178 C CA . ILE B 1 296 ? -11.82 -35.594 2.395 1 80.25 296 ILE B CA 1
ATOM 5179 C C . ILE B 1 296 ? -13.289 -35.25 2.654 1 80.25 296 ILE B C 1
ATOM 5181 O O . ILE B 1 296 ? -13.703 -34.125 2.48 1 80.25 296 ILE B O 1
ATOM 5185 N N . GLU B 1 297 ? -14.047 -36.25 3.088 1 83 297 GLU B N 1
ATOM 5186 C CA . GLU B 1 297 ? -15.469 -36.031 3.314 1 83 297 GLU B CA 1
ATOM 5187 C C . GLU B 1 297 ? -15.695 -34.938 4.348 1 83 297 GLU B C 1
ATOM 5189 O O . GLU B 1 297 ? -16.562 -34.094 4.176 1 83 297 GLU B O 1
ATOM 5194 N N . LYS B 1 298 ? -14.938 -35 5.336 1 87.5 298 LYS B N 1
ATOM 5195 C CA . LYS B 1 298 ? -15.102 -34.031 6.43 1 87.5 298 LYS B CA 1
ATOM 5196 C C . LYS B 1 298 ? -14.578 -32.656 6.039 1 87.5 298 LYS B C 1
ATOM 5198 O O . LYS B 1 298 ? -15.047 -31.641 6.562 1 87.5 298 LYS B O 1
ATOM 5203 N N . VAL B 1 299 ? -13.727 -32.594 5.09 1 89.31 299 VAL B N 1
ATOM 5204 C CA . VAL B 1 299 ? -13.023 -31.344 4.805 1 89.31 299 VAL B CA 1
ATOM 5205 C C . VAL B 1 299 ? -13.672 -30.625 3.625 1 89.31 299 VAL B C 1
ATOM 5207 O O . VAL B 1 299 ? -13.477 -29.422 3.426 1 89.31 299 VAL B O 1
ATOM 5210 N N . ILE B 1 300 ? -14.547 -31.312 2.898 1 91.19 300 ILE B N 1
ATOM 5211 C CA . ILE B 1 300 ? -15.086 -30.828 1.631 1 91.19 300 ILE B CA 1
ATOM 5212 C C . ILE B 1 300 ? -15.781 -29.484 1.839 1 91.19 300 ILE B C 1
ATOM 5214 O O . ILE B 1 300 ? -15.516 -28.516 1.11 1 91.19 300 ILE B O 1
ATOM 5218 N N . PRO B 1 301 ? -16.641 -29.328 2.877 1 92.25 301 PRO B N 1
ATOM 5219 C CA . PRO B 1 301 ? -17.312 -28.047 3.037 1 92.25 301 PRO B CA 1
ATOM 5220 C C . PRO B 1 301 ? -16.344 -26.891 3.23 1 92.25 301 PRO B C 1
ATOM 5222 O O . PRO B 1 301 ? -16.484 -25.844 2.59 1 92.25 301 PRO B O 1
ATOM 5225 N N . ASP B 1 302 ? -15.32 -27.078 4.023 1 92.25 302 ASP B N 1
ATOM 5226 C CA . ASP B 1 302 ? -14.312 -26.047 4.25 1 92.25 302 ASP B CA 1
ATOM 5227 C C . ASP B 1 302 ? -13.477 -25.812 2.994 1 92.25 302 ASP B C 1
ATOM 5229 O O . ASP B 1 302 ? -13.141 -24.672 2.67 1 92.25 302 ASP B O 1
ATOM 5233 N N . TRP B 1 303 ? -13.172 -26.859 2.371 1 91.94 303 TRP B N 1
ATOM 5234 C CA . TRP B 1 303 ? -12.359 -26.781 1.159 1 91.94 303 TRP B CA 1
ATOM 5235 C C . TRP B 1 303 ? -13.055 -25.938 0.1 1 91.94 303 TRP B C 1
ATOM 5237 O O . TRP B 1 303 ? -12.43 -25.078 -0.533 1 91.94 303 TRP B O 1
ATOM 5247 N N . ILE B 1 304 ? -14.297 -26.094 -0.032 1 94.62 304 ILE B N 1
ATOM 5248 C CA . ILE B 1 304 ? -15.047 -25.391 -1.059 1 94.62 304 ILE B CA 1
ATOM 5249 C C . ILE B 1 304 ? -15.117 -23.891 -0.708 1 94.62 304 ILE B C 1
ATOM 5251 O O . ILE B 1 304 ? -15.062 -23.047 -1.595 1 94.62 304 ILE B O 1
ATOM 5255 N N . ILE B 1 305 ? -15.234 -23.578 0.543 1 95.62 305 ILE B N 1
ATOM 5256 C CA . ILE B 1 305 ? -15.203 -22.188 0.944 1 95.62 305 ILE B CA 1
ATOM 5257 C C . ILE B 1 305 ? -13.844 -21.578 0.586 1 95.62 305 ILE B C 1
ATOM 5259 O O . ILE B 1 305 ? -13.781 -20.453 0.068 1 95.62 305 ILE B O 1
ATOM 5263 N N . HIS B 1 306 ? -12.766 -22.297 0.817 1 94.25 306 HIS B N 1
ATOM 5264 C CA . HIS B 1 306 ? -11.422 -21.844 0.496 1 94.25 306 HIS B CA 1
ATOM 5265 C C . HIS B 1 306 ? -11.25 -21.641 -1.006 1 94.25 306 HIS B C 1
ATOM 5267 O O . HIS B 1 306 ? -10.531 -20.734 -1.438 1 94.25 306 HIS B O 1
ATOM 5273 N N . VAL B 1 307 ? -11.867 -22.5 -1.778 1 95.5 307 VAL B N 1
ATOM 5274 C CA . VAL B 1 307 ? -11.852 -22.359 -3.232 1 95.5 307 VAL B CA 1
ATOM 5275 C C . VAL B 1 307 ? -12.672 -21.141 -3.646 1 95.5 307 VAL B C 1
ATOM 5277 O O . VAL B 1 307 ? -12.227 -20.344 -4.477 1 95.5 307 VAL B O 1
ATOM 5280 N N . ARG B 1 308 ? -13.805 -21 -3.049 1 97.19 308 ARG B N 1
ATOM 5281 C CA . ARG B 1 308 ? -14.727 -19.922 -3.387 1 97.19 308 ARG B CA 1
ATOM 5282 C C . ARG B 1 308 ? -14.086 -18.547 -3.18 1 97.19 308 ARG B C 1
ATOM 5284 O O . ARG B 1 308 ? -14.172 -17.688 -4.047 1 97.19 308 ARG B O 1
ATOM 5291 N N . VAL B 1 309 ? -13.422 -18.328 -2.082 1 96.5 309 VAL B N 1
ATOM 5292 C CA . VAL B 1 309 ? -12.93 -17 -1.724 1 96.5 309 VAL B CA 1
ATOM 5293 C C . VAL B 1 309 ? -11.828 -16.578 -2.693 1 96.5 309 VAL B C 1
ATOM 5295 O O . VAL B 1 309 ? -11.555 -15.391 -2.861 1 96.5 309 VAL B O 1
ATOM 5298 N N . VAL B 1 310 ? -11.234 -17.547 -3.352 1 95.56 310 VAL B N 1
ATOM 5299 C CA . VAL B 1 310 ? -10.148 -17.266 -4.285 1 95.56 310 VAL B CA 1
ATOM 5300 C C . VAL B 1 310 ? -10.719 -17 -5.676 1 95.56 310 VAL B C 1
ATOM 5302 O O . VAL B 1 310 ? -10.219 -16.125 -6.402 1 95.56 310 VAL B O 1
ATOM 5305 N N . MET B 1 311 ? -11.82 -17.656 -6.043 1 96.38 311 MET B N 1
ATOM 5306 C CA . MET B 1 311 ? -12.219 -17.688 -7.445 1 96.38 311 MET B CA 1
ATOM 5307 C C . MET B 1 311 ? -13.539 -16.938 -7.645 1 96.38 311 MET B C 1
ATOM 5309 O O . MET B 1 311 ? -13.914 -16.625 -8.773 1 96.38 311 MET B O 1
ATOM 5313 N N . GLU B 1 312 ? -14.25 -16.656 -6.617 1 96.81 312 GLU B N 1
ATOM 5314 C CA . GLU B 1 312 ? -15.602 -16.109 -6.688 1 96.81 312 GLU B CA 1
ATOM 5315 C C . GLU B 1 312 ? -15.648 -14.867 -7.559 1 96.81 312 GLU B C 1
ATOM 5317 O O . GLU B 1 312 ? -16.578 -14.695 -8.359 1 96.81 312 GLU B O 1
ATOM 5322 N N . ALA B 1 313 ? -14.664 -14 -7.391 1 95.5 313 ALA B N 1
ATOM 5323 C CA . ALA B 1 313 ? -14.68 -12.734 -8.109 1 95.5 313 ALA B CA 1
ATOM 5324 C C . ALA B 1 313 ? -14.672 -12.961 -9.625 1 95.5 313 ALA B C 1
ATOM 5326 O O . ALA B 1 313 ? -15.344 -12.25 -10.367 1 95.5 313 ALA B O 1
ATOM 5327 N N . ILE B 1 314 ? -13.945 -13.922 -10.086 1 96.19 314 ILE B N 1
ATOM 5328 C CA . ILE B 1 314 ? -13.82 -14.219 -11.508 1 96.19 314 ILE B CA 1
ATOM 5329 C C . ILE B 1 314 ? -15.156 -14.742 -12.047 1 96.19 314 ILE B C 1
ATOM 5331 O O . ILE B 1 314 ? -15.648 -14.266 -13.07 1 96.19 314 ILE B O 1
ATOM 5335 N N . PHE B 1 315 ? -15.797 -15.633 -11.367 1 97.5 315 PHE B N 1
ATOM 5336 C CA . PHE B 1 315 ? -17.062 -16.203 -11.789 1 97.5 315 PHE B CA 1
ATOM 5337 C C . PHE B 1 315 ? -18.172 -15.164 -11.719 1 97.5 315 PHE B C 1
ATOM 5339 O O . PHE B 1 315 ? -19 -15.07 -12.633 1 97.5 315 PHE B O 1
ATOM 5346 N N . SER B 1 316 ? -18.172 -14.375 -10.648 1 97.25 316 SER B N 1
ATOM 5347 C CA . SER B 1 316 ? -19.234 -13.391 -10.453 1 97.25 316 SER B CA 1
ATOM 5348 C C . SER B 1 316 ? -19.188 -12.305 -11.516 1 97.25 316 SER B C 1
ATOM 5350 O O . SER B 1 316 ? -20.234 -11.789 -11.938 1 97.25 316 SER B O 1
ATOM 5352 N N . ARG B 1 317 ? -18.016 -11.93 -11.867 1 95.62 317 ARG B N 1
ATOM 5353 C CA . ARG B 1 317 ? -17.875 -10.906 -12.906 1 95.62 317 ARG B CA 1
ATOM 5354 C C . ARG B 1 317 ? -18.516 -11.359 -14.211 1 95.62 317 ARG B C 1
ATOM 5356 O O . ARG B 1 317 ? -19.094 -10.547 -14.945 1 95.62 317 ARG B O 1
ATOM 5363 N N . HIS B 1 318 ? -18.438 -12.664 -14.539 1 96.19 318 HIS B N 1
ATOM 5364 C CA . HIS B 1 318 ? -18.906 -13.172 -15.812 1 96.19 318 HIS B CA 1
ATOM 5365 C C . HIS B 1 318 ? -20.359 -13.664 -15.711 1 96.19 318 HIS B C 1
ATOM 5367 O O . HIS B 1 318 ? -21.188 -13.367 -16.578 1 96.19 318 HIS B O 1
ATOM 5373 N N . PHE B 1 319 ? -20.734 -14.375 -14.609 1 97.12 319 PHE B N 1
ATOM 5374 C CA . PHE B 1 319 ? -22.031 -15.055 -14.523 1 97.12 319 PHE B CA 1
ATOM 5375 C C . PHE B 1 319 ? -22.969 -14.297 -13.602 1 97.12 319 PHE B C 1
ATOM 5377 O O . PHE B 1 319 ? -24.172 -14.586 -13.562 1 97.12 319 PHE B O 1
ATOM 5384 N N . GLY B 1 320 ? -22.438 -13.336 -12.836 1 96.62 320 GLY B N 1
ATOM 5385 C CA . GLY B 1 320 ? -23.25 -12.648 -11.836 1 96.62 320 GLY B CA 1
ATOM 5386 C C . GLY B 1 320 ? -23.172 -13.297 -10.469 1 96.62 320 GLY B C 1
ATOM 5387 O O . GLY B 1 320 ? -22.797 -14.469 -10.352 1 96.62 320 GLY B O 1
ATOM 5388 N N . ASN B 1 321 ? -23.531 -12.586 -9.445 1 96.81 321 ASN B N 1
ATOM 5389 C CA . ASN B 1 321 ? -23.391 -13.016 -8.055 1 96.81 321 ASN B CA 1
ATOM 5390 C C . ASN B 1 321 ? -24.312 -14.195 -7.746 1 96.81 321 ASN B C 1
ATOM 5392 O O . ASN B 1 321 ? -23.906 -15.141 -7.074 1 96.81 321 ASN B O 1
ATOM 5396 N N . GLU B 1 322 ? -25.531 -14.172 -8.211 1 96.81 322 GLU B N 1
ATOM 5397 C CA . GLU B 1 322 ? -26.516 -15.188 -7.875 1 96.81 322 GLU B CA 1
ATOM 5398 C C . GLU B 1 322 ? -26.125 -16.547 -8.453 1 96.81 322 GLU B C 1
ATOM 5400 O O . GLU B 1 322 ? -26.172 -17.562 -7.758 1 96.81 322 GLU B O 1
ATOM 5405 N N . VAL B 1 323 ? -25.734 -16.562 -9.734 1 97.75 323 VAL B N 1
ATOM 5406 C CA . VAL B 1 323 ? -25.328 -17.797 -10.391 1 97.75 323 VAL B CA 1
ATOM 5407 C C . VAL B 1 323 ? -24.094 -18.375 -9.703 1 97.75 323 VAL B C 1
ATOM 5409 O O . VAL B 1 323 ? -24.016 -19.578 -9.445 1 97.75 323 VAL B O 1
ATOM 5412 N N . THR B 1 324 ? -23.125 -17.516 -9.406 1 98.12 324 THR B N 1
ATOM 5413 C CA . THR B 1 324 ? -21.906 -17.922 -8.75 1 98.12 324 THR B CA 1
ATOM 5414 C C . THR B 1 324 ? -22.203 -18.547 -7.379 1 98.12 324 THR B C 1
ATOM 5416 O O . THR B 1 324 ? -21.641 -19.578 -7.027 1 98.12 324 THR B O 1
ATOM 5419 N N . HIS B 1 325 ? -23.109 -17.891 -6.648 1 97.38 325 HIS B N 1
ATOM 5420 C CA . HIS B 1 325 ? -23.5 -18.406 -5.34 1 97.38 325 HIS B CA 1
ATOM 5421 C C . HIS B 1 325 ? -24.125 -19.797 -5.457 1 97.38 325 HIS B C 1
ATOM 5423 O O . HIS B 1 325 ? -23.766 -20.703 -4.719 1 97.38 325 HIS B O 1
ATOM 5429 N N . GLN B 1 326 ? -25 -19.969 -6.352 1 97.62 326 GLN B N 1
ATOM 5430 C CA . GLN B 1 326 ? -25.656 -21.25 -6.559 1 97.62 326 GLN B CA 1
ATOM 5431 C C . GLN B 1 326 ? -24.656 -22.328 -6.98 1 97.62 326 GLN B C 1
ATOM 5433 O O . GLN B 1 326 ? -24.734 -23.469 -6.539 1 97.62 326 GLN B O 1
ATOM 5438 N N . MET B 1 327 ? -23.766 -21.953 -7.82 1 98.19 327 MET B N 1
ATOM 5439 C CA . MET B 1 327 ? -22.766 -22.891 -8.297 1 98.19 327 MET B CA 1
ATOM 5440 C C . MET B 1 327 ? -21.953 -23.453 -7.137 1 98.19 327 MET B C 1
ATOM 5442 O O . MET B 1 327 ? -21.781 -24.672 -7.023 1 98.19 327 MET B O 1
ATOM 5446 N N . PHE B 1 328 ? -21.516 -22.641 -6.227 1 97.94 328 PHE B N 1
ATOM 5447 C CA . PHE B 1 328 ? -20.688 -23.109 -5.121 1 97.94 328 PHE B CA 1
ATOM 5448 C C . PHE B 1 328 ? -21.516 -23.906 -4.125 1 97.94 328 PHE B C 1
ATOM 5450 O O . PHE B 1 328 ? -21.016 -24.859 -3.523 1 97.94 328 PHE B O 1
ATOM 5457 N N . GLN B 1 329 ? -22.766 -23.547 -3.928 1 96.75 329 GLN B N 1
ATOM 5458 C CA . GLN B 1 329 ? -23.641 -24.328 -3.074 1 96.75 329 GLN B CA 1
ATOM 5459 C C . GLN B 1 329 ? -23.844 -25.734 -3.625 1 96.75 329 GLN B C 1
ATOM 5461 O O . GLN B 1 329 ? -23.734 -26.719 -2.885 1 96.75 329 GLN B O 1
ATOM 5466 N N . ARG B 1 330 ? -24.109 -25.812 -4.871 1 97.88 330 ARG B N 1
ATOM 5467 C CA . ARG B 1 330 ? -24.312 -27.094 -5.508 1 97.88 330 ARG B CA 1
ATOM 5468 C C . ARG B 1 330 ? -23.016 -27.906 -5.57 1 97.88 330 ARG B C 1
ATOM 5470 O O . ARG B 1 330 ? -23.031 -29.125 -5.516 1 97.88 330 ARG B O 1
ATOM 5477 N N . LEU B 1 331 ? -21.922 -27.188 -5.699 1 97.69 331 LEU B N 1
ATOM 5478 C CA . LEU B 1 331 ? -20.609 -27.844 -5.77 1 97.69 331 LEU B CA 1
ATOM 5479 C C . LEU B 1 331 ? -20.344 -28.656 -4.508 1 97.69 331 LEU B C 1
ATOM 5481 O O . LEU B 1 331 ? -19.875 -29.797 -4.586 1 97.69 331 LEU B O 1
ATOM 5485 N N . THR B 1 332 ? -20.672 -28.047 -3.352 1 95.81 332 THR B N 1
ATOM 5486 C CA . THR B 1 332 ? -20.484 -28.75 -2.09 1 95.81 332 THR B CA 1
ATOM 5487 C C . THR B 1 332 ? -21.297 -30.047 -2.072 1 95.81 332 THR B C 1
ATOM 5489 O O . THR B 1 332 ? -20.766 -31.109 -1.749 1 95.81 332 THR B O 1
ATOM 5492 N N . LYS B 1 333 ? -22.5 -29.953 -2.48 1 95.25 333 LYS B N 1
ATOM 5493 C CA . LYS B 1 333 ? -23.375 -31.109 -2.5 1 95.25 333 LYS B CA 1
ATOM 5494 C C . LYS B 1 333 ? -22.906 -32.156 -3.516 1 95.25 333 LYS B C 1
ATOM 5496 O O . LYS B 1 333 ? -22.859 -33.344 -3.221 1 95.25 333 LYS B O 1
ATOM 5501 N N . HIS B 1 334 ? -22.578 -31.688 -4.688 1 95.12 334 HIS B N 1
ATOM 5502 C CA . HIS B 1 334 ? -22.125 -32.562 -5.762 1 95.12 334 HIS B CA 1
ATOM 5503 C C . HIS B 1 334 ? -20.891 -33.344 -5.355 1 95.12 334 HIS B C 1
ATOM 5505 O O . HIS B 1 334 ? -20.781 -34.562 -5.633 1 95.12 334 HIS B O 1
ATOM 5511 N N . LEU B 1 335 ? -19.938 -32.719 -4.699 1 93.69 335 LEU B N 1
ATOM 5512 C CA . LEU B 1 335 ? -18.703 -33.375 -4.312 1 93.69 335 LEU B CA 1
ATOM 5513 C C . LEU B 1 335 ? -18.922 -34.344 -3.168 1 93.69 335 LEU B C 1
ATOM 5515 O O . LEU B 1 335 ? -18.297 -35.406 -3.121 1 93.69 335 LEU B O 1
ATOM 5519 N N . LEU B 1 336 ? -19.844 -34 -2.287 1 93.31 336 LEU B N 1
ATOM 5520 C CA . LEU B 1 336 ? -20.188 -34.938 -1.209 1 93.31 336 LEU B CA 1
ATOM 5521 C C . LEU B 1 336 ? -20.844 -36.188 -1.76 1 93.31 336 LEU B C 1
ATOM 5523 O O . LEU B 1 336 ? -20.609 -37.281 -1.249 1 93.31 336 LEU B O 1
ATOM 5527 N N . ASP B 1 337 ? -21.594 -36.031 -2.805 1 93.31 337 ASP B N 1
ATOM 5528 C CA . ASP B 1 337 ? -22.266 -37.156 -3.443 1 93.31 337 ASP B CA 1
ATOM 5529 C C . ASP B 1 337 ? -21.25 -38.031 -4.191 1 93.31 337 ASP B C 1
ATOM 5531 O O . ASP B 1 337 ? -21.5 -39.219 -4.406 1 93.31 337 ASP B O 1
ATOM 5535 N N . LYS B 1 338 ? -20.125 -37.438 -4.562 1 90.62 338 LYS B N 1
ATOM 5536 C CA . LYS B 1 338 ? -19.141 -38.156 -5.379 1 90.62 338 LYS B CA 1
ATOM 5537 C C . LYS B 1 338 ? -17.875 -38.438 -4.582 1 90.62 338 LYS B C 1
ATOM 5539 O O . LYS B 1 338 ? -16.781 -38.5 -5.152 1 90.62 338 LYS B O 1
ATOM 5544 N N . VAL B 1 339 ? -18.031 -38.469 -3.285 1 89.12 339 VAL B N 1
ATOM 5545 C CA . VAL B 1 339 ? -16.875 -38.594 -2.406 1 89.12 339 VAL B CA 1
ATOM 5546 C C . VAL B 1 339 ? -16.078 -39.844 -2.791 1 89.12 339 VAL B C 1
ATOM 5548 O O . VAL B 1 339 ? -14.836 -39.812 -2.76 1 89.12 339 VAL B O 1
ATOM 5551 N N . GLY B 1 340 ? -16.672 -40.938 -3.17 1 87 340 GLY B N 1
ATOM 5552 C CA . GLY B 1 340 ? -16 -42.156 -3.578 1 87 340 GLY B CA 1
ATOM 5553 C C . GLY B 1 340 ? -15.055 -41.938 -4.754 1 87 340 GLY B C 1
ATOM 5554 O O . GLY B 1 340 ? -13.922 -42.438 -4.73 1 87 340 GLY B O 1
ATOM 5555 N N . ILE B 1 341 ? -15.539 -41.25 -5.727 1 87.5 341 ILE B N 1
ATOM 5556 C CA . ILE B 1 341 ? -14.727 -40.969 -6.906 1 87.5 341 ILE B CA 1
ATOM 5557 C C . ILE B 1 341 ? -13.609 -40 -6.543 1 87.5 341 ILE B C 1
ATOM 5559 O O . ILE B 1 341 ? -12.477 -40.156 -7 1 87.5 341 ILE B O 1
ATOM 5563 N N . LEU B 1 342 ? -13.93 -39.031 -5.738 1 85.88 342 LEU B N 1
ATOM 5564 C CA . LEU B 1 342 ? -12.969 -38.031 -5.32 1 85.88 342 LEU B CA 1
ATOM 5565 C C . LEU B 1 342 ? -11.781 -38.656 -4.605 1 85.88 342 LEU B C 1
ATOM 5567 O O . LEU B 1 342 ? -10.648 -38.188 -4.77 1 85.88 342 LEU B O 1
ATOM 5571 N N . GLU B 1 343 ? -12.039 -39.656 -3.875 1 84.56 343 GLU B N 1
ATOM 5572 C CA . GLU B 1 343 ? -11.008 -40.312 -3.086 1 84.56 343 GLU B CA 1
ATOM 5573 C C . GLU B 1 343 ? -10.047 -41.094 -3.982 1 84.56 343 GLU B C 1
ATOM 5575 O O . GLU B 1 343 ? -8.93 -41.406 -3.574 1 84.56 343 GLU B O 1
ATOM 5580 N N . THR B 1 344 ? -10.445 -41.375 -5.199 1 84.56 344 THR B N 1
ATOM 5581 C CA . THR B 1 344 ? -9.609 -42.125 -6.113 1 84.56 344 THR B CA 1
ATOM 5582 C C . THR B 1 344 ? -8.695 -41.219 -6.914 1 84.56 344 THR B C 1
ATOM 5584 O O . THR B 1 344 ? -7.762 -41.656 -7.574 1 84.56 344 THR B O 1
ATOM 5587 N N . LYS B 1 345 ? -8.984 -39.906 -6.852 1 86.12 345 LYS B N 1
ATOM 5588 C CA . LYS B 1 345 ? -8.195 -38.969 -7.633 1 86.12 345 LYS B CA 1
ATOM 5589 C C . LYS B 1 345 ? -6.816 -38.781 -7.016 1 86.12 345 LYS B C 1
ATOM 5591 O O . LYS B 1 345 ? -6.641 -38.938 -5.805 1 86.12 345 LYS B O 1
ATOM 5596 N N . TYR B 1 346 ? -5.941 -38.469 -7.844 1 85.06 346 TYR B N 1
ATOM 5597 C CA . TYR B 1 346 ? -4.551 -38.281 -7.445 1 85.06 346 TYR B CA 1
ATOM 5598 C C . TYR B 1 346 ? -4.383 -36.969 -6.656 1 85.06 346 TYR B C 1
ATOM 5600 O O . TYR B 1 346 ? -4.961 -35.938 -7.012 1 85.06 346 TYR B O 1
ATOM 5608 N N . ARG B 1 347 ? -3.578 -37.094 -5.512 1 83.75 347 ARG B N 1
ATOM 5609 C CA . ARG B 1 347 ? -3.457 -35.906 -4.66 1 83.75 347 ARG B CA 1
ATOM 5610 C C . ARG B 1 347 ? -2.033 -35.75 -4.141 1 83.75 347 ARG B C 1
ATOM 5612 O O . ARG B 1 347 ? -1.716 -34.781 -3.469 1 83.75 347 ARG B O 1
ATOM 5619 N N . ASP B 1 348 ? -1.239 -36.688 -4.508 1 86.5 348 ASP B N 1
ATOM 5620 C CA . ASP B 1 348 ? 0.149 -36.625 -4.062 1 86.5 348 ASP B CA 1
ATOM 5621 C C . ASP B 1 348 ? 1.012 -35.844 -5.059 1 86.5 348 ASP B C 1
ATOM 5623 O O . ASP B 1 348 ? 0.779 -35.906 -6.266 1 86.5 348 ASP B O 1
ATOM 5627 N N . LYS B 1 349 ? 1.964 -35.094 -4.527 1 90.62 349 LYS B N 1
ATOM 5628 C CA . LYS B 1 349 ? 2.957 -34.406 -5.34 1 90.62 349 LYS B CA 1
ATOM 5629 C C . LYS B 1 349 ? 2.289 -33.469 -6.352 1 90.62 349 LYS B C 1
ATOM 5631 O O . LYS B 1 349 ? 2.6 -33.531 -7.543 1 90.62 349 LYS B O 1
ATOM 5636 N N . ILE B 1 350 ? 1.344 -32.656 -5.914 1 93.44 350 ILE B N 1
ATOM 5637 C CA . ILE B 1 350 ? 0.632 -31.781 -6.824 1 93.44 350 ILE B CA 1
ATOM 5638 C C . ILE B 1 350 ? 0.916 -30.328 -6.453 1 93.44 350 ILE B C 1
ATOM 5640 O O . ILE B 1 350 ? 0.1 -29.438 -6.723 1 93.44 350 ILE B O 1
ATOM 5644 N N . GLN B 1 351 ? 1.948 -30.062 -5.734 1 95.75 351 GLN B N 1
ATOM 5645 C CA . GLN B 1 351 ? 2.455 -28.734 -5.449 1 95.75 351 GLN B CA 1
ATOM 5646 C C . GLN B 1 351 ? 3.881 -28.562 -5.965 1 95.75 351 GLN B C 1
ATOM 5648 O O . GLN B 1 351 ? 4.75 -29.391 -5.688 1 95.75 351 GLN B O 1
ATOM 5653 N N . LEU B 1 352 ? 4.094 -27.562 -6.734 1 97.81 352 LEU B N 1
ATOM 5654 C CA . LEU B 1 352 ? 5.398 -27.297 -7.336 1 97.81 352 LEU B CA 1
ATOM 5655 C C . LEU B 1 352 ? 6.168 -26.25 -6.523 1 97.81 352 LEU B C 1
ATOM 5657 O O . LEU B 1 352 ? 5.648 -25.172 -6.223 1 97.81 352 LEU B O 1
ATOM 5661 N N . LEU B 1 353 ? 7.352 -26.562 -6.078 1 98.31 353 LEU B N 1
ATOM 5662 C CA . LEU B 1 353 ? 8.32 -25.625 -5.508 1 98.31 353 LEU B CA 1
ATOM 5663 C C . LEU B 1 353 ? 9.461 -25.359 -6.488 1 98.31 353 LEU B C 1
ATOM 5665 O O . LEU B 1 353 ? 10.086 -26.297 -6.984 1 98.31 353 LEU B O 1
ATOM 5669 N N . ALA B 1 354 ? 9.703 -24.156 -6.844 1 98.81 354 ALA B N 1
ATOM 5670 C CA . ALA B 1 354 ? 10.867 -23.719 -7.617 1 98.81 354 ALA B CA 1
ATOM 5671 C C . ALA B 1 354 ? 11.664 -22.656 -6.871 1 98.81 354 ALA B C 1
ATOM 5673 O O . ALA B 1 354 ? 11.109 -21.641 -6.449 1 98.81 354 ALA B O 1
ATOM 5674 N N . VAL B 1 355 ? 12.891 -22.922 -6.594 1 98.81 355 VAL B N 1
ATOM 5675 C CA . VAL B 1 355 ? 13.82 -21.938 -6.043 1 98.81 355 VAL B CA 1
ATOM 5676 C C . VAL B 1 355 ? 14.852 -21.547 -7.105 1 98.81 355 VAL B C 1
ATOM 5678 O O . VAL B 1 355 ? 15.602 -22.406 -7.586 1 98.81 355 VAL B O 1
ATOM 5681 N N . LEU B 1 356 ? 14.836 -20.312 -7.496 1 98.88 356 LEU B N 1
ATOM 5682 C CA . LEU B 1 356 ? 15.695 -19.781 -8.547 1 98.88 356 LEU B CA 1
ATOM 5683 C C . LEU B 1 356 ? 16.656 -18.734 -7.996 1 98.88 356 LEU B C 1
ATOM 5685 O O . LEU B 1 356 ? 16.344 -18.062 -7.012 1 98.88 356 LEU B O 1
ATOM 5689 N N . GLN B 1 357 ? 17.75 -18.609 -8.586 1 98.81 357 GLN B N 1
ATOM 5690 C CA . GLN B 1 357 ? 18.719 -17.578 -8.234 1 98.81 357 GLN B CA 1
ATOM 5691 C C . GLN B 1 357 ? 19.094 -16.734 -9.445 1 98.81 357 GLN B C 1
ATOM 5693 O O . GLN B 1 357 ? 19.422 -17.266 -10.508 1 98.81 357 GLN B O 1
ATOM 5698 N N . LYS B 1 358 ? 19.031 -15.445 -9.32 1 98.62 358 LYS B N 1
ATOM 5699 C CA . LYS B 1 358 ? 19.344 -14.523 -10.406 1 98.62 358 LYS B CA 1
ATOM 5700 C C . LYS B 1 358 ? 20.828 -14.617 -10.805 1 98.62 358 LYS B C 1
ATOM 5702 O O . LYS B 1 358 ? 21.703 -14.555 -9.945 1 98.62 358 LYS B O 1
ATOM 5707 N N . LYS B 1 359 ? 21.016 -14.789 -12.109 1 97.56 359 LYS B N 1
ATOM 5708 C CA . LYS B 1 359 ? 22.375 -14.883 -12.633 1 97.56 359 LYS B CA 1
ATOM 5709 C C . LYS B 1 359 ? 23.078 -13.531 -12.57 1 97.56 359 LYS B C 1
ATOM 5711 O O . LYS B 1 359 ? 22.422 -12.492 -12.461 1 97.56 359 LYS B O 1
ATOM 5716 N N . GLU B 1 360 ? 24.391 -13.484 -12.734 1 88.62 360 GLU B N 1
ATOM 5717 C CA . GLU B 1 360 ? 25.219 -12.289 -12.711 1 88.62 360 GLU B CA 1
ATOM 5718 C C . GLU B 1 360 ? 25.094 -11.5 -14.016 1 88.62 360 GLU B C 1
ATOM 5720 O O . GLU B 1 360 ? 24.859 -12.086 -15.078 1 88.62 360 GLU B O 1
#

Radius of gyration: 28.68 Å; Cα contacts (8 Å, |Δi|>4): 1368; chains: 2; bounding box: 63×83×74 Å

InterPro domains:
  IPR005299 SAM dependent carboxyl methyltransferase [PF03492] (50-358)
  IPR005299 SAM dependent carboxyl methyltransferase [PTHR31009] (9-336)
  IPR029063 S-adenosyl-L-methionine-dependent methyltransferase superfamily [G3DSA:3.40.50.150] (20-291)
  IPR029063 S-adenosyl-L-methionine-dependent methyltransferase superfamily [SSF53335] (4-358)
  IPR042086 Methyltransferase, alpha-helical capping domain [G3DSA:1.10.1200.270] (8-338)

Sequence (720 aa):
MVINALAPNGGTGEFSYSKNSYFQKESLGVEESKIEEEIEKKLDVKALASASNMTIRIADFGCATGPNTLVNAHKVLEAMKEKYKRQCPNTEAKPEYHVFFNDLPSNDFNTFFTSLPEDRSCFACGVPGSFYNRLFPHSCIHFACSSLALHFLSKSPEVLQEKKSPAWNKGRIHHTGASKEVVDAYANQFAEDVGKFLDARAMELVPGGMLVIVMPGVPHGMPYSDVINGMLFDCMGSILIDLSKEGVFDESKIDSFNFPYYASSPEEMRKVVERNGRFNIERMELTNPVPWLKNIEKVIPDWIIHVRVVMEAIFSRHFGNEVTHQMFQRLTKHLLDKVGILETKYRDKIQLLAVLQKKEMVINALAPNGGTGEFSYSKNSYFQKESLGVEESKIEEEIEKKLDVKALASASNMTIRIADFGCATGPNTLVNAHKVLEAMKEKYKRQCPNTEAKPEYHVFFNDLPSNDFNTFFTSLPEDRSCFACGVPGSFYNRLFPHSCIHFACSSLALHFLSKSPEVLQEKKSPAWNKGRIHHTGASKEVVDAYANQFAEDVGKFLDARAMELVPGGMLVIVMPGVPHGMPYSDVINGMLFDCMGSILIDLSKEGVFDESKIDSFNFPYYASSPEEMRKVVERNGRFNIERMELTNPVPWLKNIEKVIPDWIIHVRVVMEAIFSRHFGNEVTHQMFQRLTKHLLDKVGILETKYRDKIQLLAVLQKKE

pLDDT: mean 94.09, std 6.06, range [55.19, 98.88]

Organism: Vigna radiata var. radiata (NCBI:txid3916)

Solvent-accessible surface area (backbone atoms only — not comparable to full-atom values): 37027 Å² total; per-residue (Å²): 110,77,38,52,65,57,51,42,36,46,64,84,55,95,64,6,26,53,78,36,44,64,66,58,40,47,30,52,56,64,49,47,67,60,52,46,49,48,42,67,74,64,45,58,52,59,62,51,17,65,74,43,78,34,37,44,29,36,38,36,40,48,32,66,48,31,63,52,46,56,51,52,50,49,53,53,49,50,46,50,51,52,44,34,43,72,74,41,73,87,55,83,84,68,66,39,40,40,37,36,38,21,26,46,32,82,26,38,47,35,54,29,44,62,63,55,70,86,87,54,88,53,33,59,32,40,29,60,38,61,68,56,42,70,71,60,56,66,48,62,32,44,34,36,34,30,56,70,34,78,34,48,26,77,43,25,55,68,59,35,62,35,80,87,39,85,25,36,42,72,89,35,36,52,56,51,82,50,55,71,51,31,40,47,44,50,51,50,48,43,46,52,43,51,44,36,26,48,53,26,46,57,46,17,33,25,66,54,12,39,39,37,39,36,27,56,19,36,54,81,90,58,56,50,57,46,27,52,68,26,46,51,52,51,50,52,37,50,46,51,51,51,41,26,75,72,63,76,45,63,66,65,59,46,40,45,35,48,58,35,65,53,59,46,22,65,69,58,49,47,51,44,46,58,69,67,59,52,50,45,82,77,42,72,46,64,37,59,36,62,77,70,62,75,52,44,79,79,39,44,66,60,49,48,50,37,50,40,16,50,46,45,58,49,46,23,74,75,64,32,62,67,55,40,52,49,45,55,56,49,44,48,53,54,48,64,75,38,42,74,61,58,70,70,34,48,70,71,35,36,22,29,43,35,35,32,30,34,48,124,108,78,38,53,68,58,54,42,35,47,64,84,56,93,64,5,26,55,77,35,42,64,67,58,39,46,30,53,56,66,47,47,65,60,52,46,50,46,43,66,74,63,44,58,52,60,62,51,17,66,74,42,77,35,37,43,29,36,38,36,42,48,32,67,46,30,64,51,46,56,53,52,52,48,52,54,49,50,47,50,51,53,44,34,43,72,74,41,73,87,55,84,84,70,66,40,38,40,38,36,39,20,27,46,32,82,28,37,48,35,53,28,44,63,63,53,69,86,88,52,87,51,32,58,32,39,30,60,38,60,66,56,42,70,71,59,57,68,48,61,31,43,34,37,35,30,54,71,35,79,36,49,27,77,44,26,55,66,61,36,63,35,81,89,39,87,26,37,42,72,87,34,36,52,54,52,83,50,55,71,51,30,41,48,43,51,51,49,47,43,45,53,44,50,45,36,27,51,53,28,48,56,46,18,32,26,67,52,12,37,39,36,39,36,27,58,21,36,54,80,89,58,57,50,57,47,28,52,67,26,45,51,53,50,50,52,37,52,47,51,51,51,42,26,74,72,64,76,46,64,66,67,60,45,41,45,35,46,60,35,66,54,61,46,22,65,68,58,49,48,50,46,47,57,69,68,59,52,50,44,82,77,43,72,46,64,36,57,35,61,72,70,63,76,52,44,80,80,38,42,66,60,49,49,50,37,50,39,17,50,45,43,57,49,44,24,74,76,64,31,63,67,54,40,52,50,43,55,56,48,45,47,53,53,48,63,75,38,42,74,61,57,70,70,35,48,71,70,36,36,22,30,42,37,34,32,30,34,48,123

Foldseek 3Di:
DKFFFDAFADDDDPLALAVQAVLLLLLVVVCLVVVLVCCLPQAPLVVVCVVQVLEAEEEEARQAQYPSNVVSVVSVVVSSQVSVCVVPVPDPDHGAYEYEYEDAPPGDVVSNVVPDDPPDRHHYYYFHDHLLAAGAAFAAHQEYEYGAPLQFFRIQQPLCLPPPDPLPQALAQECQVHDPSVLVSLLVSSLVSVLSNVVNCLRHHHASGKYKYKHFADAPPDGLCQALVSVLRVLLSVLLVVCVVVVLDDSVLSSVHHGRGHHYHLVSVVVSVVVSPFKDWPDKFFFQRDPPCVPVLVCLVSVLSSVCSRCVVSCCVRSNNVSSVVSSVVSSVVCNVVVVVSVSGDRGRGMIIIMIGGHD/DKFFFDAFADDDDPLHLAVQAVLLLLLVVVCLVVVLVCCLPQAPLVVVCVVQVLEAEEEEARQAQYPSNVVSVVSVVVSSQVSVCVVPVPDPDHGAYEYEYEDAPPGDVVSNVVPDDPPDRHHYYYFHDHLLAAGAAFAAHQEYEYGAPLQFFRIQQPLCLPPVHPLPQALAQECQVHDPSVLVSLLVSSLSSVLSNVVNCLRHHHASGKYKYKHFADAPPDGLCQALVSVLRVLLSVLLVVCVVVVLDDSVLSSVHHGRGHHYHLVSVVVSVVVSPFKDWPDKFFFQSDPPCVPVLVCLVSVLSSVCSRCVVSCCVRSNNVSSVVSSVVSSVVCNVVVVVSVSGDRGRGMIIIMIGGHD

Nearest PDB structures (foldseek):
  6c8s-assembly1_A  TM=9.420E-01  e=3.649E-40  Catharanthus roseus
  8wwq-assembly1_A  TM=9.400E-01  e=1.556E-38  Gardenia jasminoides
  8wwq-assembly1_B  TM=9.104E-01  e=2.374E-35  Gardenia jasminoides
  3b5i-assembly1_A  TM=8.700E-01  e=3.947E-30  Arabidopsis thaliana
  8uzd-assembly1_A  TM=8.779E-01  e=1.434E-29  Ilex paraguariensis

Secondary structure (DSSP, 8-state):
---B--PPP-SSSTT-TTTS-HHHHHHHHTTHHHHHHHHHHH--HHHHHHHTTTEEEEEEES-TTSHHHHHHHHHHHHHHHHHHHHH-TT-----EEEEEEEE-TTS-HHHHHHHS-TT-SSEEEEEES-TTS--S-TT-EEEEEEES-TTB-SB--GGGG-TTSTT--TT-SSSTT--HHHHHHHHHHHHHHHHHHHHHHHHHEEEEEEEEEEEEB--TT--GGGBHHHHHHHHHHHHHHHHHHTTSS-THHHHT----B-PBPHHHHHHHHHHH-SEEEEEEEEE---GGGGGHHHHHHHHHHHHHHHHHHHHHHHH-HHHHHHHHHHHHHHHHHTHHHHTTSB-SS-EEEEEEEE--/---B--PPP-SSSTT-TTTS-HHHHHHHHTTHHHHHHHHHHH--HHHHHHHTTTEEEEEEES-TTSHHHHHHHHHHHHHHHHHHHHH-TT-----EEEEEEEE-TTS-HHHHHHHS-SS-SSEEEEEES-TTS--S-TT-EEEEEEES-TTB-SB--GGGG-TTSTT--TT-SSSTT--HHHHHHHHHHHHHHHHHHHHHHHHHEEEEEEEEEEEEB--TT--GGGBHHHHHHHHHHHHHHHHHHTTSS-THHHHT----B-PBPHHHHHHHHHHH-SEEEEEEEEE---GGGGGHHHHHHHHHHHHHHHHHHHHHHHH-HHHHHHHHHHHHHHHHHTHHHHTTSB-SS-EEEEEEEE--